Protein AF-A0A3M0ZFV7-F1 (afdb_monomer)

Secondary structure (DSSP, 8-state):
-TTTT-GGG--EEPTTSSEEEEETTTTEEEEEETTEEEEEETTEEEEEEEEEEE-TT----GGGGGG--SS-----SS---EEEETTEEEEE-SSEEEEEEEETTEEEEEEEE-S---SSPEEEEEEEEES-EEEEPTTSS-EEEE-TTS-EEEEE----EE-TT-PEEPEEEEE-SSEEEEEE--TTPPSPEEE--------EE-TT--TTS-TTSSEEEETTEEEEEETT--BTTBTT-BEEEEEE--TT---SEE-SEEE--TT--TT--BTSEEEEETTEEEEEETT--BTTBTT-BEEEEEEPPTT-S-EEE--SEEEE-TT--TT--EEEEEEEETTEEEEEETT--BTTBTT--EEEEEE--TT-S-EEEE-SEEE--TT--TT--TTSEEEEEE----------------PPPEEEEEE------S-----------------

Structure (mmCIF, N/CA/C/O backbone):
data_AF-A0A3M0ZFV7-F1
#
_entry.id   AF-A0A3M0ZFV7-F1
#
loop_
_atom_site.group_PDB
_atom_site.id
_atom_site.type_symbol
_atom_site.label_atom_id
_atom_site.label_alt_id
_atom_site.label_comp_id
_atom_site.label_asym_id
_atom_site.label_entity_id
_atom_site.label_seq_id
_atom_site.pdbx_PDB_ins_code
_atom_site.Cartn_x
_atom_site.Cartn_y
_atom_site.Cartn_z
_atom_site.occupancy
_atom_site.B_iso_or_equiv
_atom_site.auth_seq_id
_atom_site.auth_comp_id
_atom_site.auth_asym_id
_atom_site.auth_atom_id
_atom_site.pdbx_PDB_model_num
ATOM 1 N N . MET A 1 1 ? -18.783 4.461 3.722 1.00 58.78 1 MET A N 1
ATOM 2 C CA . MET A 1 1 ? -18.329 3.515 4.759 1.00 58.78 1 MET A CA 1
ATOM 3 C C . MET A 1 1 ? -17.897 2.232 4.078 1.00 58.78 1 MET A C 1
ATOM 5 O O . MET A 1 1 ? -18.671 1.664 3.307 1.00 58.78 1 MET A O 1
ATOM 9 N N . LEU A 1 2 ? -16.641 1.836 4.273 1.00 63.16 2 LEU A N 1
ATOM 10 C CA . LEU A 1 2 ? -16.089 0.596 3.724 1.00 63.16 2 LEU A CA 1
ATOM 11 C C . LEU A 1 2 ? -16.811 -0.611 4.337 1.00 63.16 2 LEU A C 1
ATOM 13 O O . LEU A 1 2 ? -17.056 -0.647 5.534 1.00 63.16 2 LEU A O 1
ATOM 17 N N . GLY A 1 3 ? -17.159 -1.606 3.522 1.00 70.06 3 GLY A N 1
ATOM 18 C CA . GLY A 1 3 ? -17.815 -2.829 4.002 1.00 70.06 3 GLY A CA 1
ATOM 19 C C . GLY A 1 3 ? -19.340 -2.759 4.160 1.00 70.06 3 GLY A C 1
ATOM 20 O O . GLY A 1 3 ? -19.951 -3.810 4.327 1.00 70.06 3 GLY A O 1
ATOM 21 N N . ARG A 1 4 ? -19.980 -1.586 4.010 1.00 82.50 4 ARG A N 1
ATOM 22 C CA . ARG A 1 4 ? -21.450 -1.432 4.124 1.00 82.50 4 ARG A CA 1
ATOM 23 C C . ARG A 1 4 ? -22.245 -2.367 3.207 1.00 82.50 4 ARG A C 1
ATOM 25 O O . ARG A 1 4 ? -23.304 -2.848 3.601 1.00 82.50 4 ARG A O 1
ATOM 32 N N . ASP A 1 5 ? -21.727 -2.657 2.017 1.00 85.62 5 ASP A N 1
ATOM 33 C CA . ASP A 1 5 ? -22.386 -3.523 1.026 1.00 85.62 5 ASP A CA 1
ATOM 34 C C . ASP A 1 5 ? -21.902 -4.983 1.070 1.00 85.62 5 ASP A C 1
ATOM 36 O O . ASP A 1 5 ? -22.412 -5.833 0.342 1.00 85.62 5 ASP A O 1
ATOM 40 N N . ALA A 1 6 ? -20.919 -5.296 1.916 1.00 85.44 6 ALA A N 1
ATOM 41 C CA . ALA A 1 6 ? -20.374 -6.638 2.052 1.00 85.44 6 ALA A CA 1
ATOM 42 C C . ALA A 1 6 ? -21.026 -7.352 3.243 1.00 85.44 6 ALA A C 1
ATOM 44 O O . ALA A 1 6 ? -20.733 -7.052 4.398 1.00 85.44 6 ALA A O 1
ATOM 45 N N . GLU A 1 7 ? -21.866 -8.350 2.955 1.00 91.12 7 GLU A N 1
ATOM 46 C CA . GLU A 1 7 ? -22.619 -9.122 3.964 1.00 91.12 7 GLU A CA 1
ATOM 47 C C . GLU A 1 7 ? -21.736 -9.743 5.061 1.00 91.12 7 GLU A C 1
ATOM 49 O O . GLU A 1 7 ? -22.197 -9.970 6.178 1.00 91.12 7 GLU A O 1
ATOM 54 N N . ALA A 1 8 ? -20.458 -9.999 4.762 1.00 89.44 8 ALA A N 1
ATOM 55 C CA . ALA A 1 8 ? -19.480 -10.510 5.721 1.00 89.44 8 ALA A CA 1
ATOM 56 C C . ALA A 1 8 ? -19.216 -9.558 6.903 1.00 89.44 8 ALA A C 1
ATOM 58 O O . ALA A 1 8 ? -18.757 -10.026 7.941 1.00 89.44 8 ALA A O 1
ATOM 59 N N . TYR A 1 9 ? -19.510 -8.261 6.756 1.00 92.62 9 TYR A N 1
ATOM 60 C CA . TYR A 1 9 ? -19.333 -7.248 7.802 1.00 92.62 9 TYR A CA 1
ATOM 61 C C . TYR A 1 9 ? -20.658 -6.740 8.381 1.00 92.62 9 TYR A C 1
ATOM 63 O O . TYR A 1 9 ? -20.653 -5.873 9.255 1.00 92.62 9 TYR A O 1
ATOM 71 N N . HIS A 1 10 ? -21.798 -7.267 7.924 1.00 96.00 10 HIS A N 1
ATOM 72 C CA . HIS A 1 10 ? -23.095 -6.882 8.472 1.00 96.00 10 HIS A CA 1
ATOM 73 C C . HIS A 1 10 ? -23.254 -7.366 9.911 1.00 96.00 10 HIS A C 1
ATOM 75 O O . HIS A 1 10 ? -22.904 -8.491 10.271 1.00 96.00 10 HIS A O 1
ATOM 81 N N . VAL A 1 11 ? -23.831 -6.486 10.713 1.00 95.81 11 VAL A N 1
ATOM 82 C CA . VAL A 1 11 ? -24.249 -6.710 12.082 1.00 95.81 11 VAL A CA 1
ATOM 83 C C . VAL A 1 11 ? -25.496 -7.596 12.080 1.00 95.81 11 VAL A C 1
ATOM 85 O O . VAL A 1 11 ? -26.395 -7.435 11.252 1.00 95.81 11 VAL A O 1
ATOM 88 N N . ARG A 1 12 ? -25.561 -8.545 13.011 1.00 95.69 12 ARG A N 1
ATOM 89 C CA . ARG A 1 12 ? -26.664 -9.506 13.147 1.00 95.69 12 ARG A CA 1
ATOM 90 C C . ARG A 1 12 ? -27.273 -9.417 14.537 1.00 95.69 12 ARG A C 1
ATOM 92 O O . ARG A 1 12 ? -26.574 -9.128 15.497 1.00 95.69 12 ARG A O 1
ATOM 99 N N . ALA A 1 13 ? -28.571 -9.673 14.656 1.00 95.38 13 ALA A N 1
ATOM 100 C CA . ALA A 1 13 ? -29.228 -9.735 15.958 1.00 95.38 13 ALA A CA 1
ATOM 101 C C . ALA A 1 13 ? -28.784 -10.984 16.741 1.00 95.38 13 ALA A C 1
ATOM 103 O O . ALA A 1 13 ? -28.660 -12.071 16.171 1.00 95.38 13 ALA A O 1
ATOM 104 N N . CYS A 1 14 ? -28.588 -10.834 18.050 1.00 89.12 14 CYS A N 1
ATOM 105 C CA . CYS A 1 14 ? -28.233 -11.932 18.950 1.00 89.12 14 CYS A CA 1
ATOM 106 C C . CYS A 1 14 ? -29.473 -12.596 19.561 1.00 89.12 14 CYS A C 1
ATOM 108 O O . CYS A 1 14 ? -30.448 -11.929 19.919 1.00 89.12 14 CYS A O 1
ATOM 110 N N . ALA A 1 15 ? -29.396 -13.908 19.804 1.00 77.88 15 ALA A N 1
ATOM 111 C CA . ALA A 1 15 ? -30.325 -14.567 20.718 1.00 77.88 15 ALA A CA 1
ATOM 112 C C . ALA A 1 15 ? -30.138 -13.975 22.131 1.00 77.88 15 ALA A C 1
ATOM 114 O O . ALA A 1 15 ? -29.021 -13.940 22.649 1.00 77.88 15 ALA A O 1
ATOM 115 N N . GLY A 1 16 ? -31.216 -13.463 22.734 1.00 76.69 16 GLY A N 1
ATOM 116 C CA . GLY A 1 16 ? -31.164 -12.755 24.023 1.00 76.69 16 GLY A CA 1
ATOM 117 C C . GLY A 1 16 ? -30.973 -11.234 23.927 1.00 76.69 16 GLY A C 1
ATOM 118 O O . GLY A 1 16 ? -30.640 -10.608 24.929 1.00 76.69 16 GLY A O 1
ATOM 119 N N . GLY A 1 17 ? -31.179 -10.640 22.746 1.00 87.19 17 GLY A N 1
ATOM 120 C CA . GLY A 1 17 ? -31.159 -9.188 22.539 1.00 87.19 17 GLY A CA 1
ATOM 121 C C . GLY A 1 17 ? -29.774 -8.635 22.201 1.00 87.19 17 GLY A C 1
ATOM 122 O O . GLY A 1 17 ? -28.755 -9.287 22.439 1.00 87.19 17 GLY A O 1
ATOM 123 N N . GLY A 1 18 ? -29.745 -7.428 21.635 1.00 94.06 18 GLY A N 1
ATOM 124 C CA . GLY A 1 18 ? -28.526 -6.789 21.141 1.00 94.06 18 GLY A CA 1
ATOM 125 C C . GLY A 1 18 ? -28.063 -7.318 19.783 1.00 94.06 18 GLY A C 1
ATOM 126 O O . GLY A 1 18 ? -28.809 -7.986 19.059 1.00 94.06 18 GLY A O 1
ATOM 127 N N . PHE A 1 19 ? -26.813 -7.015 19.449 1.00 97.62 19 PHE A N 1
ATOM 128 C CA . PHE A 1 19 ? -26.250 -7.258 18.127 1.00 97.62 19 PHE A CA 1
ATOM 129 C C . PHE A 1 19 ? -24.842 -7.850 18.185 1.00 97.62 19 PHE A C 1
ATOM 131 O O . PHE A 1 19 ? -24.140 -7.710 19.180 1.00 97.62 19 PHE A O 1
ATOM 138 N N . GLU A 1 20 ? -24.413 -8.490 17.106 1.00 96.81 20 GLU A N 1
ATOM 139 C CA . GLU A 1 20 ? -23.063 -9.009 16.923 1.00 96.81 20 GLU A CA 1
ATOM 140 C C . GLU A 1 20 ? -22.515 -8.592 15.560 1.00 96.81 20 GLU A C 1
ATOM 142 O O . GLU A 1 20 ? -23.183 -8.738 14.534 1.00 96.81 20 GLU A O 1
ATOM 147 N N . ALA A 1 21 ? -21.273 -8.118 15.547 1.00 95.69 21 ALA A N 1
ATOM 148 C CA . ALA A 1 21 ? -20.489 -7.906 14.343 1.00 95.69 21 ALA A CA 1
ATOM 149 C C . ALA A 1 21 ? -19.338 -8.914 14.307 1.00 95.69 21 ALA A C 1
ATOM 151 O O . ALA A 1 21 ? -18.499 -8.952 15.207 1.00 95.69 21 ALA A O 1
ATOM 152 N N . ASN A 1 22 ? -19.285 -9.722 13.251 1.00 94.50 22 ASN A N 1
ATOM 153 C CA . ASN A 1 22 ? -18.148 -10.595 12.980 1.00 94.50 22 ASN A CA 1
ATOM 154 C C . ASN A 1 22 ? -17.228 -9.912 11.966 1.00 94.50 22 ASN A C 1
ATOM 156 O O . ASN A 1 22 ? -17.693 -9.382 10.956 1.00 94.50 22 ASN A O 1
ATOM 160 N N . ASN A 1 23 ? -15.925 -9.934 12.222 1.00 89.38 23 ASN A N 1
ATOM 161 C CA . ASN A 1 23 ? -14.911 -9.402 11.327 1.00 89.38 23 ASN A CA 1
ATOM 162 C C . ASN A 1 23 ? -13.909 -10.508 10.955 1.00 89.38 23 ASN A C 1
ATOM 164 O O . ASN A 1 23 ? -12.897 -10.703 11.639 1.00 89.38 23 ASN A O 1
ATOM 168 N N . PRO A 1 24 ? -14.175 -11.257 9.870 1.00 81.62 24 PRO A N 1
ATOM 169 C CA . PRO A 1 24 ? -13.348 -12.400 9.495 1.00 81.62 24 PRO A CA 1
ATOM 170 C C . PRO A 1 24 ? -11.945 -11.989 9.036 1.00 81.62 24 PRO A C 1
ATOM 172 O O . PRO A 1 24 ? -11.004 -12.756 9.211 1.00 81.62 24 PRO A O 1
ATOM 175 N N . ALA A 1 25 ? -11.779 -10.777 8.492 1.00 73.88 25 ALA A N 1
ATOM 176 C CA . ALA A 1 25 ? -10.477 -10.283 8.042 1.00 73.88 25 ALA A CA 1
ATOM 177 C C . ALA A 1 25 ? -9.487 -10.093 9.202 1.00 73.88 25 ALA A C 1
ATOM 179 O O . ALA A 1 25 ? -8.279 -10.219 8.985 1.00 73.88 25 ALA A O 1
ATOM 180 N N . HIS A 1 26 ? -10.009 -9.844 10.408 1.00 77.81 26 HIS A N 1
ATOM 181 C CA . HIS A 1 26 ? -9.234 -9.539 11.615 1.00 77.81 26 HIS A CA 1
ATOM 182 C C . HIS A 1 26 ? -9.404 -10.567 12.734 1.00 77.81 26 HIS A C 1
ATOM 184 O O . HIS A 1 26 ? -8.856 -10.380 13.814 1.00 77.81 26 HIS A O 1
ATOM 190 N N . SER A 1 27 ? -10.145 -11.659 12.498 1.00 86.31 27 SER A N 1
ATOM 191 C CA . SER A 1 27 ? -10.505 -12.638 13.543 1.00 86.31 27 SER A CA 1
ATOM 192 C C . SER A 1 27 ? -11.060 -11.969 14.813 1.00 86.31 27 SER A C 1
ATOM 194 O O . SER A 1 27 ? -10.768 -12.388 15.935 1.00 86.31 27 SER A O 1
ATOM 196 N N . LEU A 1 28 ? -11.840 -10.905 14.611 1.00 90.31 28 LEU A N 1
ATOM 197 C CA . LEU A 1 28 ? -12.431 -10.067 15.648 1.00 90.31 28 LEU A CA 1
ATOM 198 C C . LEU A 1 28 ? -13.944 -10.279 15.653 1.00 90.31 28 LEU A C 1
ATOM 200 O O . LEU A 1 28 ? -14.576 -10.397 14.601 1.00 90.31 28 LEU A O 1
ATOM 204 N N . ARG A 1 29 ? -14.532 -10.295 16.843 1.00 95.12 29 ARG A N 1
ATOM 205 C CA . ARG A 1 29 ? -15.980 -10.347 17.040 1.00 95.12 29 ARG A CA 1
ATOM 206 C C . ARG A 1 29 ? -16.373 -9.315 18.083 1.00 95.12 29 ARG A C 1
ATOM 208 O O . ARG A 1 29 ? -15.700 -9.202 19.100 1.00 95.12 29 ARG A O 1
ATOM 215 N N . ALA A 1 30 ? -17.444 -8.576 17.836 1.00 96.06 30 ALA A N 1
ATOM 216 C CA . ALA A 1 30 ? -17.963 -7.561 18.743 1.00 96.06 30 ALA A CA 1
ATOM 217 C C . ALA A 1 30 ? -19.419 -7.863 19.076 1.00 96.06 30 ALA A C 1
ATOM 219 O O . ALA A 1 30 ? -20.208 -8.142 18.173 1.00 96.06 30 ALA A O 1
ATOM 220 N N . VAL A 1 31 ? -19.775 -7.807 20.354 1.00 97.06 31 VAL A N 1
ATOM 221 C CA . VAL A 1 31 ? -21.138 -8.025 20.842 1.00 97.06 31 VAL A CA 1
ATOM 222 C C . VAL A 1 31 ? 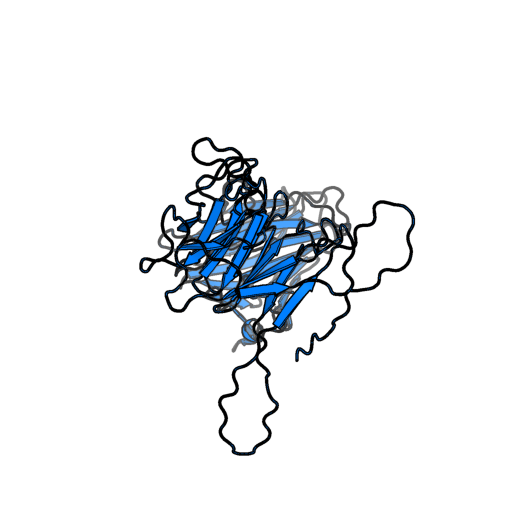-21.623 -6.752 21.521 1.00 97.06 31 VAL A C 1
ATOM 224 O O . VAL A 1 31 ? -21.010 -6.272 22.467 1.00 97.06 31 VAL A O 1
ATOM 227 N N . PHE A 1 32 ? -22.740 -6.219 21.041 1.00 96.94 32 PHE A N 1
ATOM 228 C CA . PHE A 1 32 ? -23.340 -4.958 21.459 1.00 96.94 32 PHE A CA 1
ATOM 229 C C . PHE A 1 32 ? -24.598 -5.229 22.281 1.00 96.94 32 PHE A C 1
ATOM 231 O O . PHE A 1 32 ? -25.522 -5.902 21.810 1.00 96.94 32 PHE A O 1
ATOM 238 N N . ARG A 1 33 ? -24.649 -4.715 23.510 1.00 94.88 33 ARG A N 1
ATOM 239 C CA . ARG A 1 33 ? -25.779 -4.864 24.440 1.00 94.88 33 ARG A CA 1
ATOM 240 C C . ARG A 1 33 ? -26.036 -3.544 25.158 1.00 94.88 33 ARG A C 1
ATOM 242 O O . ARG A 1 33 ? -25.209 -2.650 25.137 1.00 94.88 33 ARG A O 1
ATOM 249 N N . VAL A 1 34 ? -27.149 -3.458 25.885 1.00 90.56 34 VAL A N 1
ATOM 250 C CA . VAL A 1 34 ? -27.502 -2.284 26.712 1.00 90.56 34 VAL A CA 1
ATOM 251 C C . VAL A 1 34 ? -26.374 -1.867 27.677 1.00 90.56 34 VAL A C 1
ATOM 253 O O . VAL A 1 34 ? -26.217 -0.694 27.999 1.00 90.56 34 VAL A O 1
ATOM 256 N N . GLY A 1 35 ? -25.551 -2.824 28.119 1.00 86.00 35 GLY A N 1
ATOM 257 C CA . GLY A 1 35 ? -24.398 -2.587 28.990 1.00 86.00 35 GLY A CA 1
ATOM 258 C C . GLY A 1 35 ? -23.108 -2.130 28.297 1.00 86.00 35 GLY A C 1
ATOM 259 O O . GLY A 1 35 ? -22.115 -1.979 29.003 1.00 86.00 35 GLY A O 1
ATOM 260 N N . GLY A 1 36 ? -23.096 -1.933 26.974 1.00 92.12 36 GLY A N 1
ATOM 261 C CA . GLY A 1 36 ? -21.912 -1.561 26.192 1.00 92.12 36 GLY A CA 1
ATOM 262 C C . GLY A 1 36 ? -21.491 -2.623 25.169 1.00 92.12 36 GLY A C 1
ATOM 263 O O . GLY A 1 36 ? -22.273 -3.505 24.795 1.00 92.12 36 GLY A O 1
ATOM 264 N N . VAL A 1 37 ? -20.247 -2.527 24.700 1.00 95.19 37 VAL A N 1
ATOM 265 C CA . VAL A 1 37 ? -19.661 -3.449 23.717 1.00 95.19 37 VAL A CA 1
ATOM 266 C C . VAL A 1 37 ? -18.632 -4.371 24.364 1.00 95.19 37 VAL A C 1
ATOM 268 O O . VAL A 1 37 ? -17.801 -3.945 25.163 1.00 95.19 37 VAL A O 1
ATOM 271 N N . GLU A 1 38 ? -18.658 -5.642 23.980 1.00 96.06 38 GLU A N 1
ATOM 272 C CA . GLU A 1 38 ? -17.628 -6.622 24.312 1.00 96.06 38 GLU A CA 1
ATOM 273 C C . GLU A 1 38 ? -16.934 -7.095 23.031 1.00 96.06 38 GLU A C 1
ATOM 275 O O . GLU A 1 38 ? -17.574 -7.626 22.118 1.00 96.06 38 GLU A O 1
ATOM 280 N N . LEU A 1 39 ? -15.621 -6.883 22.954 1.00 95.00 39 LEU A N 1
ATOM 281 C CA . LEU A 1 39 ? -14.765 -7.325 21.859 1.00 95.00 39 LEU A CA 1
ATOM 282 C C . LEU A 1 39 ? -14.077 -8.637 22.221 1.00 95.00 39 LEU A C 1
ATOM 284 O O . LEU A 1 39 ? -13.590 -8.805 23.336 1.00 95.00 39 LEU A O 1
ATOM 288 N N . PHE A 1 40 ? -13.986 -9.534 21.246 1.00 94.50 40 PHE A N 1
ATOM 289 C CA . PHE A 1 40 ? -13.334 -10.833 21.344 1.00 94.50 40 PHE A CA 1
ATOM 290 C C . PHE A 1 40 ? -12.291 -10.951 20.238 1.00 94.50 40 PHE A C 1
ATOM 292 O O . PHE A 1 40 ? -12.633 -10.895 19.053 1.00 94.50 40 PHE A O 1
ATOM 299 N N . ALA A 1 41 ? -11.034 -11.163 20.615 1.00 90.56 41 ALA A N 1
ATOM 300 C CA . ALA A 1 41 ? -9.935 -11.351 19.675 1.00 90.56 41 ALA A CA 1
ATOM 301 C C . ALA A 1 41 ? -8.926 -12.345 20.251 1.00 90.56 41 ALA A C 1
ATOM 303 O O . ALA A 1 41 ? -8.516 -12.225 21.400 1.00 90.56 41 ALA A O 1
ATOM 304 N N . ARG A 1 42 ? -8.538 -13.353 19.458 1.00 87.38 42 ARG A N 1
ATOM 305 C CA . ARG A 1 42 ? -7.567 -14.398 19.854 1.00 87.38 42 ARG A CA 1
ATOM 306 C C . ARG A 1 42 ? -7.867 -15.084 21.205 1.00 87.38 42 ARG A C 1
ATOM 308 O O . ARG A 1 42 ? -6.953 -15.488 21.909 1.00 87.38 42 ARG A O 1
ATOM 315 N N . GLY A 1 43 ? -9.146 -15.237 21.555 1.00 88.50 43 GLY A N 1
ATOM 316 C CA . GLY A 1 43 ? -9.578 -15.849 22.821 1.00 88.50 43 GLY A CA 1
ATOM 317 C C . GLY A 1 43 ? -9.556 -14.913 24.035 1.00 88.50 43 GLY A C 1
ATOM 318 O O . GLY A 1 43 ? -9.955 -15.332 25.116 1.00 88.50 43 GLY A O 1
ATOM 319 N N . GLU A 1 44 ? -9.150 -13.658 23.851 1.00 94.44 44 GLU A N 1
ATOM 320 C CA . GLU A 1 44 ? -9.135 -12.613 24.873 1.00 94.44 44 GLU A CA 1
ATOM 321 C C . GLU A 1 44 ? -10.337 -11.669 24.700 1.00 94.44 44 GLU A C 1
ATOM 323 O O . GLU A 1 44 ? -10.918 -11.578 23.609 1.00 94.44 44 GLU A O 1
ATOM 328 N N . THR A 1 45 ? -10.711 -10.958 25.769 1.00 96.25 45 THR A N 1
ATOM 329 C CA . THR A 1 45 ? -11.863 -10.047 25.787 1.00 96.25 45 THR A CA 1
ATOM 330 C C . THR A 1 45 ? -11.503 -8.629 26.208 1.00 96.25 45 THR A C 1
ATOM 332 O O . THR A 1 45 ? -10.641 -8.414 27.062 1.00 96.25 45 THR A O 1
ATOM 335 N N . TRP A 1 46 ? -12.212 -7.653 25.641 1.00 94.69 46 TRP A N 1
ATOM 336 C CA . TRP A 1 46 ? -12.206 -6.266 26.102 1.00 94.69 46 TRP A CA 1
ATOM 337 C C . TRP A 1 46 ? -13.630 -5.725 26.146 1.00 94.69 46 TRP A C 1
ATOM 339 O O . TRP A 1 46 ? -14.344 -5.746 25.147 1.00 94.69 46 TRP A O 1
ATOM 349 N N . LEU A 1 47 ? -14.046 -5.264 27.318 1.00 94.75 47 LEU A N 1
ATOM 350 C CA . LEU A 1 47 ? -15.352 -4.666 27.554 1.00 94.75 47 LEU A CA 1
ATOM 351 C C . LEU A 1 47 ? -15.196 -3.149 27.596 1.00 94.75 47 LEU A C 1
ATOM 353 O O . LEU A 1 47 ? -14.321 -2.654 28.306 1.00 94.75 47 LEU A O 1
ATOM 357 N N . LEU A 1 48 ? -16.082 -2.438 26.906 1.00 92.75 48 LEU A N 1
ATOM 358 C CA . LEU A 1 48 ? -16.234 -0.991 26.988 1.00 92.75 48 LEU A CA 1
ATOM 359 C C . LEU A 1 48 ? -17.684 -0.635 27.297 1.00 92.75 48 LEU A C 1
ATOM 361 O O . LEU A 1 48 ? -18.613 -1.124 26.649 1.00 92.75 48 LEU A O 1
ATOM 365 N N . ARG A 1 49 ? -17.870 0.259 28.263 1.00 92.50 49 ARG A N 1
ATOM 366 C CA . ARG A 1 49 ? -19.178 0.784 28.645 1.00 92.50 49 ARG A CA 1
ATOM 367 C C . ARG A 1 49 ? -19.128 2.296 28.766 1.00 92.50 49 ARG A C 1
ATOM 369 O O . ARG A 1 49 ? -18.297 2.829 29.495 1.00 92.50 49 ARG A O 1
ATOM 376 N N . TRP A 1 50 ? -20.068 2.974 28.117 1.00 89.81 50 TRP A N 1
ATOM 377 C CA . TRP A 1 50 ? -20.274 4.403 28.309 1.00 89.81 50 TRP A CA 1
ATOM 378 C C . TRP A 1 50 ? -20.595 4.732 29.772 1.00 89.81 50 TRP A C 1
ATOM 380 O O . TRP A 1 50 ? -21.536 4.182 30.353 1.00 89.81 50 TRP A O 1
ATOM 390 N N . VAL A 1 51 ? -19.812 5.640 30.359 1.00 86.56 51 VAL A N 1
ATOM 391 C CA . VAL A 1 51 ? -20.050 6.177 31.708 1.00 86.56 51 VAL A CA 1
ATOM 392 C C . VAL A 1 51 ? -20.678 7.560 31.617 1.00 86.56 51 VAL A C 1
ATOM 394 O O . VAL A 1 51 ? -21.633 7.854 32.336 1.00 86.56 51 VAL A O 1
ATOM 397 N N . GLY A 1 52 ? -20.161 8.413 30.733 1.00 81.56 52 GLY A N 1
ATOM 398 C CA . GLY A 1 52 ? -20.651 9.776 30.587 1.00 81.56 52 GLY A CA 1
ATOM 399 C C . GLY A 1 52 ? -19.645 10.716 29.939 1.00 81.56 52 GLY A C 1
ATOM 400 O O . GLY A 1 52 ? -18.537 10.338 29.569 1.00 81.56 52 GLY A O 1
ATOM 401 N N . GLN A 1 53 ? -20.051 11.980 29.858 1.00 71.62 53 GLN A N 1
ATOM 402 C CA . GLN A 1 53 ? -19.183 13.103 29.527 1.00 71.62 53 GLN A CA 1
ATOM 403 C C . GLN A 1 53 ? -18.961 13.952 30.788 1.00 71.62 53 GLN A C 1
ATOM 405 O O . GLN A 1 53 ? -19.923 14.271 31.490 1.00 71.62 53 GLN A O 1
ATOM 410 N N . ALA A 1 54 ? -17.709 14.285 31.111 1.00 60.31 54 ALA A N 1
ATOM 411 C CA . ALA A 1 54 ? -17.344 14.996 32.345 1.00 60.31 54 ALA A CA 1
ATOM 412 C C . ALA A 1 54 ? -16.471 16.233 32.075 1.00 60.31 54 ALA A C 1
ATOM 414 O O . ALA A 1 54 ? -15.843 16.351 31.029 1.00 60.31 54 ALA A O 1
ATOM 415 N N . SER A 1 55 ? -16.405 17.147 33.048 1.00 47.06 55 SER A N 1
ATOM 416 C CA . SER A 1 55 ? -15.492 18.297 33.052 1.00 47.06 55 SER A CA 1
ATOM 417 C C . SER A 1 55 ? -14.208 17.984 33.827 1.00 47.06 55 SER A C 1
ATOM 419 O O . SER A 1 55 ? -14.262 17.327 34.875 1.00 47.06 55 SER A O 1
ATOM 421 N N . ALA A 1 56 ? -13.060 18.504 33.381 1.00 41.69 56 ALA A N 1
ATOM 422 C CA . ALA A 1 56 ? -11.827 18.484 34.169 1.00 41.69 56 ALA A CA 1
ATOM 423 C C . ALA A 1 56 ? -12.087 19.100 35.564 1.00 41.69 56 ALA A C 1
ATOM 425 O O . ALA A 1 56 ? -12.594 20.209 35.685 1.00 41.69 56 ALA A O 1
ATOM 426 N N . GLY A 1 57 ? -11.831 18.343 36.637 1.00 41.25 57 GLY A N 1
ATOM 427 C CA . GLY A 1 57 ? -12.020 18.799 38.026 1.00 41.25 57 GLY A CA 1
ATOM 428 C C . GLY A 1 57 ? -13.199 18.186 38.794 1.00 41.25 57 GLY A C 1
ATOM 429 O O . GLY A 1 57 ? -13.176 18.199 40.026 1.00 41.25 57 GLY A O 1
ATOM 430 N N . ARG A 1 58 ? -14.167 17.535 38.132 1.00 40.56 58 ARG A N 1
ATOM 431 C CA . ARG A 1 58 ? -15.055 16.566 38.805 1.00 40.56 58 ARG A CA 1
ATOM 432 C C . ARG A 1 58 ? -14.442 15.177 38.666 1.00 40.56 58 ARG A C 1
ATOM 434 O O . ARG A 1 58 ? -14.816 14.410 37.789 1.00 40.56 58 ARG A O 1
ATOM 441 N N . ARG A 1 59 ? -13.530 14.808 39.576 1.00 39.00 59 ARG A N 1
ATOM 442 C CA . ARG A 1 59 ? -13.437 13.380 39.918 1.00 39.00 59 ARG A CA 1
ATOM 443 C C . ARG A 1 59 ? -14.832 12.985 40.382 1.00 39.00 59 ARG A C 1
ATOM 445 O O . ARG A 1 59 ? -15.354 13.620 41.299 1.00 39.00 59 ARG A O 1
ATOM 452 N N . SER A 1 60 ? -15.423 11.968 39.772 1.00 39.81 60 SER A N 1
ATOM 453 C CA . SER A 1 60 ? -16.484 11.212 40.423 1.00 39.81 60 SER A CA 1
ATOM 454 C C . SER A 1 60 ? -15.959 10.833 41.812 1.00 39.81 60 SER A C 1
ATOM 456 O O . SER A 1 60 ? -15.004 10.071 41.967 1.00 39.81 60 SER A O 1
ATOM 458 N N . THR A 1 61 ? -16.466 11.499 42.849 1.00 31.86 61 THR A N 1
ATOM 459 C CA . THR A 1 61 ? -16.069 11.198 44.219 1.00 31.86 61 THR A CA 1
ATOM 460 C C . THR A 1 61 ? -16.538 9.777 44.550 1.00 31.86 61 THR A C 1
ATOM 462 O O . THR A 1 61 ? -17.553 9.320 44.014 1.00 31.86 61 THR A O 1
ATOM 465 N N . PRO A 1 62 ? -15.859 9.060 45.463 1.00 35.81 62 PRO A N 1
ATOM 466 C CA . PRO A 1 62 ? -16.251 7.709 45.884 1.00 35.81 62 PRO A CA 1
ATOM 467 C C . PRO A 1 62 ? -17.673 7.588 46.474 1.00 35.81 62 PRO A C 1
ATOM 469 O O . PRO A 1 62 ? -18.099 6.491 46.827 1.00 35.81 62 PRO A O 1
ATOM 472 N N . GLU A 1 63 ? -18.435 8.680 46.597 1.00 31.84 63 GLU A N 1
ATOM 473 C CA . GLU A 1 63 ? -19.801 8.674 47.127 1.00 31.84 63 GLU A CA 1
ATOM 474 C C . GLU A 1 63 ? -20.830 8.001 46.212 1.00 31.84 63 GLU A C 1
ATOM 476 O O . GLU A 1 63 ? -21.822 7.482 46.725 1.00 31.84 63 GLU A O 1
ATOM 481 N N . ILE A 1 64 ? -20.579 7.888 44.901 1.00 38.84 64 ILE A N 1
ATOM 482 C CA . ILE A 1 64 ? -21.455 7.095 44.017 1.00 38.84 64 ILE A CA 1
ATOM 483 C C . ILE A 1 64 ? -21.260 5.581 44.255 1.00 38.84 64 ILE A C 1
ATOM 485 O O . ILE A 1 64 ? -22.190 4.802 44.066 1.00 38.84 64 ILE A O 1
ATOM 489 N N . GLN A 1 65 ? -20.111 5.143 44.791 1.00 38.31 65 GLN A N 1
ATOM 490 C CA . GLN A 1 65 ? -19.867 3.723 45.094 1.00 38.31 65 GLN A CA 1
ATOM 491 C C . GLN A 1 65 ? -20.457 3.254 46.437 1.00 38.31 65 GLN A C 1
ATOM 493 O O . GLN A 1 65 ? -20.581 2.050 46.655 1.00 38.31 65 GLN A O 1
ATOM 498 N N . ARG A 1 66 ? -20.861 4.160 47.344 1.00 31.53 66 ARG A N 1
ATOM 499 C CA . ARG A 1 66 ? -21.277 3.790 48.717 1.00 31.53 66 ARG A CA 1
ATOM 500 C C . ARG A 1 66 ? -22.785 3.629 48.942 1.00 31.53 66 ARG A C 1
ATOM 502 O O . ARG A 1 66 ? -23.184 3.312 50.060 1.00 31.53 66 ARG A O 1
ATOM 509 N N . LYS A 1 67 ? -23.619 3.808 47.910 1.00 30.06 67 LYS A N 1
ATOM 510 C CA . LYS A 1 67 ? -25.067 3.509 47.960 1.00 30.06 67 LYS A CA 1
ATOM 511 C C . LYS A 1 67 ? -25.463 2.177 47.311 1.00 30.06 67 LYS A C 1
ATOM 513 O O . LYS A 1 67 ? -26.638 1.839 47.326 1.00 30.06 67 LYS A O 1
ATOM 518 N N . ALA A 1 68 ? -24.506 1.380 46.834 1.00 33.12 68 ALA A N 1
ATOM 519 C CA . ALA A 1 68 ? -24.739 -0.007 46.423 1.00 33.12 68 ALA A CA 1
ATOM 520 C C . ALA A 1 68 ? -24.676 -0.959 47.636 1.00 33.12 68 ALA A C 1
ATOM 522 O O . ALA A 1 68 ? -23.896 -1.908 47.678 1.00 33.12 68 ALA A O 1
ATOM 523 N N . GLY A 1 69 ? -25.470 -0.664 48.666 1.00 28.34 69 GLY A N 1
ATOM 524 C CA . GLY A 1 69 ? -25.794 -1.618 49.719 1.00 28.34 69 GLY A CA 1
ATOM 525 C C . GLY A 1 69 ? -27.070 -2.343 49.318 1.00 28.34 69 GLY A C 1
ATOM 526 O O . GLY A 1 69 ? -28.090 -1.689 49.175 1.00 28.34 69 GLY A O 1
ATOM 527 N N . ALA A 1 70 ? -26.955 -3.655 49.096 1.00 35.47 70 ALA A N 1
ATOM 528 C CA . ALA A 1 70 ? -28.007 -4.665 48.960 1.00 35.47 70 ALA A CA 1
ATOM 529 C C . ALA A 1 70 ? -29.423 -4.187 48.551 1.00 35.47 70 ALA A C 1
ATOM 531 O O . ALA A 1 70 ? -30.149 -3.597 49.345 1.00 35.47 70 ALA A O 1
ATOM 532 N N . ALA A 1 71 ? -29.837 -4.645 47.363 1.00 34.22 71 ALA A N 1
ATOM 533 C CA . ALA A 1 71 ? -31.149 -4.514 46.717 1.00 34.22 71 ALA A CA 1
ATOM 534 C C . ALA A 1 71 ? -31.338 -3.265 45.832 1.00 34.22 71 ALA A C 1
ATOM 536 O O . ALA A 1 71 ? -31.088 -2.141 46.243 1.00 34.22 71 ALA A O 1
ATOM 537 N N . SER A 1 72 ? -31.842 -3.510 44.612 1.00 31.28 72 SER A N 1
ATOM 538 C CA . SER A 1 72 ? -32.186 -2.549 43.545 1.00 31.28 72 SER A CA 1
ATOM 539 C C . SER A 1 72 ? -31.051 -2.113 42.596 1.00 31.28 72 SER A C 1
ATOM 541 O O . SER A 1 72 ? -30.648 -0.953 42.562 1.00 31.28 72 SER A O 1
ATOM 543 N N . LEU A 1 73 ? -30.598 -3.031 41.730 1.00 32.66 73 LEU A N 1
ATOM 544 C CA . LEU A 1 73 ? -29.906 -2.702 40.472 1.00 32.66 73 LEU A CA 1
ATOM 545 C C . LEU A 1 73 ? -30.940 -2.315 39.399 1.00 32.66 73 LEU A C 1
ATOM 547 O O . LEU A 1 73 ? -31.269 -3.120 38.535 1.00 32.66 73 LEU A O 1
ATOM 551 N N . ALA A 1 74 ? -31.494 -1.109 39.497 1.00 29.84 74 ALA A N 1
ATOM 552 C CA . ALA A 1 74 ? -32.309 -0.489 38.449 1.00 29.84 74 ALA A CA 1
ATOM 553 C C . ALA A 1 74 ? -32.421 1.024 38.702 1.00 29.84 74 ALA A C 1
ATOM 555 O O . ALA A 1 74 ? -33.465 1.537 39.089 1.00 29.84 74 ALA A O 1
ATOM 556 N N . SER A 1 75 ? -31.322 1.752 38.516 1.00 31.17 75 SER A N 1
ATOM 557 C CA . SER A 1 75 ? -31.398 3.167 38.136 1.00 31.17 75 SER A CA 1
ATOM 558 C C . SER A 1 75 ? -30.169 3.493 37.292 1.00 31.17 75 SER A C 1
ATOM 560 O O . SER A 1 75 ? -29.107 3.860 37.795 1.00 31.17 75 SER A O 1
ATOM 562 N N . GLU A 1 76 ? -30.324 3.219 36.002 1.00 44.84 76 GLU A N 1
ATOM 563 C CA . GLU A 1 76 ? -29.372 3.429 34.923 1.00 44.84 76 GLU A CA 1
ATOM 564 C C . GLU A 1 76 ? -29.205 4.926 34.641 1.00 44.84 76 GLU A C 1
ATOM 566 O O . GLU A 1 76 ? -30.153 5.616 34.286 1.00 44.84 76 GLU A O 1
ATOM 571 N N . SER A 1 77 ? -27.981 5.425 34.766 1.00 44.94 77 SER A N 1
ATOM 572 C CA . SER A 1 77 ? -27.557 6.706 34.203 1.00 44.94 77 SER A CA 1
ATOM 573 C C . SER A 1 77 ? -26.448 6.379 33.207 1.00 44.94 77 SER A C 1
ATOM 575 O O . SER A 1 77 ? -25.286 6.333 33.596 1.00 44.94 77 SER A O 1
ATOM 577 N N . GLY A 1 78 ? -26.811 6.033 31.966 1.00 53.69 78 GLY A N 1
ATOM 578 C CA . GLY A 1 78 ? -25.849 5.790 30.876 1.00 53.69 78 GLY A CA 1
ATOM 579 C C . GLY A 1 78 ? -26.143 4.601 29.954 1.00 53.69 78 GLY A C 1
ATOM 580 O O . GLY A 1 78 ? -25.506 4.493 28.911 1.00 53.69 78 GLY A O 1
ATOM 581 N N . ALA A 1 79 ? -27.096 3.726 30.290 1.00 67.00 79 ALA A N 1
ATOM 582 C CA . ALA A 1 79 ? -27.443 2.587 29.441 1.00 67.00 79 ALA A CA 1
ATOM 583 C C . ALA A 1 79 ? -28.294 3.050 28.244 1.00 67.00 79 ALA A C 1
ATOM 585 O O . ALA A 1 79 ? -29.308 3.720 28.426 1.00 67.00 79 ALA A O 1
ATOM 586 N N . ALA A 1 80 ? -27.865 2.723 27.027 1.00 85.25 80 ALA A N 1
ATOM 587 C CA . ALA A 1 80 ? -28.606 2.991 25.800 1.00 85.25 80 ALA A CA 1
ATOM 588 C C . ALA A 1 80 ? -28.802 1.672 25.050 1.00 85.25 80 ALA A C 1
ATOM 590 O O . ALA A 1 80 ? -27.907 0.825 25.028 1.00 85.25 80 ALA A O 1
ATOM 591 N N . GLU A 1 81 ? -29.970 1.476 24.440 1.00 92.00 81 GLU A N 1
ATOM 592 C CA . GLU A 1 81 ? -30.156 0.328 23.558 1.00 92.00 81 GLU A CA 1
ATOM 593 C C . GLU A 1 81 ? -29.314 0.516 22.289 1.00 92.00 81 GLU A C 1
ATOM 595 O O . GLU A 1 81 ? -29.363 1.594 21.686 1.00 92.00 81 GLU A O 1
ATOM 600 N N . PRO A 1 82 ? -28.544 -0.502 21.863 1.00 96.06 82 PRO A N 1
ATOM 601 C CA . PRO A 1 82 ? -27.844 -0.430 20.594 1.00 96.06 82 PRO A CA 1
ATOM 602 C C . PRO A 1 82 ? -28.860 -0.415 19.448 1.00 96.06 82 PRO A C 1
ATOM 604 O O . PRO A 1 82 ? -29.863 -1.127 19.487 1.00 96.06 82 PRO A O 1
ATOM 607 N N . ILE A 1 83 ? -28.577 0.350 18.400 1.00 96.06 83 ILE A N 1
ATOM 608 C CA . ILE A 1 83 ? -29.368 0.399 17.166 1.00 96.06 83 ILE A CA 1
ATOM 609 C C . ILE A 1 83 ? -28.438 0.028 16.019 1.00 96.06 83 ILE A C 1
ATOM 611 O O . ILE A 1 83 ? -27.416 0.680 15.836 1.00 96.06 83 ILE A O 1
ATOM 615 N N . ALA A 1 84 ? -28.773 -1.001 15.241 1.00 95.69 84 ALA A N 1
ATOM 616 C CA . ALA A 1 84 ? -27.929 -1.451 14.139 1.00 95.69 84 ALA A CA 1
ATOM 617 C C . ALA A 1 84 ? -28.566 -1.212 12.767 1.00 95.69 84 ALA A C 1
ATOM 619 O O . ALA A 1 84 ? -29.742 -1.507 12.550 1.00 95.69 84 ALA A O 1
ATOM 620 N N . GLU A 1 85 ? -27.754 -0.763 11.811 1.00 94.62 85 GLU A N 1
ATOM 621 C CA . GLU A 1 85 ? -28.095 -0.729 10.391 1.00 94.62 85 GLU A CA 1
ATOM 622 C C . GLU A 1 85 ? -26.900 -1.228 9.569 1.00 94.62 85 GLU A C 1
ATOM 624 O O . GLU A 1 85 ? -25.824 -0.628 9.574 1.00 94.62 85 GLU A O 1
ATOM 629 N N . ARG A 1 86 ? -27.097 -2.312 8.807 1.00 94.06 86 ARG A N 1
ATOM 630 C CA . ARG A 1 86 ? -26.052 -2.946 7.983 1.00 94.06 86 ARG A CA 1
ATOM 631 C C . ARG A 1 86 ? -24.804 -3.259 8.808 1.00 94.06 86 ARG A C 1
ATOM 633 O O . ARG A 1 86 ? -24.841 -4.186 9.598 1.00 94.06 86 ARG A O 1
ATOM 640 N N . ASN A 1 87 ? -23.705 -2.538 8.608 1.00 94.75 87 ASN A N 1
ATOM 641 C CA . ASN A 1 87 ? -22.425 -2.757 9.273 1.00 94.75 87 ASN A CA 1
ATOM 642 C C . ASN A 1 87 ? -22.178 -1.807 10.463 1.00 94.75 87 ASN A C 1
ATOM 644 O O . ASN A 1 87 ? -21.090 -1.842 11.033 1.00 94.75 87 ASN A O 1
ATOM 648 N N . ARG A 1 88 ? -23.153 -0.959 10.818 1.00 95.19 88 ARG A N 1
ATOM 649 C CA . ARG A 1 88 ? -23.026 0.076 11.850 1.00 95.19 88 ARG A CA 1
ATOM 650 C C . ARG A 1 88 ? -23.915 -0.219 13.055 1.00 95.19 88 ARG A C 1
ATOM 652 O O . ARG A 1 88 ? -25.041 -0.687 12.878 1.00 95.19 88 ARG A O 1
ATOM 659 N N . VAL A 1 89 ? -23.420 0.088 14.252 1.00 96.81 89 VAL A N 1
ATOM 660 C CA . VAL A 1 89 ? -24.169 0.076 15.520 1.00 96.81 89 VAL A CA 1
ATOM 661 C C . VAL A 1 89 ? -24.027 1.430 16.203 1.00 96.81 89 VAL A C 1
ATOM 663 O O . VAL A 1 89 ? -22.933 1.974 16.241 1.00 96.81 89 VAL A O 1
ATOM 666 N N . GLU A 1 90 ? -25.107 1.970 16.757 1.00 96.50 90 GLU A N 1
ATOM 667 C CA . GLU A 1 90 ? -25.116 3.233 17.499 1.00 96.50 90 GLU A CA 1
ATOM 668 C C . GLU A 1 90 ? -25.696 3.057 18.901 1.00 96.50 90 GLU A C 1
ATOM 670 O O . GLU A 1 90 ? -26.701 2.368 19.078 1.00 96.50 90 GLU A O 1
ATOM 675 N N . TYR A 1 91 ? -25.114 3.761 19.866 1.00 95.06 91 TYR A N 1
ATOM 676 C CA . TYR A 1 91 ? -25.690 4.056 21.169 1.00 95.06 91 TYR A CA 1
ATOM 677 C C . TYR A 1 91 ? -25.982 5.555 21.246 1.00 95.06 91 TYR A C 1
ATOM 679 O O . TYR A 1 91 ? -25.104 6.399 21.055 1.00 95.06 91 TYR A O 1
ATOM 687 N N . ARG A 1 92 ? -27.243 5.907 21.509 1.00 93.94 92 ARG A N 1
ATOM 688 C CA . ARG A 1 92 ? -27.681 7.305 21.622 1.00 93.94 92 ARG A CA 1
ATOM 689 C C . ARG A 1 92 ? -27.810 7.678 23.090 1.00 93.94 92 ARG A C 1
ATOM 691 O O . ARG A 1 92 ? -28.790 7.319 23.738 1.00 93.94 92 ARG A O 1
ATOM 698 N N . HIS A 1 93 ? -26.819 8.399 23.594 1.00 89.00 93 HIS A N 1
ATOM 699 C CA . HIS A 1 93 ? -26.810 8.976 24.932 1.00 89.00 93 HIS A CA 1
ATOM 700 C C . HIS A 1 93 ? -27.286 10.436 24.891 1.00 89.00 93 HIS A C 1
ATOM 702 O O . HIS A 1 93 ? -27.479 11.028 23.825 1.00 89.00 93 HIS A O 1
ATOM 708 N N . GLU A 1 94 ? -27.474 11.050 26.059 1.00 84.62 94 GLU A N 1
ATOM 709 C CA . GLU A 1 94 ? -27.817 12.469 26.144 1.00 84.62 94 GLU A CA 1
ATOM 710 C C . GLU A 1 94 ? -26.670 13.337 25.594 1.00 84.62 94 GLU A C 1
ATOM 712 O O . GLU A 1 94 ? -25.592 13.420 26.178 1.00 84.62 94 GLU A O 1
ATOM 717 N N . GLY A 1 95 ? -26.896 13.963 24.435 1.00 86.75 95 GLY A N 1
ATOM 718 C CA . GLY A 1 95 ? -25.933 14.857 23.781 1.00 86.75 95 GLY A CA 1
ATOM 719 C C . GLY A 1 95 ? -24.766 14.168 23.061 1.00 86.75 95 GLY A C 1
ATOM 720 O O . GLY A 1 95 ? -24.017 14.857 22.371 1.00 86.75 95 GLY A O 1
ATOM 721 N N . VAL A 1 96 ? -24.631 12.840 23.158 1.00 92.69 96 VAL A N 1
ATOM 722 C CA . VAL A 1 96 ? -23.545 12.060 22.541 1.00 92.69 96 VAL A CA 1
ATOM 723 C C . VAL A 1 96 ? -24.117 10.848 21.813 1.00 92.69 96 VAL A C 1
ATOM 725 O O . VAL A 1 96 ? -24.859 10.059 22.391 1.00 92.69 96 VAL A O 1
ATOM 728 N N . THR A 1 97 ? -23.750 10.672 20.547 1.00 94.38 97 THR A N 1
ATOM 729 C CA . THR A 1 97 ? -23.938 9.400 19.836 1.00 94.38 97 THR A CA 1
ATOM 730 C C . THR A 1 97 ? -22.605 8.678 19.780 1.00 94.38 97 THR A C 1
ATOM 732 O O . THR A 1 97 ? -21.694 9.147 19.104 1.00 94.38 97 THR A O 1
ATOM 735 N N . GLU A 1 98 ? -22.491 7.558 20.484 1.00 94.75 98 GLU A N 1
ATOM 736 C CA . GLU A 1 98 ? -21.398 6.606 20.299 1.00 94.75 98 GLU A CA 1
ATOM 737 C C . GLU A 1 98 ? -21.774 5.681 19.137 1.00 94.75 98 GLU A C 1
ATOM 739 O O . GLU A 1 98 ? -22.904 5.200 19.054 1.00 94.75 98 GLU A O 1
ATOM 744 N N . TRP A 1 99 ? -20.859 5.446 18.208 1.00 93.81 99 TRP A N 1
ATOM 745 C CA . TRP A 1 99 ? -21.112 4.609 17.044 1.00 93.81 99 TRP A CA 1
ATOM 746 C C . TRP A 1 99 ? -19.932 3.688 16.760 1.00 93.81 99 TRP A C 1
ATOM 748 O O . TRP A 1 99 ? -18.791 3.973 17.107 1.00 93.81 99 TRP A O 1
ATOM 758 N N . TYR A 1 100 ? -20.237 2.562 16.129 1.00 93.75 100 TYR A N 1
ATOM 759 C CA . TYR A 1 100 ? -19.290 1.529 15.756 1.00 93.75 100 TYR A CA 1
ATOM 760 C C . TYR A 1 100 ? -19.526 1.109 14.314 1.00 93.75 100 TYR A C 1
ATOM 762 O O . TYR A 1 100 ? -20.672 0.864 13.932 1.00 93.75 100 TYR A O 1
ATOM 770 N N . GLU A 1 101 ? -18.462 0.953 13.533 1.00 92.06 101 GLU A N 1
ATOM 771 C CA . GLU A 1 101 ? -18.549 0.511 12.140 1.00 92.06 101 GLU A CA 1
ATOM 772 C C . GLU A 1 101 ? -17.643 -0.679 11.868 1.00 92.06 101 GLU A C 1
ATOM 774 O O . GLU A 1 101 ? -16.422 -0.617 11.984 1.00 92.06 101 GLU A O 1
ATOM 779 N N . ASN A 1 102 ? -18.252 -1.794 11.475 1.00 92.38 102 ASN A N 1
ATOM 780 C CA . ASN A 1 102 ? -17.525 -2.993 11.101 1.00 92.38 102 ASN A CA 1
ATOM 781 C C . ASN A 1 102 ? -17.183 -2.957 9.608 1.00 92.38 102 ASN A C 1
ATOM 783 O O . ASN A 1 102 ? -18.054 -2.758 8.758 1.00 92.38 102 ASN A O 1
ATOM 787 N N . GLY A 1 103 ? -15.924 -3.193 9.261 1.00 87.56 103 GLY A N 1
ATOM 788 C CA . GLY A 1 103 ? -15.484 -3.159 7.873 1.00 87.56 103 GLY A CA 1
ATOM 789 C C . GLY A 1 103 ? -14.216 -3.969 7.618 1.00 87.56 103 GLY A C 1
ATOM 790 O O . GLY A 1 103 ? -13.623 -4.543 8.533 1.00 87.56 103 GLY A O 1
ATOM 791 N N . PRO A 1 104 ? -13.745 -4.014 6.362 1.00 76.75 104 PRO A N 1
ATOM 792 C CA . PRO A 1 104 ? -12.534 -4.748 5.998 1.00 76.75 104 PRO A CA 1
ATOM 793 C C . PRO A 1 104 ? -11.267 -4.242 6.693 1.00 76.75 104 PRO A C 1
ATOM 795 O O . PRO A 1 104 ? -10.274 -4.963 6.717 1.00 76.75 104 PRO A O 1
ATOM 798 N N . LEU A 1 105 ? -11.296 -3.041 7.276 1.00 73.88 105 LEU A N 1
ATOM 799 C CA . LEU A 1 105 ? -10.177 -2.451 8.010 1.00 73.88 105 LEU A CA 1
ATOM 800 C C . LEU A 1 105 ? -10.247 -2.661 9.531 1.00 73.88 105 LEU A C 1
ATOM 802 O O . LEU A 1 105 ? -9.308 -2.292 10.219 1.00 73.88 105 LEU A O 1
ATOM 806 N N . GLY A 1 106 ? -11.310 -3.278 10.052 1.00 83.06 106 GLY A N 1
ATOM 807 C CA . GLY A 1 106 ? -11.478 -3.506 11.487 1.00 83.06 106 GLY A CA 1
ATOM 808 C C . GLY A 1 106 ? -12.858 -3.093 11.981 1.00 83.06 106 GLY A C 1
ATOM 809 O O . GLY A 1 106 ? -13.814 -3.032 11.205 1.00 83.06 106 GLY A O 1
ATOM 810 N N . LEU A 1 107 ? -12.944 -2.846 13.285 1.00 88.00 107 LEU A N 1
ATOM 811 C CA . LEU A 1 107 ? -14.088 -2.209 13.921 1.00 88.00 107 LEU A CA 1
ATOM 812 C C . LEU A 1 107 ? -13.674 -0.793 14.318 1.00 88.00 107 LEU A C 1
ATOM 814 O O . LEU A 1 107 ? -12.812 -0.626 15.174 1.00 88.00 107 LEU A O 1
ATOM 818 N N . GLU A 1 108 ? -14.277 0.200 13.689 1.00 86.94 108 GLU A N 1
ATOM 819 C CA . GLU A 1 108 ? -14.119 1.604 14.053 1.00 86.94 108 GLU A CA 1
ATOM 820 C C . GLU A 1 108 ? -15.057 1.932 15.217 1.00 86.94 108 GLU A C 1
ATOM 822 O O . GLU A 1 108 ? -16.172 1.408 15.270 1.00 86.94 108 GLU A O 1
ATOM 827 N N . GLN A 1 109 ? -14.602 2.767 16.149 1.00 90.31 109 GLN A N 1
ATOM 828 C CA . GLN A 1 109 ? -15.409 3.337 17.227 1.00 90.31 109 GLN A CA 1
ATOM 829 C C . GLN A 1 109 ? -15.333 4.850 17.076 1.00 90.31 109 GLN A C 1
ATOM 831 O O . GLN A 1 109 ? -14.243 5.376 16.899 1.00 90.31 109 GLN A O 1
ATOM 836 N N . GLY A 1 110 ? -16.445 5.556 17.223 1.00 91.38 110 GLY A N 1
ATOM 837 C CA . GLY A 1 110 ? -16.436 7.009 17.220 1.00 91.38 110 GLY A CA 1
ATOM 838 C C . GLY A 1 110 ? -17.568 7.615 18.028 1.00 91.38 110 GLY A C 1
ATOM 839 O O . GLY A 1 110 ? -18.468 6.932 18.518 1.00 91.38 110 GLY A O 1
ATOM 840 N N . PHE A 1 111 ? -17.494 8.931 18.189 1.00 94.00 111 PHE A N 1
ATOM 841 C CA . PHE A 1 111 ? -18.438 9.719 18.966 1.00 94.00 111 PHE A CA 1
ATOM 842 C C . PHE A 1 111 ? -18.830 10.970 18.194 1.00 94.00 111 PHE A C 1
ATOM 844 O O . PHE A 1 111 ? -17.984 11.661 17.633 1.00 94.00 111 PHE A O 1
ATOM 851 N N . THR A 1 112 ? -20.112 11.307 18.216 1.00 94.56 112 THR A N 1
ATOM 852 C CA . THR A 1 112 ? -20.621 12.602 17.762 1.00 94.56 112 THR A CA 1
ATOM 853 C C . THR A 1 112 ? -21.243 13.311 18.953 1.00 94.56 112 THR A C 1
ATOM 855 O O . THR A 1 112 ? -22.283 12.886 19.462 1.00 94.56 112 THR A O 1
ATOM 858 N N . VAL A 1 113 ? -20.604 14.387 19.404 1.00 94.50 113 VAL A N 1
ATOM 859 C CA . VAL A 1 113 ? -21.080 15.236 20.497 1.00 94.50 113 VAL A CA 1
ATOM 860 C C . VAL A 1 113 ? -21.842 16.401 19.886 1.00 94.50 113 VAL A C 1
ATOM 862 O O . VAL A 1 113 ? -21.299 17.152 19.077 1.00 94.50 113 VAL A O 1
ATOM 865 N N . LYS A 1 114 ? -23.124 16.522 20.225 1.00 93.12 114 LYS A N 1
ATOM 866 C CA . LYS A 1 114 ? -24.054 17.435 19.549 1.00 93.12 114 LYS A CA 1
ATOM 867 C C . LYS A 1 114 ? -23.821 18.894 19.926 1.00 93.12 114 LYS A C 1
ATOM 869 O O . LYS A 1 114 ? -23.947 19.763 19.073 1.00 93.12 114 LYS A O 1
ATOM 874 N N . GLU A 1 115 ? -23.526 19.150 21.195 1.00 91.12 115 GLU A N 1
ATOM 875 C CA . GLU A 1 115 ? -23.394 20.483 21.786 1.00 91.12 115 GLU A CA 1
ATOM 876 C C . GLU A 1 115 ? -22.321 20.448 22.878 1.00 91.12 115 GLU A C 1
ATOM 878 O O . GLU A 1 115 ? -22.081 19.400 23.481 1.00 91.12 115 GLU A O 1
ATOM 883 N N . ARG A 1 116 ? -21.686 21.595 23.144 1.00 89.81 116 ARG A N 1
ATOM 884 C CA . ARG A 1 116 ? -20.630 21.692 24.152 1.00 89.81 116 ARG A CA 1
ATOM 885 C C . ARG A 1 116 ? -21.183 21.393 25.548 1.00 89.81 116 ARG A C 1
ATOM 887 O O . ARG A 1 116 ? -22.048 22.140 26.006 1.00 89.81 116 ARG A O 1
ATOM 894 N N . PRO A 1 117 ? -20.677 20.372 26.264 1.00 82.56 117 PRO A N 1
ATOM 895 C CA . PRO A 1 117 ? -21.266 19.990 27.543 1.00 82.56 117 PRO A CA 1
ATOM 896 C C . PRO A 1 117 ? -20.914 20.973 28.661 1.00 82.56 117 PRO A C 1
ATOM 898 O O . PRO A 1 117 ? -21.741 21.239 29.532 1.00 82.56 117 PRO A O 1
ATOM 901 N N . THR A 1 118 ? -19.689 21.517 28.666 1.00 80.75 118 THR A N 1
ATOM 902 C CA . THR A 1 118 ? -19.208 22.414 29.730 1.00 80.75 118 THR A CA 1
ATOM 903 C C . THR A 1 118 ? -18.221 23.471 29.215 1.00 80.75 118 THR A C 1
ATOM 905 O O . THR A 1 118 ? -17.902 23.533 28.030 1.00 80.75 118 THR A O 1
ATOM 908 N N . ARG A 1 119 ? -17.732 24.346 30.106 1.00 78.50 119 ARG A N 1
ATOM 909 C CA . ARG A 1 119 ? -16.650 25.295 29.784 1.00 78.50 119 ARG A CA 1
ATOM 910 C C . ARG A 1 119 ? -15.253 24.665 29.822 1.00 78.50 119 ARG A C 1
ATOM 912 O O . ARG A 1 119 ? -14.351 25.214 29.201 1.00 78.50 119 ARG A O 1
ATOM 919 N N . GLU A 1 120 ? -15.101 23.528 30.492 1.00 82.69 120 GLU A N 1
ATOM 920 C CA . GLU A 1 120 ? -13.862 22.744 30.527 1.00 82.69 120 GLU A CA 1
ATOM 921 C C . GLU A 1 120 ? -13.688 21.925 29.236 1.00 82.69 120 GLU A C 1
ATOM 923 O O . GLU A 1 120 ? -14.682 21.733 28.525 1.00 82.69 120 GLU A O 1
ATOM 928 N N . PRO A 1 121 ? -12.473 21.411 28.953 1.00 86.94 121 PRO A N 1
ATOM 929 C CA . PRO A 1 121 ? -12.243 20.498 27.836 1.00 86.94 121 PRO A CA 1
ATOM 930 C C . PRO A 1 121 ? -13.206 19.306 27.850 1.00 86.94 121 PRO A C 1
ATOM 932 O O . PRO A 1 121 ? -13.512 18.747 28.912 1.00 86.94 121 PRO A O 1
ATOM 935 N N . LEU A 1 122 ? -13.666 18.910 26.665 1.00 92.31 122 LEU A N 1
ATOM 936 C CA . LEU A 1 122 ? -14.534 17.753 26.462 1.00 92.31 122 LEU A CA 1
ATOM 937 C C . LEU A 1 122 ? -13.827 16.459 26.904 1.00 92.31 122 LEU A C 1
ATOM 939 O O . LEU A 1 122 ? -12.777 16.107 26.369 1.00 92.31 122 LEU A O 1
ATOM 943 N N . ARG A 1 123 ? -14.425 15.713 27.843 1.00 92.31 123 ARG A N 1
ATOM 944 C CA . ARG A 1 123 ? -13.947 14.384 28.268 1.00 92.31 123 ARG A CA 1
ATOM 945 C C . ARG A 1 123 ? -15.035 13.339 28.059 1.00 92.31 123 ARG A C 1
ATOM 947 O O . ARG A 1 123 ? -16.117 13.470 28.630 1.00 92.31 123 ARG A O 1
ATOM 954 N N . LEU A 1 124 ? -14.732 12.308 27.276 1.00 91.88 124 LEU A N 1
ATOM 955 C CA . LEU A 1 124 ? -15.579 11.136 27.042 1.00 91.88 124 LEU A CA 1
ATOM 956 C C . LEU A 1 124 ? -15.059 9.983 27.905 1.00 91.88 124 LEU A C 1
ATOM 958 O O . LEU A 1 124 ? -13.913 9.565 27.732 1.00 91.88 124 LEU A O 1
ATOM 962 N N . GLU A 1 125 ? -15.865 9.496 28.848 1.00 92.25 125 GLU A N 1
ATOM 963 C CA . GLU A 1 125 ? -15.449 8.486 29.824 1.00 92.25 125 GLU A CA 1
ATOM 964 C C . GLU A 1 125 ? -16.074 7.119 29.529 1.00 92.25 125 GLU A C 1
ATOM 966 O O . GLU A 1 125 ? -17.299 6.959 29.471 1.00 92.25 125 GLU A O 1
ATOM 971 N N . LEU A 1 126 ? -15.207 6.116 29.403 1.00 91.38 126 LEU A N 1
ATOM 972 C CA . LEU A 1 126 ? -15.563 4.720 29.200 1.00 91.38 126 LEU A CA 1
ATOM 973 C C . LEU A 1 126 ? -15.052 3.891 30.380 1.00 91.38 126 LEU A C 1
ATOM 975 O O . LEU A 1 126 ? -13.873 3.955 30.740 1.00 91.38 126 LEU A O 1
ATOM 979 N N . GLU A 1 127 ? -15.923 3.083 30.972 1.00 93.25 127 GLU A N 1
ATOM 980 C CA . GLU A 1 127 ? -15.511 2.002 31.859 1.00 93.25 127 GLU A CA 1
ATOM 981 C C . GLU A 1 127 ? -14.989 0.851 31.002 1.00 93.25 127 GLU A C 1
ATOM 983 O O . GLU A 1 127 ? -15.589 0.499 29.985 1.00 93.25 127 GLU A O 1
ATOM 988 N N . GLN A 1 128 ? -13.863 0.277 31.414 1.00 92.25 128 GLN A N 1
ATOM 989 C CA . GLN A 1 128 ? -13.183 -0.777 30.678 1.00 92.25 128 GLN A CA 1
ATOM 990 C C . GLN A 1 128 ? -12.879 -1.997 31.554 1.00 92.25 128 GLN A C 1
ATOM 992 O O . GLN A 1 128 ? -12.611 -1.873 32.754 1.00 92.25 128 GLN A O 1
ATOM 997 N N . GLY A 1 129 ? -12.925 -3.181 30.943 1.00 92.62 129 GLY A N 1
ATOM 998 C CA . GLY A 1 129 ? -12.676 -4.465 31.601 1.00 92.62 129 GLY A CA 1
ATOM 999 C C . GLY A 1 129 ? -12.374 -5.587 30.607 1.00 92.62 129 GLY A C 1
ATOM 1000 O O . GLY A 1 129 ? -12.124 -5.333 29.433 1.00 92.62 129 GLY A O 1
ATOM 1001 N N . GLY A 1 130 ? -12.416 -6.835 31.070 1.00 92.94 130 GLY A N 1
ATOM 1002 C CA . GLY A 1 130 ? -12.041 -8.010 30.275 1.00 9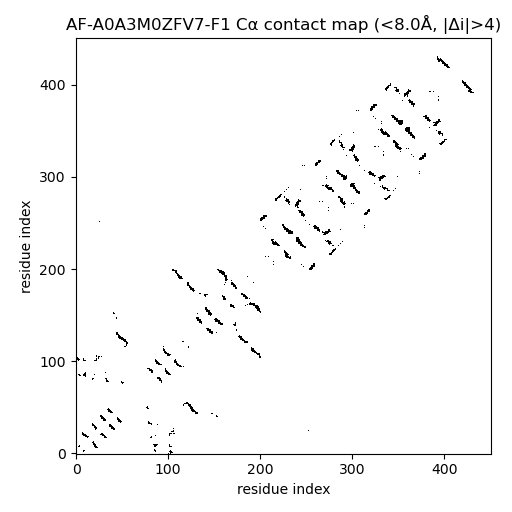2.94 130 GLY A CA 1
ATOM 1003 C C . GLY A 1 130 ? -10.650 -8.536 30.625 1.00 92.94 130 GLY A C 1
ATOM 1004 O O . GLY A 1 130 ? -10.108 -8.223 31.688 1.00 92.94 130 GLY A O 1
ATOM 1005 N N . THR A 1 131 ? -10.102 -9.386 29.762 1.00 95.12 131 THR A N 1
ATOM 1006 C CA . THR A 1 131 ? -8.789 -10.018 29.964 1.00 95.12 131 THR A CA 1
ATOM 1007 C C . THR A 1 131 ? -7.644 -9.251 29.302 1.00 95.12 131 THR A C 1
ATOM 1009 O O . THR A 1 131 ? -6.504 -9.342 29.767 1.00 95.12 131 THR A O 1
ATOM 1012 N N . LEU A 1 132 ? -7.939 -8.462 28.263 1.00 93.62 132 LEU A N 1
ATOM 1013 C CA . LEU A 1 132 ? -6.957 -7.619 27.589 1.00 93.62 132 LEU A CA 1
ATOM 1014 C C . LEU A 1 132 ? -6.467 -6.493 28.504 1.00 93.62 132 LEU A C 1
ATOM 1016 O O . LEU A 1 132 ? -7.240 -5.848 29.214 1.00 93.62 132 LEU A O 1
ATOM 1020 N N . ARG A 1 133 ? -5.157 -6.244 28.468 1.00 93.56 133 ARG A N 1
ATOM 1021 C CA . ARG A 1 133 ? -4.494 -5.205 29.260 1.00 93.56 133 ARG A CA 1
ATOM 1022 C C . ARG A 1 133 ? -4.172 -4.005 28.372 1.00 93.56 133 ARG A C 1
ATOM 1024 O O . ARG A 1 133 ? -3.288 -4.126 27.526 1.00 93.56 133 ARG A O 1
ATOM 1031 N N . PRO A 1 134 ? -4.854 -2.863 28.536 1.00 92.69 134 PRO A N 1
ATOM 1032 C CA . PRO A 1 134 ? -4.527 -1.671 27.771 1.00 92.69 134 PRO A CA 1
ATOM 1033 C C . PRO A 1 134 ? -3.252 -0.995 28.265 1.00 92.69 134 PRO A C 1
ATOM 1035 O O . PRO A 1 134 ? -3.015 -0.876 29.469 1.00 92.69 134 PRO A O 1
ATOM 1038 N N . GLU A 1 135 ? -2.501 -0.463 27.314 1.00 92.62 135 GLU A N 1
ATOM 1039 C CA . GLU A 1 135 ? -1.361 0.414 27.519 1.00 92.62 135 GLU A CA 1
ATOM 1040 C C . GLU A 1 135 ? -1.450 1.581 26.530 1.00 92.62 135 GLU A C 1
ATOM 1042 O O . GLU A 1 135 ? -1.733 1.391 25.349 1.00 92.62 135 GLU A O 1
ATOM 1047 N N . ILE A 1 136 ? -1.231 2.808 27.009 1.00 88.25 136 ILE A N 1
ATOM 1048 C CA . ILE A 1 136 ? -1.146 3.977 26.129 1.00 88.25 136 ILE A CA 1
ATOM 1049 C C . ILE A 1 136 ? 0.278 4.064 25.577 1.00 88.25 136 ILE A C 1
ATOM 1051 O O . ILE A 1 136 ? 1.232 4.208 26.346 1.00 88.25 136 ILE A O 1
ATOM 1055 N N . ALA A 1 137 ? 0.421 4.040 24.251 1.00 81.69 137 ALA A N 1
ATOM 1056 C CA . ALA A 1 137 ? 1.717 4.191 23.603 1.00 81.69 137 ALA A CA 1
ATOM 1057 C C . ALA A 1 137 ? 2.304 5.600 23.819 1.00 81.69 137 ALA A C 1
ATOM 1059 O O . ALA A 1 137 ? 1.604 6.577 24.127 1.00 81.69 137 ALA A O 1
ATOM 1060 N N . LYS A 1 138 ? 3.621 5.736 23.620 1.00 74.75 138 LYS A N 1
ATOM 1061 C CA . LYS A 1 138 ? 4.318 7.028 23.734 1.00 74.75 138 LYS A CA 1
ATOM 1062 C C . LYS A 1 138 ? 3.661 8.069 22.819 1.00 74.75 138 LYS A C 1
ATOM 1064 O O . LYS A 1 138 ? 3.650 7.914 21.605 1.00 74.75 138 LYS A O 1
ATOM 1069 N N . GLY A 1 139 ? 3.152 9.152 23.408 1.00 72.06 139 GLY A N 1
ATOM 1070 C CA . GLY A 1 139 ? 2.470 10.233 22.684 1.00 72.06 139 GLY A CA 1
ATOM 1071 C C . GLY A 1 139 ? 0.970 10.349 22.962 1.00 72.06 139 GLY A C 1
ATOM 1072 O O . GLY A 1 139 ? 0.367 11.334 22.542 1.00 72.06 139 GLY A O 1
ATOM 1073 N N . GLY A 1 140 ? 0.371 9.409 23.704 1.00 79.38 140 GLY A N 1
ATOM 1074 C CA . GLY A 1 140 ? -0.962 9.605 24.287 1.00 79.38 140 GLY A CA 1
ATOM 1075 C C . GLY A 1 140 ? -2.132 9.523 23.307 1.00 79.38 140 GLY A C 1
ATOM 1076 O O . GLY A 1 140 ? -3.200 10.039 23.613 1.00 79.38 140 GLY A O 1
ATOM 1077 N N . ARG A 1 141 ? -1.946 8.943 22.117 1.00 77.62 141 ARG A N 1
ATOM 1078 C CA . ARG A 1 141 ? -2.965 8.902 21.042 1.00 77.62 141 ARG A CA 1
ATOM 1079 C C . ARG A 1 141 ? -3.284 7.499 20.536 1.00 77.62 141 ARG A C 1
ATOM 1081 O O . ARG A 1 141 ? -4.020 7.346 19.567 1.00 77.62 141 ARG A O 1
ATOM 1088 N N . GLU A 1 142 ? -2.697 6.499 21.169 1.00 82.69 142 GLU A N 1
ATOM 1089 C CA . GLU A 1 142 ? -2.770 5.109 20.759 1.00 82.69 142 GLU A CA 1
ATOM 1090 C C . GLU A 1 142 ? -2.858 4.243 22.011 1.00 82.69 142 GLU A C 1
ATOM 1092 O O . GLU A 1 142 ? -2.155 4.485 22.996 1.00 82.69 142 GLU A O 1
ATOM 1097 N N . LEU A 1 143 ? -3.760 3.272 21.965 1.00 87.06 143 LEU A N 1
ATOM 1098 C CA . LEU A 1 143 ? -4.053 2.301 23.001 1.00 87.06 143 LEU A CA 1
ATOM 1099 C C . LEU A 1 143 ? -3.762 0.911 22.439 1.00 87.06 143 LEU A C 1
ATOM 1101 O O . LEU A 1 143 ? -4.493 0.408 21.583 1.00 87.06 143 LEU A O 1
ATOM 1105 N N . VAL A 1 144 ? -2.706 0.286 22.940 1.00 89.31 144 VAL A N 1
ATOM 1106 C CA . VAL A 1 144 ? -2.348 -1.093 22.615 1.00 89.31 144 VAL A CA 1
ATOM 1107 C C . VAL A 1 144 ? -2.990 -2.005 23.655 1.00 89.31 144 VAL A C 1
ATOM 1109 O O . VAL A 1 144 ? -2.836 -1.797 24.857 1.00 89.31 144 VAL A O 1
ATOM 1112 N N . LEU A 1 145 ? -3.731 -3.014 23.212 1.00 89.81 145 LEU A N 1
ATOM 1113 C CA . LEU A 1 145 ? -4.365 -4.006 24.077 1.00 89.81 145 LEU A CA 1
ATOM 1114 C C . LEU A 1 145 ? -3.560 -5.300 24.023 1.00 89.81 145 LEU A C 1
ATOM 1116 O O . LEU A 1 145 ? -3.537 -5.988 22.999 1.00 89.81 145 LEU A O 1
ATOM 1120 N N . HIS A 1 146 ? -2.907 -5.626 25.133 1.00 91.69 146 HIS A N 1
ATOM 1121 C CA . HIS A 1 146 ? -2.047 -6.793 25.266 1.00 91.69 146 HIS A CA 1
ATOM 1122 C C . HIS A 1 146 ? -2.816 -8.008 25.784 1.00 91.69 146 HIS A C 1
ATOM 1124 O O . HIS A 1 146 ? -3.643 -7.897 26.695 1.00 91.69 146 HIS A O 1
ATOM 1130 N N . GLY A 1 147 ? -2.499 -9.173 25.225 1.00 91.31 147 GLY A N 1
ATOM 1131 C CA . GLY A 1 147 ? -2.967 -10.468 25.699 1.00 91.31 147 GLY A CA 1
ATOM 1132 C C . GLY A 1 147 ? -2.381 -10.840 27.059 1.00 91.31 147 GLY A C 1
ATOM 1133 O O . GLY A 1 147 ? -1.500 -10.169 27.612 1.00 91.31 147 GLY A O 1
ATOM 1134 N N . SER A 1 148 ? -2.861 -11.950 27.612 1.00 90.88 148 SER A N 1
ATOM 1135 C CA . SER A 1 148 ? -2.332 -12.514 28.857 1.00 90.88 148 SER A CA 1
ATOM 1136 C C . SER A 1 148 ? -0.841 -12.878 28.770 1.00 90.88 148 SER A C 1
ATOM 1138 O O . SER A 1 148 ? -0.144 -12.771 29.783 1.00 90.88 148 SER A O 1
ATOM 1140 N N . ASP A 1 149 ? -0.360 -13.209 27.569 1.00 88.69 149 ASP A N 1
ATOM 1141 C CA . ASP A 1 149 ? 1.031 -13.499 27.198 1.00 88.69 149 ASP A CA 1
ATOM 1142 C C . ASP A 1 149 ? 1.906 -12.248 26.962 1.00 88.69 149 ASP A C 1
ATOM 1144 O O . ASP A 1 149 ? 3.116 -12.367 26.771 1.00 88.69 149 ASP A O 1
ATOM 1148 N N . GLY A 1 150 ? 1.314 -11.050 26.997 1.00 87.94 150 GLY A N 1
ATOM 1149 C CA . GLY A 1 150 ? 1.987 -9.775 26.744 1.00 87.94 150 GLY A CA 1
ATOM 1150 C C . GLY A 1 150 ? 2.074 -9.372 25.267 1.00 87.94 150 GLY A C 1
ATOM 1151 O O . GLY A 1 150 ? 2.526 -8.261 24.978 1.00 87.94 150 GLY A O 1
ATOM 1152 N N . ALA A 1 151 ? 1.622 -10.206 24.327 1.00 83.44 151 ALA A N 1
ATOM 1153 C CA . ALA A 1 151 ? 1.622 -9.860 22.909 1.00 83.44 151 ALA A CA 1
ATOM 1154 C C . ALA A 1 151 ? 0.527 -8.821 22.591 1.00 83.44 151 ALA A C 1
ATOM 1156 O O . ALA A 1 151 ? -0.560 -8.889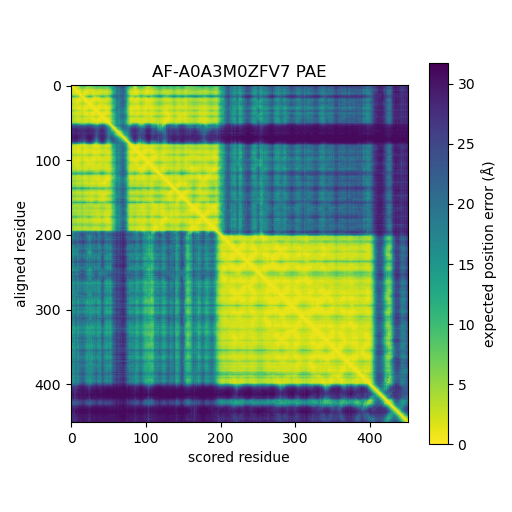 23.167 1.00 83.44 151 ALA A O 1
ATOM 1157 N N . PRO A 1 152 ? 0.757 -7.874 21.663 1.00 85.25 152 PRO A N 1
ATOM 1158 C CA . PRO A 1 152 ? -0.299 -6.979 21.198 1.00 85.25 152 PRO A CA 1
ATOM 1159 C C . PRO A 1 152 ? -1.384 -7.771 20.444 1.00 85.25 152 PRO A C 1
ATOM 1161 O O . PRO A 1 152 ? -1.090 -8.584 19.556 1.00 85.25 152 PRO A O 1
ATOM 1164 N N . VAL A 1 153 ? -2.648 -7.541 20.812 1.00 85.94 153 VAL A N 1
ATOM 1165 C CA . VAL A 1 153 ? -3.828 -8.227 20.253 1.00 85.94 153 VAL A CA 1
ATOM 1166 C C . VAL A 1 153 ? -4.720 -7.266 19.478 1.00 85.94 153 VAL A C 1
ATOM 1168 O O . VAL A 1 153 ? -5.112 -7.587 18.358 1.00 85.94 153 VAL A O 1
ATOM 1171 N N . LEU A 1 154 ? -5.036 -6.104 20.055 1.00 85.00 154 LEU A N 1
ATOM 1172 C CA . LEU A 1 154 ? -5.833 -5.059 19.411 1.00 85.00 154 LEU A CA 1
ATOM 1173 C C . LEU A 1 154 ? -5.124 -3.714 19.532 1.00 85.00 154 LEU A C 1
ATOM 1175 O O . LEU A 1 154 ? -4.409 -3.461 20.501 1.00 85.00 154 LEU A O 1
ATOM 1179 N N . LEU A 1 155 ? -5.359 -2.855 18.549 1.00 81.50 155 LEU A N 1
ATOM 1180 C CA . LEU A 1 155 ? -4.831 -1.505 18.512 1.00 81.50 155 LEU A CA 1
ATOM 1181 C C . LEU A 1 155 ? -5.987 -0.530 18.322 1.00 81.50 155 LEU A C 1
ATOM 1183 O O . LEU A 1 155 ? -6.751 -0.672 17.376 1.00 81.50 155 LEU A O 1
ATOM 1187 N N . ASN A 1 156 ? -6.139 0.438 19.219 1.00 79.81 156 ASN A N 1
ATOM 1188 C CA . ASN A 1 156 ? -7.029 1.576 19.019 1.00 79.81 156 ASN A CA 1
ATOM 1189 C C . ASN A 1 156 ? -6.150 2.817 18.863 1.00 79.81 156 ASN A C 1
ATOM 1191 O O . ASN A 1 156 ? -5.431 3.206 19.778 1.00 79.81 156 ASN A O 1
ATOM 1195 N N . SER A 1 157 ? -6.135 3.384 17.666 1.00 72.06 157 SER A N 1
ATOM 1196 C CA . SER A 1 157 ? -5.182 4.414 17.261 1.00 72.06 157 SER A CA 1
ATOM 1197 C C . SER A 1 157 ? -5.912 5.542 16.544 1.00 72.06 157 SER A C 1
ATOM 1199 O O . SER A 1 157 ? -7.130 5.654 16.631 1.00 72.06 157 SER A O 1
ATOM 1201 N N . GLY A 1 158 ? -5.175 6.386 15.818 1.00 69.44 158 GLY A N 1
ATOM 1202 C CA . GLY A 1 158 ? -5.798 7.314 14.879 1.00 69.44 158 GLY A CA 1
ATOM 1203 C C . GLY A 1 158 ? -6.749 8.303 15.545 1.00 69.44 158 GLY A C 1
ATOM 1204 O O . GLY A 1 158 ? -7.634 8.803 14.868 1.00 69.44 158 GLY A O 1
ATOM 1205 N N . LEU A 1 159 ? -6.578 8.580 16.845 1.00 83.06 159 LEU A N 1
ATOM 1206 C CA . LEU A 1 159 ? -7.417 9.517 17.582 1.00 83.06 159 LEU A CA 1
ATOM 1207 C C . LEU A 1 159 ? -7.355 10.900 16.926 1.00 83.06 159 LEU A C 1
ATOM 1209 O O . LEU A 1 159 ? -6.353 11.624 17.027 1.00 83.06 159 LEU A O 1
ATOM 1213 N N . VAL A 1 160 ? -8.447 11.269 16.262 1.00 83.62 160 VAL A N 1
ATOM 1214 C CA . VAL A 1 160 ? -8.656 12.596 15.695 1.00 83.62 160 VAL A CA 1
ATOM 1215 C C . VAL A 1 160 ? -10.015 13.112 16.145 1.00 83.62 160 VAL A C 1
ATOM 1217 O O . VAL A 1 160 ? -10.990 12.372 16.199 1.00 83.62 160 VAL A O 1
ATOM 1220 N N . ALA A 1 161 ? -10.069 14.396 16.480 1.00 90.25 161 ALA A N 1
ATOM 1221 C CA . ALA A 1 161 ? -11.308 15.105 16.729 1.00 90.25 161 ALA A CA 1
ATOM 1222 C C . ALA A 1 161 ? -11.441 16.263 15.733 1.00 90.25 161 ALA A C 1
ATOM 1224 O O . ALA A 1 161 ? -10.447 16.923 15.413 1.00 90.25 161 ALA A O 1
ATOM 1225 N N . TRP A 1 162 ? -12.657 16.493 15.253 1.00 89.88 162 TRP A N 1
ATOM 1226 C CA . TRP A 1 162 ? -13.011 17.548 14.307 1.00 89.88 162 TRP A CA 1
ATOM 1227 C C . TRP A 1 162 ? -14.209 18.327 14.829 1.00 89.88 162 TRP A C 1
ATOM 1229 O O . TRP A 1 162 ? -15.133 17.733 15.385 1.00 89.88 162 TRP A O 1
ATOM 1239 N N . ASP A 1 163 ? -14.207 19.636 14.624 1.00 94.75 163 ASP A N 1
ATOM 1240 C CA . ASP A 1 163 ? -15.398 20.462 14.811 1.00 94.75 163 ASP A CA 1
ATOM 1241 C C . ASP A 1 163 ? -16.249 20.522 13.522 1.00 94.75 163 ASP A C 1
ATOM 1243 O O . ASP A 1 163 ? -15.864 19.990 12.475 1.00 94.75 163 ASP A O 1
ATOM 1247 N N . ALA A 1 164 ? -17.415 21.162 13.583 1.00 93.50 164 ALA A N 1
ATOM 1248 C CA . ALA A 1 164 ? -18.382 21.244 12.488 1.00 93.50 164 ALA A CA 1
ATOM 1249 C C . ALA A 1 164 ? -17.859 21.972 11.240 1.00 93.50 164 ALA A C 1
ATOM 1251 O O . ALA A 1 164 ? -18.400 21.782 10.149 1.00 93.50 164 ALA A O 1
ATOM 1252 N N . THR A 1 165 ? -16.801 22.776 11.379 1.00 92.88 165 THR A N 1
ATOM 1253 C CA . THR A 1 165 ? -16.141 23.458 10.255 1.00 92.88 165 THR A CA 1
ATOM 1254 C C . THR A 1 165 ? -15.096 22.579 9.566 1.00 92.88 165 THR A C 1
ATOM 1256 O O . THR A 1 165 ? -14.582 22.941 8.507 1.00 92.88 165 THR A O 1
ATOM 1259 N N . GLY A 1 166 ? -14.771 21.422 10.154 1.00 84.19 166 GLY A N 1
ATOM 1260 C CA . GLY A 1 166 ? -13.665 20.569 9.730 1.00 84.19 166 GLY A CA 1
ATOM 1261 C C . GLY A 1 166 ? -12.313 20.995 10.308 1.00 84.19 166 GLY A C 1
ATOM 1262 O O . GLY A 1 166 ? -11.274 20.560 9.808 1.00 84.19 166 GLY A O 1
ATOM 1263 N N . ARG A 1 167 ? -12.280 21.829 11.358 1.00 90.19 167 ARG A N 1
ATOM 1264 C CA . ARG A 1 167 ? -11.036 22.155 12.071 1.00 90.19 167 ARG A CA 1
ATOM 1265 C C . ARG A 1 167 ? -10.661 21.003 12.997 1.00 90.19 167 ARG A C 1
ATOM 1267 O O . ARG A 1 167 ? -11.484 20.498 13.757 1.00 90.19 167 ARG A O 1
ATOM 1274 N N . ARG A 1 168 ? -9.392 20.593 12.941 1.00 87.31 168 ARG A N 1
ATOM 1275 C CA . ARG A 1 168 ? -8.852 19.535 13.801 1.00 87.31 168 ARG A CA 1
ATOM 1276 C C . ARG A 1 168 ? -8.653 20.047 15.226 1.00 87.31 168 ARG A C 1
ATOM 1278 O O . ARG A 1 168 ? -8.000 21.070 15.422 1.00 87.31 168 ARG A O 1
ATOM 1285 N N . LEU A 1 169 ? -9.125 19.281 16.200 1.00 92.00 169 LEU A N 1
ATOM 1286 C CA . LEU A 1 169 ? -8.991 19.559 17.626 1.00 92.00 169 LEU A CA 1
ATOM 1287 C C . LEU A 1 169 ? -7.897 18.669 18.248 1.00 92.00 169 LEU A C 1
ATOM 1289 O O . LEU A 1 169 ? -7.804 17.480 17.910 1.00 92.00 169 LEU A O 1
ATOM 1293 N N . PRO A 1 170 ? -7.034 19.202 19.134 1.00 92.19 170 PRO A N 1
ATOM 1294 C CA . PRO A 1 170 ? -6.104 18.384 19.901 1.00 92.19 170 PRO A CA 1
ATOM 1295 C C . PRO A 1 170 ? -6.856 17.374 20.771 1.00 92.19 170 PRO A C 1
ATOM 1297 O O . PRO A 1 170 ? -7.774 17.733 21.498 1.00 92.19 170 PRO A O 1
ATOM 1300 N N . ALA A 1 171 ? -6.442 16.110 20.721 1.00 91.00 171 ALA A N 1
ATOM 1301 C CA . ALA A 1 171 ? -7.029 15.046 21.525 1.00 91.00 171 ALA A CA 1
ATOM 1302 C C . ALA A 1 171 ? -5.951 14.113 22.092 1.00 91.00 171 ALA A C 1
ATOM 1304 O O . ALA A 1 171 ? -4.878 13.943 21.486 1.00 91.00 171 ALA A O 1
ATOM 1305 N N . ARG A 1 172 ? -6.242 13.524 23.255 1.00 91.31 172 ARG A N 1
ATOM 1306 C CA . ARG A 1 172 ? -5.390 12.550 23.951 1.00 91.31 172 ARG A CA 1
ATOM 1307 C C . ARG A 1 172 ? -6.213 11.521 24.726 1.00 91.31 172 ARG A C 1
ATOM 1309 O O . ARG A 1 172 ? -7.353 11.774 25.103 1.00 91.31 172 ARG A O 1
ATOM 1316 N N . LEU A 1 173 ? -5.594 10.378 24.986 1.00 90.88 173 LEU A N 1
ATOM 1317 C CA . LEU A 1 173 ? -6.111 9.322 25.842 1.00 90.88 173 LEU A CA 1
ATOM 1318 C C . LEU A 1 173 ? -5.546 9.466 27.256 1.00 90.88 173 LEU A C 1
ATOM 1320 O O . LEU A 1 173 ? -4.356 9.734 27.438 1.00 90.88 173 LEU A O 1
ATOM 1324 N N . GLU A 1 174 ? -6.385 9.210 28.253 1.00 92.31 174 GLU A N 1
ATOM 1325 C CA . GLU A 1 174 ? -5.970 8.974 29.634 1.00 92.31 174 GLU A CA 1
ATOM 1326 C C . GLU A 1 174 ? -6.464 7.594 30.070 1.00 92.31 174 GLU A C 1
ATOM 1328 O O . GLU A 1 174 ? -7.611 7.220 29.823 1.00 92.31 174 GLU A O 1
ATOM 1333 N N . LEU A 1 175 ? -5.598 6.824 30.729 1.00 90.94 175 LEU A N 1
ATOM 1334 C CA . LEU A 1 175 ? -5.906 5.457 31.131 1.00 90.94 175 LEU A CA 1
ATOM 1335 C C . 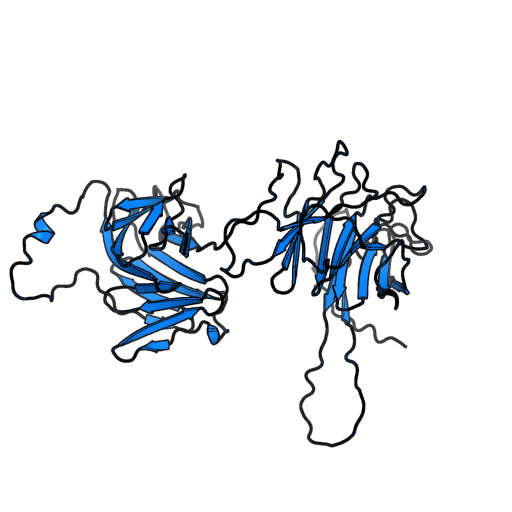LEU A 1 175 ? -5.703 5.265 32.629 1.00 90.94 175 LEU A C 1
ATOM 1337 O O . LEU A 1 175 ? -4.665 5.604 33.198 1.00 90.94 175 LEU A O 1
ATOM 1341 N N . SER A 1 176 ? -6.690 4.634 33.254 1.00 87.50 176 SER A N 1
ATOM 1342 C CA . SER A 1 176 ? -6.588 4.027 34.577 1.00 87.50 176 SER A CA 1
ATOM 1343 C C . SER A 1 176 ? -6.986 2.549 34.506 1.00 87.50 176 SER A C 1
ATOM 1345 O O . SER A 1 176 ? -7.451 2.061 33.476 1.00 87.50 176 SER A O 1
ATOM 1347 N N . LYS A 1 177 ? -6.870 1.823 35.627 1.00 79.56 177 LYS A N 1
ATOM 1348 C CA . LYS A 1 177 ? -7.228 0.393 35.692 1.00 79.56 177 LYS A CA 1
ATOM 1349 C C . LYS A 1 177 ? -8.662 0.074 35.248 1.00 79.56 177 LYS A C 1
ATOM 1351 O O . LYS A 1 177 ? -8.909 -1.063 34.879 1.00 79.56 177 LYS A O 1
ATOM 1356 N N . ARG A 1 178 ? -9.598 1.024 35.357 1.00 86.75 178 ARG A N 1
ATOM 1357 C CA . ARG A 1 178 ? -11.026 0.813 35.051 1.00 86.75 178 ARG A CA 1
ATOM 1358 C C . ARG A 1 178 ? -11.623 1.834 34.098 1.00 86.75 178 ARG A C 1
ATOM 1360 O O . ARG A 1 178 ? -12.742 1.634 33.655 1.00 86.75 178 ARG A O 1
ATOM 1367 N N . THR A 1 179 ? -10.914 2.914 33.795 1.00 90.88 179 THR A N 1
ATOM 1368 C CA . THR A 1 179 ? -11.474 4.016 33.012 1.00 90.88 179 THR A CA 1
ATOM 1369 C C . THR A 1 179 ? -10.516 4.393 31.903 1.00 90.88 179 THR A C 1
ATOM 1371 O O . THR A 1 179 ? -9.339 4.649 32.176 1.00 90.88 179 THR A O 1
ATOM 1374 N N . LEU A 1 180 ? -11.041 4.426 30.684 1.00 92.00 180 LEU A N 1
ATOM 1375 C CA . LEU A 1 180 ? -10.436 5.044 29.516 1.00 92.00 180 LEU A CA 1
ATOM 1376 C C . LEU A 1 180 ? -11.138 6.386 29.299 1.00 92.00 180 LEU A C 1
ATOM 1378 O O . LEU A 1 180 ? -12.366 6.443 29.260 1.00 92.00 180 LEU A O 1
ATOM 1382 N N . VAL A 1 181 ? -10.365 7.457 29.181 1.00 92.31 181 VAL A N 1
ATOM 1383 C CA . VAL A 1 181 ? -10.888 8.793 28.898 1.00 92.31 181 VAL A CA 1
ATOM 1384 C C . VAL A 1 181 ? -10.309 9.286 27.588 1.00 92.31 181 VAL A C 1
ATOM 1386 O O . VAL A 1 181 ? -9.098 9.213 27.380 1.00 92.31 181 VAL A O 1
ATOM 1389 N N . ILE A 1 182 ? -11.173 9.822 26.732 1.00 92.31 182 ILE A N 1
ATOM 1390 C CA . ILE A 1 182 ? -10.765 10.614 25.576 1.00 92.31 182 ILE A CA 1
ATOM 1391 C C . ILE A 1 182 ? -10.972 12.079 25.939 1.00 92.31 182 ILE A C 1
ATOM 1393 O O . ILE A 1 182 ? -12.106 12.514 26.136 1.00 92.31 182 ILE A O 1
ATOM 1397 N N . GLU A 1 183 ? -9.882 12.829 26.055 1.00 93.00 183 GLU A N 1
ATOM 1398 C CA . GLU A 1 183 ? -9.921 14.271 26.279 1.00 93.00 183 GLU A CA 1
ATOM 1399 C C . GLU A 1 183 ? -9.673 15.002 24.960 1.00 93.00 183 GLU A C 1
ATOM 1401 O O . GLU A 1 183 ? -8.708 14.705 24.249 1.00 93.00 183 GLU A O 1
ATOM 1406 N N . VAL A 1 184 ? -10.543 15.958 24.649 1.00 92.88 184 VAL A N 1
ATOM 1407 C CA . VAL A 1 184 ? -10.482 16.810 23.463 1.00 92.88 184 VAL A CA 1
ATOM 1408 C C . VAL A 1 184 ? -10.434 18.262 23.920 1.00 92.88 184 VAL A C 1
ATOM 1410 O O . VAL A 1 184 ? -11.312 18.723 24.648 1.00 92.88 184 VAL A O 1
ATOM 1413 N N . ASP A 1 185 ? -9.416 18.991 23.468 1.00 93.06 185 ASP A N 1
ATOM 1414 C CA . ASP A 1 185 ? -9.386 20.446 23.578 1.00 93.06 185 ASP A CA 1
ATOM 1415 C C . ASP A 1 185 ? -10.321 21.030 22.516 1.00 93.06 185 ASP A C 1
ATOM 1417 O O . ASP A 1 185 ? -9.958 21.235 21.357 1.00 93.06 185 ASP A O 1
ATOM 1421 N N . ASP A 1 186 ? -11.568 21.235 22.921 1.00 93.44 186 ASP A N 1
ATOM 1422 C CA . ASP A 1 186 ? -12.644 21.769 22.099 1.00 93.44 186 ASP A CA 1
ATOM 1423 C C . ASP A 1 186 ? -12.815 23.284 22.304 1.00 93.44 186 ASP A C 1
ATOM 1425 O O . ASP A 1 186 ? -13.923 23.819 22.192 1.00 93.44 186 ASP A O 1
ATOM 1429 N N . THR A 1 187 ? -11.740 23.989 22.675 1.00 92.56 187 THR A N 1
ATOM 1430 C CA . THR A 1 187 ? -11.750 25.450 22.814 1.00 92.56 187 THR A CA 1
ATOM 1431 C C . THR A 1 187 ? -12.145 26.099 21.484 1.00 92.56 187 THR A C 1
ATOM 1433 O O . THR A 1 187 ? -11.590 25.805 20.419 1.00 92.56 187 THR A O 1
ATOM 1436 N N . ASP A 1 188 ? -13.167 26.953 21.541 1.00 92.12 188 ASP A N 1
ATOM 1437 C CA . ASP A 1 188 ? -13.766 27.634 20.387 1.00 92.12 188 ASP A CA 1
ATOM 1438 C C . ASP A 1 188 ? -14.277 26.693 19.276 1.00 92.12 188 ASP A C 1
ATOM 1440 O O . ASP A 1 188 ? -14.395 27.102 18.124 1.00 92.12 188 ASP A O 1
ATOM 1444 N N . ALA A 1 189 ? -14.537 25.415 19.582 1.00 94.88 189 ALA A N 1
ATOM 1445 C CA . ALA A 1 189 ? -15.053 24.461 18.603 1.00 94.88 189 ALA A CA 1
ATOM 1446 C C . ALA A 1 189 ? -16.506 24.764 18.223 1.00 94.88 189 ALA A C 1
ATOM 1448 O O . ALA A 1 189 ? -17.363 24.960 19.089 1.00 94.88 189 ALA A O 1
ATOM 1449 N N . GLU A 1 190 ? -16.797 24.728 16.923 1.00 96.81 190 GLU A N 1
ATOM 1450 C CA . GLU A 1 190 ? -18.174 24.707 16.435 1.00 96.81 190 GLU A CA 1
ATOM 1451 C C . GLU A 1 190 ? -18.730 23.285 16.513 1.00 96.81 190 GLU A C 1
ATOM 1453 O O . GLU A 1 190 ? -18.158 22.339 15.983 1.00 96.81 190 GLU A O 1
ATOM 1458 N N . TYR A 1 191 ? -19.859 23.108 17.184 1.00 94.62 191 TYR A N 1
ATOM 1459 C CA . TYR A 1 191 ? -20.468 21.792 17.341 1.00 94.62 191 TYR A CA 1
ATOM 1460 C C . TYR A 1 191 ? -21.397 21.450 16.158 1.00 94.62 191 TYR A C 1
ATOM 1462 O O . TYR A 1 191 ? -22.008 22.357 15.587 1.00 94.62 191 TYR A O 1
ATOM 1470 N N . PRO A 1 192 ? -21.543 20.162 15.779 1.00 95.19 192 PRO A N 1
ATOM 1471 C CA . PRO A 1 192 ? -21.091 18.977 16.508 1.00 95.19 192 PRO A CA 1
ATOM 1472 C C . PRO A 1 192 ? -19.585 18.706 16.410 1.00 95.19 192 PRO A C 1
ATOM 1474 O O . PRO A 1 192 ? -18.982 18.848 15.348 1.00 95.19 192 PRO A O 1
ATOM 1477 N N . VAL A 1 193 ? -19.006 18.238 17.516 1.00 94.12 193 VAL A N 1
ATOM 1478 C CA . VAL A 1 193 ? -17.647 17.685 17.536 1.00 94.12 193 VAL A CA 1
ATOM 1479 C C . VAL A 1 193 ? -17.728 16.192 17.252 1.00 94.12 193 VAL A C 1
ATOM 1481 O O . VAL A 1 193 ? -18.462 15.462 17.921 1.00 94.12 193 VAL A O 1
ATOM 1484 N N . THR A 1 194 ? -16.964 15.728 16.267 1.00 92.38 194 THR A N 1
ATOM 1485 C CA . THR A 1 194 ? -16.816 14.301 15.964 1.00 92.38 194 THR A CA 1
ATOM 1486 C C . THR A 1 194 ? -15.448 13.831 16.430 1.00 92.38 194 THR A C 1
ATOM 1488 O O . THR A 1 194 ? -14.432 14.396 16.034 1.00 92.38 194 THR A O 1
ATOM 1491 N N . VAL A 1 195 ? -15.428 12.807 17.277 1.00 89.75 195 VAL A N 1
ATOM 1492 C CA . VAL A 1 195 ? -14.219 12.121 17.731 1.00 89.75 195 VAL A CA 1
ATOM 1493 C C . VAL A 1 195 ? -14.182 10.780 17.025 1.00 89.75 195 VAL A C 1
ATOM 1495 O O . VAL A 1 195 ? -15.043 9.936 17.253 1.00 89.75 195 VAL A O 1
ATOM 1498 N N . ASP A 1 196 ? -13.209 10.619 16.145 1.00 75.56 196 ASP A N 1
ATOM 1499 C CA . ASP A 1 196 ? -13.126 9.517 15.197 1.00 75.56 196 ASP A CA 1
ATOM 1500 C C . ASP A 1 196 ? -11.759 8.826 15.331 1.00 75.56 196 ASP A C 1
ATOM 1502 O O . ASP A 1 196 ? -10.823 9.130 14.583 1.00 75.56 196 ASP A O 1
ATOM 1506 N N . PRO A 1 197 ? -11.549 8.007 16.381 1.00 65.94 197 PRO A N 1
ATOM 1507 C CA . PRO A 1 197 ? -10.361 7.183 16.483 1.00 65.94 197 PRO A CA 1
ATOM 1508 C C . PRO A 1 197 ? -10.426 6.029 15.476 1.00 65.94 197 PRO A C 1
ATOM 1510 O O . PRO A 1 197 ? -11.181 5.071 15.634 1.00 65.94 197 PRO A O 1
ATOM 1513 N N . PHE A 1 198 ? -9.574 6.084 14.452 1.00 58.69 198 PHE A N 1
ATOM 1514 C CA . PHE A 1 198 ? -9.417 4.968 13.525 1.00 58.69 198 PHE A CA 1
ATOM 1515 C C . PHE A 1 198 ? -8.543 3.857 14.127 1.00 58.69 198 PHE A C 1
ATOM 1517 O O . PHE A 1 198 ? -7.361 4.058 14.430 1.00 58.69 198 PHE A O 1
ATOM 1524 N N . VAL A 1 199 ? -9.074 2.635 14.201 1.00 53.94 199 VAL A N 1
ATOM 1525 C CA . VAL A 1 199 ? -8.276 1.419 14.436 1.00 53.94 199 VAL A CA 1
ATOM 1526 C C . VAL A 1 199 ? -7.356 1.180 13.226 1.00 53.94 199 VAL A C 1
ATOM 1528 O O . VAL A 1 199 ? -7.709 0.502 12.264 1.00 53.94 199 VAL A O 1
ATOM 1531 N N . GLN A 1 200 ? -6.157 1.767 13.256 1.00 50.72 200 GLN A N 1
ATOM 1532 C CA . GLN A 1 200 ? -5.063 1.475 12.338 1.00 50.72 200 GLN A CA 1
ATOM 1533 C C . GLN A 1 200 ? -4.431 0.171 12.801 1.00 50.72 200 GLN A C 1
ATOM 1535 O O . GLN A 1 200 ? -3.985 0.059 13.933 1.00 50.72 200 GLN A O 1
ATOM 1540 N N . LEU A 1 201 ? -4.396 -0.828 11.925 1.00 53.72 201 LEU A N 1
ATOM 1541 C CA . LEU A 1 201 ? -3.864 -2.1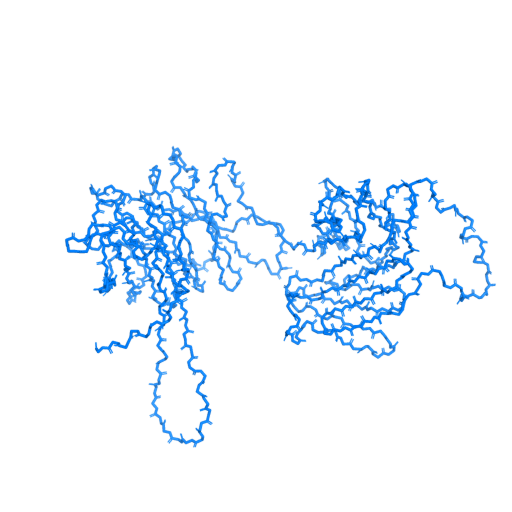47 12.275 1.00 53.72 201 LEU A CA 1
ATOM 1542 C C . LEU A 1 201 ? -2.335 -2.189 12.252 1.00 53.72 201 LEU A C 1
ATOM 1544 O O . LEU A 1 201 ? -1.731 -2.957 12.991 1.00 53.72 201 LEU A O 1
ATOM 1548 N N . ALA A 1 202 ? -1.718 -1.410 11.358 1.00 64.19 202 ALA A N 1
ATOM 1549 C CA . ALA A 1 202 ? -0.280 -1.424 11.138 1.00 64.19 202 ALA A CA 1
ATOM 1550 C C . ALA A 1 202 ? 0.222 -0.152 10.456 1.00 64.19 202 ALA A C 1
ATOM 1552 O O . ALA A 1 202 ? -0.449 0.443 9.600 1.00 64.19 202 ALA A O 1
ATOM 1553 N N . LYS A 1 203 ? 1.461 0.201 10.766 1.00 80.06 203 LYS A N 1
ATOM 1554 C CA . LYS A 1 203 ? 2.314 1.097 10.002 1.00 80.06 203 LYS A CA 1
ATOM 1555 C C . LYS A 1 203 ? 3.463 0.290 9.401 1.00 80.06 203 LYS A C 1
ATOM 1557 O O . LYS A 1 203 ? 4.277 -0.291 10.114 1.00 80.06 203 LYS A O 1
ATOM 1562 N N . LEU A 1 204 ? 3.525 0.270 8.073 1.00 90.75 204 LEU A N 1
ATOM 1563 C CA . LEU A 1 204 ? 4.618 -0.354 7.331 1.00 90.75 204 LEU A CA 1
ATOM 1564 C C . LEU A 1 204 ? 5.728 0.680 7.137 1.00 90.75 204 LEU A C 1
ATOM 1566 O O . LEU A 1 204 ? 5.492 1.746 6.565 1.00 90.75 204 LEU A O 1
ATOM 1570 N N . LEU A 1 205 ? 6.920 0.384 7.648 1.00 90.06 205 LEU A N 1
ATOM 1571 C CA . LEU A 1 205 ? 8.075 1.281 7.603 1.00 90.06 205 LEU A CA 1
ATOM 1572 C C . LEU A 1 205 ? 9.250 0.594 6.912 1.00 90.06 205 LEU A C 1
ATOM 1574 O O . LEU A 1 205 ? 9.449 -0.599 7.086 1.00 90.06 205 LEU A O 1
ATOM 1578 N N . ALA A 1 206 ? 10.069 1.343 6.180 1.00 92.69 206 ALA A N 1
ATOM 1579 C CA . ALA A 1 206 ? 11.393 0.851 5.813 1.00 92.69 206 ALA A CA 1
ATOM 1580 C C . ALA A 1 206 ? 12.300 0.847 7.055 1.00 92.69 206 ALA A C 1
ATOM 1582 O O . ALA A 1 206 ? 12.437 1.884 7.713 1.00 92.69 206 ALA A O 1
ATOM 1583 N N . SER A 1 207 ? 12.953 -0.278 7.352 1.00 93.81 207 SER A N 1
ATOM 1584 C CA . SER A 1 207 ? 13.891 -0.424 8.477 1.00 93.81 207 SER A CA 1
ATOM 1585 C C . SER A 1 207 ? 15.062 0.560 8.399 1.00 93.81 207 SER A C 1
ATOM 1587 O O . SER A 1 207 ? 15.580 1.013 9.419 1.00 93.81 207 SER A O 1
ATOM 1589 N N . ASP A 1 208 ? 15.443 0.932 7.177 1.00 91.50 208 ASP A N 1
ATOM 1590 C CA . ASP A 1 208 ? 16.527 1.856 6.869 1.00 91.50 208 ASP A CA 1
ATOM 1591 C C . ASP A 1 208 ? 16.034 3.239 6.406 1.00 91.50 208 ASP A C 1
ATOM 1593 O O . ASP A 1 208 ? 16.838 4.022 5.889 1.00 91.50 208 ASP A O 1
ATOM 1597 N N . GLY A 1 209 ? 14.734 3.533 6.540 1.00 87.50 209 GLY A N 1
ATOM 1598 C CA . GLY A 1 209 ? 14.092 4.735 6.006 1.00 87.50 209 GLY A CA 1
ATOM 1599 C C . GLY A 1 209 ? 14.672 6.040 6.560 1.00 87.50 209 GLY A C 1
ATOM 1600 O O . GLY A 1 209 ? 14.864 6.197 7.768 1.00 87.50 209 GLY A O 1
ATOM 1601 N N . ARG A 1 210 ? 14.941 6.999 5.671 1.00 88.56 210 ARG A N 1
ATOM 1602 C CA . ARG A 1 210 ? 15.458 8.337 5.994 1.00 88.56 210 ARG A CA 1
ATOM 1603 C C . ARG A 1 210 ? 14.582 9.426 5.381 1.00 88.56 210 ARG A C 1
ATOM 1605 O O . ARG A 1 210 ? 13.846 9.205 4.421 1.00 88.56 210 ARG A O 1
ATOM 1612 N N . GLY A 1 211 ? 14.668 10.631 5.945 1.00 84.88 211 GLY A N 1
ATOM 1613 C CA . GLY A 1 211 ? 14.036 11.809 5.354 1.00 84.88 211 GLY A CA 1
ATOM 1614 C C . GLY A 1 211 ? 14.552 12.033 3.932 1.00 84.88 211 GLY A C 1
ATOM 1615 O O . GLY A 1 211 ? 15.756 11.977 3.704 1.00 84.88 211 GLY A O 1
ATOM 1616 N N . GLY A 1 212 ? 13.642 12.269 2.989 1.00 85.88 212 GLY A N 1
ATOM 1617 C CA . GLY A 1 212 ? 13.978 12.458 1.576 1.00 85.88 212 GLY A CA 1
ATOM 1618 C C . GLY A 1 212 ? 13.954 11.188 0.724 1.00 85.88 212 GLY A C 1
ATOM 1619 O O . GLY A 1 212 ? 13.886 11.325 -0.486 1.00 85.88 212 GLY A O 1
ATOM 1620 N N . ASP A 1 213 ? 13.886 9.982 1.306 1.00 92.69 213 ASP A N 1
ATOM 1621 C CA . ASP A 1 213 ? 13.840 8.725 0.529 1.00 92.69 213 ASP A CA 1
ATOM 1622 C C . ASP A 1 213 ? 12.548 8.571 -0.299 1.00 92.69 213 ASP A C 1
ATOM 1624 O O . ASP A 1 213 ? 12.471 7.725 -1.188 1.00 92.69 213 ASP A O 1
ATOM 1628 N N . THR A 1 214 ? 11.509 9.372 -0.018 1.00 95.12 214 THR A N 1
ATOM 1629 C CA . THR A 1 214 ? 10.178 9.316 -0.665 1.00 95.12 214 THR A CA 1
ATOM 1630 C C . THR A 1 214 ? 9.514 7.936 -0.602 1.00 95.12 214 THR A C 1
ATOM 1632 O O . THR A 1 214 ? 8.778 7.542 -1.500 1.00 95.12 214 THR A O 1
ATOM 1635 N N . PHE A 1 215 ? 9.754 7.189 0.478 1.00 96.25 215 PHE A N 1
ATOM 1636 C CA . PHE A 1 215 ? 9.052 5.933 0.737 1.00 96.25 215 PHE A CA 1
ATOM 1637 C C . PHE A 1 215 ? 7.533 6.143 0.702 1.00 96.25 215 PHE A C 1
ATOM 1639 O O . PHE A 1 215 ? 7.011 7.020 1.394 1.00 96.25 215 PHE A O 1
ATOM 1646 N N . GLY A 1 216 ? 6.833 5.331 -0.089 1.00 96.44 216 GLY A N 1
ATOM 1647 C CA . GLY A 1 216 ? 5.397 5.495 -0.325 1.00 96.44 216 GLY A CA 1
ATOM 1648 C C . GLY A 1 216 ? 5.062 6.249 -1.609 1.00 96.44 216 GLY A C 1
ATOM 1649 O O . GLY A 1 216 ? 3.881 6.466 -1.862 1.00 96.44 216 GLY A O 1
ATOM 1650 N N . TRP A 1 217 ? 6.060 6.628 -2.419 1.00 98.19 217 TRP A N 1
ATOM 1651 C CA . TRP A 1 217 ? 5.841 7.282 -3.715 1.00 98.19 217 TRP A CA 1
ATOM 1652 C C . TRP A 1 217 ? 4.945 6.449 -4.636 1.00 98.19 217 TRP A C 1
ATOM 1654 O O . TRP A 1 217 ? 4.022 6.962 -5.263 1.00 98.19 217 TRP A O 1
ATOM 1664 N N . SER A 1 218 ? 5.197 5.143 -4.681 1.00 98.56 218 SER A N 1
ATOM 1665 C CA . SER A 1 218 ? 4.396 4.176 -5.422 1.00 98.56 218 SER A CA 1
ATOM 1666 C C . SER A 1 218 ? 4.071 2.985 -4.521 1.00 98.56 218 SER A C 1
ATOM 1668 O O . SER A 1 218 ? 4.877 2.590 -3.676 1.00 98.56 218 SER A O 1
ATOM 1670 N N . VAL A 1 219 ? 2.864 2.431 -4.654 1.00 98.38 219 VAL A N 1
ATOM 1671 C CA . VAL A 1 219 ? 2.395 1.300 -3.842 1.00 98.38 219 VAL A CA 1
ATOM 1672 C C . VAL A 1 219 ? 1.601 0.339 -4.717 1.00 98.38 219 VAL A C 1
ATOM 1674 O O . VAL A 1 219 ? 0.705 0.762 -5.447 1.00 98.38 219 VAL A O 1
ATOM 1677 N N . ALA A 1 220 ? 1.887 -0.957 -4.603 1.00 98.06 220 ALA A N 1
ATOM 1678 C CA . ALA A 1 220 ? 1.109 -2.013 -5.241 1.00 98.06 220 ALA A CA 1
ATOM 1679 C C . ALA A 1 220 ? 0.851 -3.173 -4.272 1.00 98.06 220 ALA A C 1
ATOM 1681 O O . ALA A 1 220 ? 1.664 -3.464 -3.394 1.00 98.06 220 ALA A O 1
ATOM 1682 N N . VAL A 1 221 ? -0.300 -3.833 -4.423 1.00 97.00 221 VAL A N 1
ATOM 1683 C CA . VAL A 1 221 ? -0.758 -4.899 -3.521 1.00 97.00 221 VAL A CA 1
ATOM 1684 C C . VAL A 1 221 ? -1.291 -6.074 -4.331 1.00 97.00 221 VAL A C 1
ATOM 1686 O O . VAL A 1 221 ? -2.102 -5.885 -5.237 1.00 97.00 221 VAL A O 1
ATOM 1689 N N . SER A 1 222 ? -0.878 -7.287 -3.967 1.00 95.06 222 SER A N 1
ATOM 1690 C CA . SER A 1 222 ? -1.428 -8.537 -4.495 1.00 95.06 222 SER A CA 1
ATOM 1691 C C . SER A 1 222 ? -1.491 -9.577 -3.382 1.00 95.06 222 SER A C 1
ATOM 1693 O O . SER A 1 222 ? -0.474 -9.926 -2.778 1.00 95.06 222 SER A O 1
ATOM 1695 N N . GLY A 1 223 ? -2.700 -10.063 -3.092 1.00 91.12 223 GLY A N 1
ATOM 1696 C CA . GLY A 1 223 ? -2.944 -10.975 -1.975 1.00 91.12 223 GLY A CA 1
ATOM 1697 C C . GLY A 1 223 ? -2.419 -10.401 -0.656 1.00 91.12 223 GLY A C 1
ATOM 1698 O O . GLY A 1 223 ? -2.817 -9.315 -0.244 1.00 91.12 223 GLY A O 1
ATOM 1699 N N . ASP A 1 224 ? -1.502 -11.132 -0.026 1.00 92.56 224 ASP A N 1
ATOM 1700 C CA . ASP A 1 224 ? -0.871 -10.779 1.250 1.00 92.56 224 ASP A CA 1
ATOM 1701 C C . ASP A 1 224 ? 0.456 -10.010 1.096 1.00 92.56 224 ASP A C 1
ATOM 1703 O O . ASP A 1 224 ? 1.188 -9.848 2.070 1.00 92.56 224 ASP A O 1
ATOM 1707 N N . THR A 1 225 ? 0.802 -9.562 -0.115 1.00 97.06 225 THR A N 1
ATOM 1708 C CA . THR A 1 225 ? 2.068 -8.864 -0.389 1.00 97.06 225 THR A CA 1
ATOM 1709 C C . THR A 1 225 ? 1.821 -7.409 -0.774 1.00 97.06 225 THR A C 1
ATOM 1711 O O . THR A 1 225 ? 1.032 -7.122 -1.676 1.00 97.06 225 THR A O 1
ATOM 1714 N N . VAL A 1 226 ? 2.530 -6.496 -0.109 1.00 98.25 226 VAL A N 1
ATOM 1715 C CA . VAL A 1 226 ? 2.560 -5.058 -0.402 1.00 98.25 226 VAL A CA 1
ATOM 1716 C C . VAL A 1 226 ? 3.966 -4.688 -0.865 1.00 98.25 226 VAL A C 1
ATOM 1718 O O . VAL A 1 226 ? 4.943 -5.063 -0.220 1.00 98.25 226 VAL A O 1
ATOM 1721 N N . VAL A 1 227 ? 4.073 -3.945 -1.964 1.00 98.81 227 VAL A N 1
ATOM 1722 C CA . VAL A 1 227 ? 5.335 -3.402 -2.481 1.00 98.81 227 VAL A CA 1
ATOM 1723 C C . VAL A 1 227 ? 5.259 -1.885 -2.458 1.00 98.81 227 VAL A C 1
ATOM 1725 O O . VAL A 1 227 ? 4.283 -1.314 -2.943 1.00 98.81 227 VAL A O 1
ATOM 1728 N N . ILE A 1 228 ? 6.279 -1.241 -1.896 1.00 98.81 228 ILE A N 1
ATOM 1729 C CA . ILE A 1 228 ? 6.337 0.210 -1.713 1.00 98.81 228 ILE A CA 1
ATOM 1730 C C . ILE A 1 228 ? 7.630 0.752 -2.321 1.00 98.81 228 ILE A C 1
ATOM 1732 O O . ILE A 1 228 ? 8.718 0.350 -1.912 1.00 98.81 228 ILE A O 1
ATOM 1736 N N . GLY A 1 229 ? 7.519 1.667 -3.279 1.00 98.75 229 GLY A N 1
ATOM 1737 C CA . GLY A 1 229 ? 8.652 2.347 -3.899 1.00 98.75 229 GLY A CA 1
ATOM 1738 C C . GLY A 1 229 ? 9.190 3.515 -3.068 1.00 98.75 229 GLY A C 1
ATOM 1739 O O . GLY A 1 229 ? 8.449 4.194 -2.349 1.00 98.75 229 GLY A O 1
ATOM 1740 N N . ALA A 1 230 ? 10.495 3.740 -3.189 1.00 98.69 230 ALA A N 1
ATOM 1741 C CA . ALA A 1 230 ? 11.253 4.838 -2.600 1.00 98.69 230 ALA A CA 1
ATOM 1742 C C . ALA A 1 230 ? 12.312 5.316 -3.621 1.00 98.69 230 ALA A C 1
ATOM 1744 O O . ALA A 1 230 ? 13.495 4.988 -3.477 1.00 98.69 230 ALA A O 1
ATOM 1745 N N . PRO A 1 231 ? 11.905 6.039 -4.681 1.00 98.50 231 PRO A N 1
ATOM 1746 C CA . PRO A 1 231 ? 12.774 6.375 -5.814 1.00 98.50 231 PRO A CA 1
ATOM 1747 C C . PRO A 1 231 ? 13.985 7.229 -5.435 1.00 98.50 231 PRO A C 1
ATOM 1749 O O . PRO A 1 231 ? 15.026 7.135 -6.070 1.00 98.50 231 PRO A O 1
ATOM 1752 N N . LEU A 1 232 ? 13.895 8.020 -4.364 1.00 97.94 232 LEU A N 1
ATOM 1753 C CA . LEU A 1 232 ? 14.999 8.869 -3.908 1.00 97.94 232 LEU A CA 1
ATOM 1754 C C . LEU A 1 232 ? 15.898 8.199 -2.857 1.00 97.94 232 LEU A C 1
ATOM 1756 O O . LEU A 1 232 ? 16.721 8.864 -2.227 1.00 97.94 232 LEU A O 1
ATOM 1760 N N . LYS A 1 233 ? 15.770 6.880 -2.656 1.00 98.00 233 LYS A N 1
ATOM 1761 C CA . LYS A 1 233 ? 16.612 6.140 -1.713 1.00 98.00 233 LYS A CA 1
ATOM 1762 C C . LYS A 1 233 ? 18.082 6.185 -2.129 1.00 98.00 233 LYS A C 1
ATOM 1764 O O . LYS A 1 233 ? 18.444 5.779 -3.232 1.00 98.00 233 LYS A O 1
ATOM 1769 N N . ASN A 1 234 ? 18.944 6.571 -1.190 1.00 96.75 234 ASN A N 1
ATOM 1770 C CA . ASN A 1 234 ? 20.392 6.456 -1.358 1.00 96.75 234 ASN A CA 1
ATOM 1771 C C . ASN A 1 234 ? 20.862 5.030 -1.033 1.00 96.75 234 ASN A C 1
ATOM 1773 O O . ASN A 1 234 ? 20.541 4.497 0.037 1.00 96.75 234 ASN A O 1
ATOM 1777 N N . ILE A 1 235 ? 21.662 4.426 -1.915 1.00 95.56 235 ILE A N 1
ATOM 1778 C CA . ILE A 1 235 ? 22.187 3.061 -1.753 1.00 95.56 235 ILE A CA 1
ATOM 1779 C C . ILE A 1 235 ? 23.688 3.064 -2.017 1.00 95.56 235 ILE A C 1
ATOM 1781 O O . ILE A 1 235 ? 24.132 3.527 -3.053 1.00 95.56 235 ILE A O 1
ATOM 1785 N N . ALA A 1 236 ? 24.478 2.561 -1.063 1.00 91.12 236 ALA A N 1
ATOM 1786 C CA . ALA A 1 236 ? 25.929 2.376 -1.206 1.00 91.12 236 ALA A CA 1
ATOM 1787 C C . ALA A 1 236 ? 26.717 3.601 -1.743 1.00 91.12 236 ALA A C 1
ATOM 1789 O O . ALA A 1 236 ? 27.777 3.440 -2.333 1.00 91.12 236 ALA A O 1
ATOM 1790 N N . GLY A 1 237 ? 26.226 4.825 -1.508 1.00 89.38 237 GLY A N 1
ATOM 1791 C CA . GLY A 1 237 ? 26.840 6.070 -1.990 1.00 89.38 237 GLY A CA 1
ATOM 1792 C C . GLY A 1 237 ? 26.199 6.658 -3.251 1.00 89.38 237 GLY A C 1
ATOM 1793 O O . GLY A 1 237 ? 26.393 7.843 -3.511 1.00 89.38 237 GLY A O 1
ATOM 1794 N N . ASN A 1 238 ? 25.370 5.898 -3.968 1.00 94.56 238 ASN A N 1
ATOM 1795 C CA . ASN A 1 238 ? 24.593 6.399 -5.096 1.00 94.56 238 ASN A CA 1
ATOM 1796 C C . ASN A 1 238 ? 23.375 7.172 -4.587 1.00 94.56 238 ASN A C 1
ATOM 1798 O O . ASN A 1 238 ? 22.497 6.618 -3.912 1.00 94.56 238 ASN A O 1
ATOM 1802 N N . SER A 1 239 ? 23.339 8.470 -4.881 1.00 96.62 239 SER A N 1
ATOM 1803 C CA . SER A 1 239 ? 22.220 9.336 -4.519 1.00 96.62 239 SER A CA 1
ATOM 1804 C C . SER A 1 239 ? 21.008 9.050 -5.395 1.00 96.62 239 SER A C 1
ATOM 1806 O O . SER A 1 239 ? 21.164 9.003 -6.611 1.00 96.62 239 SER A O 1
ATOM 1808 N N . ALA A 1 240 ? 19.817 8.917 -4.806 1.00 96.62 240 ALA A N 1
ATOM 1809 C CA . ALA A 1 240 ? 18.569 8.692 -5.543 1.00 96.62 240 ALA A CA 1
ATOM 1810 C C . ALA A 1 240 ? 18.624 7.525 -6.556 1.00 96.62 240 ALA A C 1
ATOM 1812 O O . ALA A 1 240 ? 17.963 7.564 -7.589 1.00 96.62 240 ALA A O 1
ATOM 1813 N N . GLN A 1 241 ? 19.415 6.486 -6.259 1.00 98.00 241 GLN A N 1
ATOM 1814 C CA . GLN A 1 241 ? 19.386 5.233 -7.023 1.00 98.00 241 GLN A CA 1
ATOM 1815 C C . GLN A 1 241 ? 18.002 4.583 -6.931 1.00 98.00 241 GLN A C 1
ATOM 1817 O O . GLN A 1 241 ? 17.498 4.039 -7.908 1.00 98.00 241 GLN A O 1
ATOM 1822 N N . GLY A 1 242 ? 17.385 4.671 -5.751 1.00 98.44 242 GLY A N 1
ATOM 1823 C CA . GLY A 1 242 ? 16.042 4.179 -5.503 1.00 98.44 242 GLY A CA 1
ATOM 1824 C C . GLY A 1 242 ? 15.985 2.731 -5.011 1.00 98.44 242 GLY A C 1
ATOM 1825 O O . GLY A 1 242 ? 16.906 1.936 -5.192 1.00 98.44 242 GLY A O 1
ATOM 1826 N N . ALA A 1 243 ? 14.897 2.398 -4.316 1.00 98.75 243 ALA A N 1
ATOM 1827 C CA . ALA A 1 243 ? 14.599 1.060 -3.808 1.00 98.75 243 ALA A CA 1
ATOM 1828 C C . ALA A 1 243 ? 13.093 0.775 -3.871 1.00 98.75 243 ALA A C 1
ATOM 1830 O O . ALA A 1 243 ? 12.272 1.693 -3.897 1.00 98.75 243 ALA A O 1
ATOM 1831 N N . ALA A 1 244 ? 12.725 -0.503 -3.786 1.00 98.81 244 ALA A N 1
ATOM 1832 C CA . ALA A 1 244 ? 11.369 -0.915 -3.436 1.00 98.81 244 ALA A CA 1
ATOM 1833 C C . ALA A 1 244 ? 11.399 -1.872 -2.239 1.00 98.81 244 ALA A C 1
ATOM 1835 O O . ALA A 1 244 ? 12.333 -2.646 -2.065 1.00 98.81 244 ALA A O 1
ATOM 1836 N N . TYR A 1 245 ? 10.378 -1.820 -1.396 1.00 98.88 245 TYR A N 1
ATOM 1837 C CA . TYR A 1 245 ? 10.301 -2.558 -0.141 1.00 98.88 245 TYR A CA 1
ATOM 1838 C C . TYR A 1 245 ? 9.089 -3.480 -0.170 1.00 98.88 245 TYR A C 1
ATOM 1840 O O . TYR A 1 245 ? 7.987 -3.040 -0.496 1.00 98.88 245 TYR A O 1
ATOM 1848 N N . VAL A 1 246 ? 9.291 -4.752 0.164 1.00 98.75 246 VAL A N 1
ATOM 1849 C CA . VAL A 1 246 ? 8.257 -5.789 0.130 1.00 98.75 246 VAL A CA 1
ATOM 1850 C C . VAL A 1 246 ? 7.863 -6.165 1.547 1.00 98.75 246 VAL A C 1
ATOM 1852 O O . VAL A 1 246 ? 8.709 -6.544 2.355 1.00 98.75 246 VAL A O 1
ATOM 1855 N N . PHE A 1 247 ? 6.568 -6.128 1.825 1.00 98.19 247 PHE A N 1
ATOM 1856 C CA . PHE A 1 247 ? 5.969 -6.547 3.083 1.00 98.19 247 PHE A CA 1
ATOM 1857 C C . PHE A 1 247 ? 5.049 -7.728 2.814 1.00 98.19 247 PHE A C 1
ATOM 1859 O O . PHE A 1 247 ? 4.187 -7.660 1.936 1.00 98.19 247 PHE A O 1
ATOM 1866 N N . VAL A 1 248 ? 5.219 -8.801 3.579 1.00 95.88 248 VAL A N 1
ATOM 1867 C CA . VAL A 1 248 ? 4.337 -9.968 3.536 1.00 95.88 248 VAL A CA 1
ATOM 1868 C C . VAL A 1 248 ? 3.530 -10.016 4.823 1.00 95.88 248 VAL A C 1
ATOM 1870 O O . VAL A 1 248 ? 4.105 -9.935 5.910 1.00 95.88 248 VAL A O 1
ATOM 1873 N N . ARG A 1 249 ? 2.207 -10.162 4.705 1.00 88.50 249 ARG A N 1
ATOM 1874 C CA . ARG A 1 249 ? 1.296 -10.222 5.849 1.00 88.50 249 ARG A CA 1
ATOM 1875 C C . ARG A 1 249 ? 1.719 -11.348 6.801 1.00 88.50 249 ARG A C 1
ATOM 1877 O O . ARG A 1 249 ? 1.732 -12.510 6.384 1.00 88.50 249 ARG A O 1
ATOM 1884 N N . PRO A 1 250 ? 2.020 -11.050 8.077 1.00 80.12 250 PRO A N 1
ATOM 1885 C CA . PRO A 1 250 ? 2.292 -12.089 9.060 1.00 80.12 250 PRO A CA 1
ATOM 1886 C C . PRO A 1 250 ? 1.067 -12.998 9.270 1.00 80.12 250 PRO A C 1
ATOM 1888 O O . PRO A 1 250 ? -0.068 -12.525 9.155 1.00 80.12 250 PRO A O 1
ATOM 1891 N N . PRO A 1 251 ? 1.244 -14.277 9.661 1.00 73.31 251 PRO A N 1
ATOM 1892 C CA . PRO A 1 251 ? 0.126 -15.183 9.960 1.00 73.31 251 PRO A CA 1
ATOM 1893 C C . PRO A 1 251 ? -0.823 -14.657 11.045 1.00 73.31 251 PRO A C 1
ATOM 1895 O O . PRO A 1 251 ? -2.004 -14.990 11.074 1.00 73.31 251 PRO A O 1
ATOM 1898 N N . THR A 1 252 ? -0.302 -13.821 11.942 1.00 68.69 252 THR A N 1
ATOM 1899 C CA . THR A 1 252 ? -1.039 -13.161 13.023 1.00 68.69 252 THR A CA 1
ATOM 1900 C C . THR A 1 252 ? -1.840 -11.939 12.556 1.00 68.69 252 THR A C 1
ATOM 1902 O O . THR A 1 252 ? -2.582 -11.365 13.353 1.00 68.69 252 THR A O 1
ATOM 1905 N N . GLY A 1 253 ? -1.742 -11.559 11.280 1.00 66.69 253 GLY A N 1
ATOM 1906 C CA . GLY A 1 253 ? -2.308 -10.332 10.725 1.00 66.69 253 GLY A CA 1
ATOM 1907 C C . GLY A 1 253 ? -1.275 -9.211 10.617 1.00 66.69 253 GLY A C 1
ATOM 1908 O O . GLY A 1 253 ? -0.121 -9.366 11.007 1.00 66.69 253 GLY A O 1
ATOM 1909 N N . TRP A 1 254 ? -1.695 -8.079 10.052 1.00 77.25 254 TRP A N 1
ATOM 1910 C CA . TRP A 1 254 ? -0.846 -6.893 9.983 1.00 77.25 254 TRP A CA 1
ATOM 1911 C C . TRP A 1 254 ? -0.649 -6.302 11.382 1.00 77.25 254 TRP A C 1
ATOM 1913 O O . TRP A 1 254 ? -1.604 -6.195 12.145 1.00 77.25 254 TRP A O 1
AT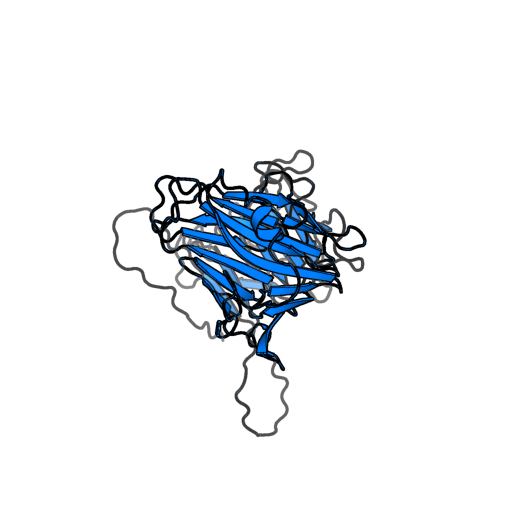OM 1923 N N . ALA A 1 255 ? 0.590 -5.924 11.675 1.00 70.94 255 ALA A N 1
ATOM 1924 C CA . ALA A 1 255 ? 1.008 -5.116 12.814 1.00 70.94 255 ALA A CA 1
ATOM 1925 C C . ALA A 1 255 ? 2.137 -4.194 12.335 1.00 70.94 255 ALA A C 1
ATOM 1927 O O . ALA A 1 255 ? 2.674 -4.408 11.242 1.00 70.94 255 ALA A O 1
ATOM 1928 N N . ASP A 1 256 ? 2.499 -3.189 13.129 1.00 78.00 256 ASP A N 1
ATOM 1929 C CA . ASP A 1 256 ? 3.683 -2.371 12.865 1.00 78.00 256 ASP A CA 1
ATOM 1930 C C . ASP A 1 256 ? 4.891 -3.262 12.579 1.00 78.00 256 ASP A C 1
ATOM 1932 O O . ASP A 1 256 ? 5.265 -4.124 13.379 1.00 78.00 256 ASP A O 1
ATOM 1936 N N . MET A 1 257 ? 5.472 -3.085 11.397 1.00 86.50 257 MET A N 1
ATOM 1937 C CA . MET A 1 257 ? 6.559 -3.931 10.936 1.00 86.50 257 MET A CA 1
ATOM 1938 C C . MET A 1 257 ? 7.436 -3.210 9.928 1.00 86.50 257 MET A C 1
ATOM 1940 O O . MET A 1 257 ? 7.035 -2.236 9.281 1.00 86.50 257 MET A O 1
ATOM 1944 N N . THR A 1 258 ? 8.639 -3.746 9.781 1.00 92.50 258 THR A N 1
ATOM 1945 C CA . THR A 1 258 ? 9.533 -3.409 8.685 1.00 92.50 258 THR A CA 1
ATOM 1946 C C . THR A 1 258 ? 9.374 -4.379 7.524 1.00 92.50 258 THR A C 1
ATOM 1948 O O . THR A 1 258 ? 8.712 -5.413 7.642 1.00 92.50 258 THR A O 1
ATOM 1951 N N . GLU A 1 259 ? 9.964 -4.032 6.388 1.00 97.75 259 GLU A N 1
ATOM 1952 C CA . GLU A 1 259 ? 9.961 -4.853 5.187 1.00 97.75 259 GLU A CA 1
ATOM 1953 C C . GLU A 1 259 ? 10.469 -6.271 5.467 1.00 97.75 259 GLU A C 1
ATOM 1955 O O . GLU A 1 259 ? 11.357 -6.500 6.290 1.00 97.75 259 GLU A O 1
ATOM 1960 N N . THR A 1 260 ? 9.914 -7.237 4.743 1.00 97.38 260 THR A N 1
ATOM 1961 C CA . THR A 1 260 ? 10.438 -8.605 4.682 1.00 97.38 260 THR A CA 1
ATOM 1962 C C . THR A 1 260 ? 11.604 -8.687 3.693 1.00 97.38 260 THR A C 1
ATOM 1964 O O . THR A 1 260 ? 12.557 -9.433 3.918 1.00 97.38 260 THR A O 1
ATOM 1967 N N . ALA A 1 261 ? 11.559 -7.896 2.616 1.00 98.62 261 ALA A N 1
ATOM 1968 C CA . ALA A 1 261 ? 12.647 -7.786 1.649 1.00 98.62 261 ALA A CA 1
ATOM 1969 C C . ALA A 1 261 ? 12.802 -6.365 1.102 1.00 98.62 261 ALA A C 1
ATOM 1971 O O . ALA A 1 261 ? 11.840 -5.598 1.032 1.00 98.62 261 ALA A O 1
ATOM 1972 N N . LYS A 1 262 ? 14.011 -6.058 0.637 1.00 98.75 262 LYS A N 1
ATOM 1973 C CA . LYS A 1 262 ? 14.352 -4.846 -0.106 1.00 98.75 262 LYS A CA 1
ATOM 1974 C C . LYS A 1 262 ? 14.776 -5.235 -1.519 1.00 98.75 262 LYS A C 1
ATOM 1976 O O . LYS A 1 262 ? 15.656 -6.070 -1.693 1.00 98.75 262 LYS A O 1
ATOM 1981 N N . LEU A 1 263 ? 14.156 -4.635 -2.520 1.00 98.88 263 LEU A N 1
ATOM 1982 C CA . LEU A 1 263 ? 14.465 -4.819 -3.931 1.00 98.88 263 LEU A CA 1
ATOM 1983 C C . LEU A 1 263 ? 15.321 -3.649 -4.410 1.00 98.88 263 LEU A C 1
ATOM 1985 O O . LEU A 1 263 ? 14.999 -2.488 -4.133 1.00 98.88 263 LEU A O 1
ATOM 1989 N N . VAL A 1 264 ? 16.397 -3.966 -5.121 1.00 98.62 264 VAL A N 1
ATOM 1990 C CA . VAL A 1 264 ? 17.320 -2.998 -5.723 1.00 98.62 264 VAL A CA 1
ATOM 1991 C C . VAL A 1 264 ? 17.690 -3.472 -7.126 1.00 98.62 264 VAL A C 1
ATOM 1993 O O . VAL A 1 264 ? 17.745 -4.677 -7.362 1.00 98.62 264 VAL A O 1
ATOM 1996 N N . ALA A 1 265 ? 17.950 -2.550 -8.049 1.00 98.38 265 ALA A N 1
ATOM 1997 C CA . ALA A 1 265 ? 18.536 -2.899 -9.342 1.00 98.38 265 ALA A CA 1
ATOM 1998 C C . ALA A 1 265 ? 20.002 -3.323 -9.162 1.00 98.38 265 ALA A C 1
ATOM 2000 O O . ALA A 1 265 ? 20.759 -2.638 -8.462 1.00 98.38 265 ALA A O 1
ATOM 2001 N N . SER A 1 266 ? 20.409 -4.435 -9.784 1.00 97.81 266 SER A N 1
ATOM 2002 C CA . SER A 1 266 ? 21.796 -4.924 -9.728 1.00 97.81 266 SER A CA 1
ATOM 2003 C C . SER A 1 266 ? 22.802 -3.959 -10.367 1.00 97.81 266 SER A C 1
ATOM 2005 O O . SER A 1 266 ? 23.960 -3.913 -9.954 1.00 97.81 266 SER A O 1
ATOM 2007 N N . ASP A 1 267 ? 22.340 -3.166 -11.331 1.00 97.12 267 ASP A N 1
ATOM 2008 C CA . ASP A 1 267 ? 23.091 -2.156 -12.072 1.00 97.12 267 ASP A CA 1
ATOM 2009 C C . ASP A 1 267 ? 22.731 -0.720 -11.668 1.00 97.12 267 ASP A C 1
ATOM 2011 O O . ASP A 1 267 ? 23.106 0.215 -12.367 1.00 97.12 267 ASP A O 1
ATOM 2015 N N . GLY A 1 268 ? 22.019 -0.534 -10.551 1.00 96.81 268 GLY A N 1
ATOM 2016 C CA . GLY A 1 268 ? 21.506 0.782 -10.189 1.00 96.81 268 GLY A CA 1
ATOM 2017 C C . GLY A 1 268 ? 22.611 1.820 -9.954 1.00 96.81 268 GLY A C 1
ATOM 2018 O O . GLY A 1 268 ? 23.569 1.587 -9.206 1.00 96.81 268 GLY A O 1
ATOM 2019 N N . ALA A 1 269 ? 22.426 2.986 -10.557 1.00 97.94 269 ALA A N 1
ATOM 2020 C CA . ALA A 1 269 ? 23.328 4.126 -10.553 1.00 97.94 269 ALA A CA 1
ATOM 2021 C C . ALA A 1 269 ? 22.671 5.361 -9.893 1.00 97.94 269 ALA A C 1
ATOM 2023 O O . ALA A 1 269 ? 21.499 5.323 -9.500 1.00 97.94 269 ALA A O 1
ATOM 2024 N N . PRO A 1 270 ? 23.425 6.451 -9.652 1.00 98.00 270 PRO A N 1
ATOM 2025 C CA . PRO A 1 270 ? 22.851 7.678 -9.115 1.00 98.00 270 PRO A CA 1
ATOM 2026 C C . PRO A 1 270 ? 21.738 8.228 -10.011 1.00 98.00 270 PRO A C 1
ATOM 2028 O O . PRO A 1 270 ? 21.915 8.333 -11.214 1.00 98.00 270 PRO A O 1
ATOM 2031 N N . ALA A 1 271 ? 20.647 8.670 -9.387 1.00 97.25 271 ALA A N 1
ATOM 2032 C CA . ALA A 1 271 ? 19.480 9.278 -10.021 1.00 97.25 271 ALA A CA 1
ATOM 2033 C C . ALA A 1 271 ? 18.613 8.368 -10.912 1.00 97.25 271 ALA A C 1
ATOM 2035 O O . ALA A 1 271 ? 17.636 8.878 -11.447 1.00 97.25 271 ALA A O 1
ATOM 2036 N N . ASP A 1 272 ? 18.850 7.052 -10.975 1.00 98.19 272 ASP A N 1
ATOM 2037 C CA . ASP A 1 272 ? 18.019 6.095 -11.739 1.00 98.19 272 ASP A CA 1
ATOM 2038 C C . ASP A 1 272 ? 16.540 6.043 -11.309 1.00 98.19 272 ASP A C 1
ATOM 2040 O O . ASP A 1 272 ? 15.672 5.572 -12.054 1.00 98.19 272 ASP A O 1
ATOM 2044 N N . GLY A 1 273 ? 16.232 6.486 -10.083 1.00 97.56 273 GLY A N 1
ATOM 2045 C CA . GLY A 1 273 ? 14.855 6.600 -9.607 1.00 97.56 273 GLY A CA 1
ATOM 2046 C C . GLY A 1 273 ? 14.127 5.258 -9.475 1.00 97.56 273 GLY A C 1
ATOM 2047 O O . GLY A 1 273 ? 12.901 5.207 -9.604 1.00 97.56 273 GLY A O 1
ATOM 2048 N N . PHE A 1 274 ? 14.843 4.158 -9.221 1.00 98.81 274 PHE A N 1
ATOM 2049 C CA . PHE A 1 274 ? 14.246 2.832 -9.065 1.00 98.81 274 PHE A CA 1
ATOM 2050 C C . PHE A 1 274 ? 13.166 2.830 -7.969 1.00 98.81 274 PHE A C 1
ATOM 2052 O O . PHE A 1 274 ? 13.413 3.186 -6.817 1.00 98.81 274 PHE A O 1
ATOM 2059 N N . GLY A 1 275 ? 11.949 2.401 -8.304 1.00 98.62 275 GLY A N 1
ATOM 2060 C CA . GLY A 1 275 ? 10.798 2.491 -7.395 1.00 98.62 275 GLY A CA 1
ATOM 2061 C C . GLY A 1 275 ? 9.866 3.661 -7.699 1.00 98.62 275 GLY A C 1
ATOM 2062 O O . GLY A 1 275 ? 8.880 3.848 -6.982 1.00 98.62 275 GLY A O 1
ATOM 2063 N N . MET A 1 276 ? 10.121 4.423 -8.768 1.00 98.75 276 MET A N 1
ATOM 2064 C CA . MET A 1 276 ? 9.212 5.471 -9.247 1.00 98.75 276 MET A CA 1
ATOM 2065 C C . MET A 1 276 ? 7.822 4.910 -9.565 1.00 98.75 276 MET A C 1
ATOM 2067 O O . MET A 1 276 ? 6.804 5.528 -9.258 1.00 98.75 276 MET A O 1
ATOM 2071 N N . SER A 1 277 ? 7.772 3.698 -10.115 1.00 98.88 277 SER A N 1
ATOM 2072 C CA . SER A 1 277 ? 6.542 2.945 -10.336 1.00 98.88 277 SER A CA 1
ATOM 2073 C C . SER A 1 277 ? 6.725 1.498 -9.876 1.00 98.88 277 SER A C 1
ATOM 2075 O O . SER A 1 277 ? 7.807 0.924 -10.005 1.00 98.88 277 SER A O 1
ATOM 2077 N N . VAL A 1 278 ? 5.678 0.904 -9.298 1.00 98.88 278 VAL A N 1
ATOM 2078 C CA . VAL A 1 278 ? 5.675 -0.500 -8.868 1.00 98.88 278 VAL A CA 1
ATOM 2079 C C . VAL A 1 278 ? 4.362 -1.165 -9.258 1.00 98.88 278 VAL A C 1
ATOM 2081 O O . VAL A 1 278 ? 3.297 -0.554 -9.176 1.00 98.88 278 VAL A O 1
ATOM 2084 N N . ALA A 1 279 ? 4.429 -2.434 -9.647 1.00 98.75 279 ALA A N 1
ATOM 2085 C CA . ALA A 1 279 ? 3.265 -3.284 -9.857 1.00 98.75 279 ALA A CA 1
ATOM 2086 C C . ALA A 1 279 ? 3.557 -4.704 -9.361 1.00 98.75 279 ALA A C 1
ATOM 2088 O O . ALA A 1 279 ? 4.696 -5.162 -9.398 1.00 98.75 279 ALA A O 1
ATOM 2089 N N . ILE A 1 280 ? 2.530 -5.410 -8.894 1.00 98.56 280 ILE A N 1
ATOM 2090 C CA . ILE A 1 280 ? 2.649 -6.798 -8.444 1.00 98.56 280 ILE A CA 1
ATOM 2091 C C . ILE A 1 280 ? 1.437 -7.599 -8.912 1.00 98.56 280 ILE A C 1
ATOM 2093 O O . ILE A 1 280 ? 0.303 -7.135 -8.799 1.00 98.56 280 ILE A O 1
ATOM 2097 N N . ASP A 1 281 ? 1.684 -8.809 -9.407 1.00 97.38 281 ASP A N 1
ATOM 2098 C CA . ASP A 1 281 ? 0.658 -9.832 -9.601 1.00 97.38 281 ASP A CA 1
ATOM 2099 C C . ASP A 1 281 ? 1.186 -11.180 -9.110 1.00 97.38 281 ASP A C 1
ATOM 2101 O O . ASP A 1 281 ? 2.265 -11.630 -9.506 1.00 97.38 281 ASP A O 1
ATOM 2105 N N . ALA A 1 282 ? 0.427 -11.799 -8.204 1.00 95.00 282 ALA A N 1
ATOM 2106 C CA . ALA A 1 282 ? 0.845 -12.970 -7.437 1.00 95.00 282 ALA A CA 1
ATOM 2107 C C . ALA A 1 282 ? 2.301 -12.854 -6.923 1.00 95.00 282 ALA A C 1
ATOM 2109 O O . ALA A 1 282 ? 2.585 -12.035 -6.051 1.00 95.00 282 ALA A O 1
ATOM 2110 N N . ASP A 1 283 ? 3.208 -13.659 -7.478 1.00 96.62 283 ASP A N 1
ATOM 2111 C CA . ASP A 1 283 ? 4.611 -13.781 -7.072 1.00 96.62 283 ASP A CA 1
ATOM 2112 C C . ASP A 1 283 ? 5.584 -12.955 -7.938 1.00 96.62 283 ASP A C 1
ATOM 2114 O O . ASP A 1 283 ? 6.799 -13.108 -7.805 1.00 96.62 283 ASP A O 1
ATOM 2118 N N . THR A 1 284 ? 5.087 -12.109 -8.846 1.00 98.50 284 THR A N 1
ATOM 2119 C CA . THR A 1 284 ? 5.927 -11.293 -9.738 1.00 98.50 284 THR A CA 1
ATOM 2120 C C . THR A 1 284 ? 5.754 -9.809 -9.438 1.00 98.50 284 THR A C 1
ATOM 2122 O O . THR A 1 284 ? 4.643 -9.282 -9.509 1.00 98.50 284 THR A O 1
ATOM 2125 N N . VAL A 1 285 ? 6.862 -9.137 -9.132 1.00 98.88 285 VAL A N 1
ATOM 2126 C CA . VAL A 1 285 ? 6.941 -7.689 -8.901 1.00 98.88 285 VAL A CA 1
ATOM 2127 C C . VAL A 1 285 ? 7.661 -7.039 -10.075 1.00 98.88 285 VAL A C 1
ATOM 2129 O O . VAL A 1 285 ? 8.677 -7.552 -10.536 1.00 98.88 285 VAL A O 1
ATOM 2132 N N . VAL A 1 286 ? 7.154 -5.903 -10.541 1.00 98.94 286 VAL A N 1
ATOM 2133 C CA . VAL A 1 286 ? 7.795 -5.053 -11.546 1.00 98.94 286 VAL A CA 1
ATOM 2134 C C . VAL A 1 286 ? 8.065 -3.694 -10.924 1.00 98.94 286 VAL A C 1
ATOM 2136 O O . VAL A 1 286 ? 7.170 -3.119 -10.303 1.00 98.94 286 VAL A O 1
ATOM 2139 N N . VAL A 1 287 ? 9.280 -3.184 -11.097 1.00 98.94 287 VAL A N 1
ATOM 2140 C CA . VAL A 1 287 ? 9.704 -1.882 -10.580 1.00 98.94 287 VAL A CA 1
ATOM 2141 C C . VAL A 1 287 ? 10.297 -1.048 -11.709 1.00 98.94 287 VAL A C 1
ATOM 2143 O O . VAL A 1 287 ? 11.207 -1.506 -12.393 1.00 98.94 287 VAL A O 1
ATOM 2146 N N . GLY A 1 288 ? 9.779 0.157 -11.924 1.00 98.88 288 GLY A N 1
ATOM 2147 C CA . GLY A 1 288 ? 10.299 1.093 -12.918 1.00 98.88 288 GLY A CA 1
ATOM 2148 C C . GLY A 1 288 ? 11.451 1.948 -12.390 1.00 98.88 288 GLY A C 1
ATOM 2149 O O . GLY A 1 288 ? 11.453 2.336 -11.217 1.00 98.88 288 GLY A O 1
ATOM 2150 N N . ALA A 1 289 ? 12.394 2.253 -13.281 1.00 98.81 289 ALA A N 1
ATOM 2151 C CA . ALA A 1 289 ? 13.509 3.181 -13.101 1.00 98.81 289 ALA A CA 1
ATOM 2152 C C . ALA A 1 289 ? 13.624 4.044 -14.377 1.00 98.81 289 ALA A C 1
ATOM 2154 O O . ALA A 1 289 ? 14.427 3.740 -15.262 1.00 98.81 289 ALA A O 1
ATOM 2155 N N . PRO A 1 290 ? 12.751 5.055 -14.548 1.00 98.69 290 PRO A N 1
ATOM 2156 C CA . PRO A 1 290 ? 12.655 5.819 -15.793 1.00 98.69 290 PRO A CA 1
ATOM 2157 C C . PRO A 1 290 ? 13.919 6.600 -16.148 1.00 98.69 290 PRO A C 1
ATOM 2159 O O . PRO A 1 290 ? 14.111 6.926 -17.306 1.00 98.69 290 PRO A O 1
ATOM 2162 N N . THR A 1 291 ? 14.785 6.886 -15.186 1.00 98.50 291 THR A N 1
ATOM 2163 C CA . THR A 1 291 ? 16.027 7.638 -15.400 1.00 98.50 291 THR A CA 1
ATOM 2164 C C . THR A 1 291 ? 17.255 6.730 -15.383 1.00 98.50 291 THR A C 1
ATOM 2166 O O . THR A 1 291 ? 18.374 7.195 -15.241 1.00 98.50 291 THR A O 1
ATOM 2169 N N . SER A 1 292 ? 17.069 5.409 -15.512 1.00 98.38 292 SER A N 1
ATOM 2170 C CA . SER A 1 292 ? 18.204 4.500 -15.670 1.00 98.38 292 SER A CA 1
ATOM 2171 C C . SER A 1 292 ? 18.829 4.663 -17.053 1.00 98.38 292 SER A C 1
ATOM 2173 O O . SER A 1 292 ? 18.120 4.569 -18.065 1.00 98.38 292 SER A O 1
ATOM 2175 N N . ASP A 1 293 ? 20.149 4.751 -17.100 1.00 98.25 293 ASP A N 1
ATOM 2176 C CA . ASP A 1 293 ? 20.891 4.709 -18.354 1.00 98.25 293 ASP A CA 1
ATOM 2177 C C . ASP A 1 293 ? 20.926 3.281 -18.920 1.00 98.25 293 ASP A C 1
ATOM 2179 O O . ASP A 1 293 ? 21.097 2.283 -18.204 1.00 98.25 293 ASP A O 1
ATOM 2183 N N . VAL A 1 294 ? 20.778 3.159 -20.239 1.00 97.31 294 VAL A N 1
ATOM 2184 C CA . VAL A 1 294 ? 20.864 1.872 -20.938 1.00 97.31 294 VAL A CA 1
ATOM 2185 C C . VAL A 1 294 ? 21.888 1.990 -22.059 1.00 97.31 294 VAL A C 1
ATOM 2187 O O . VAL A 1 294 ? 21.696 2.669 -23.065 1.00 97.31 294 VAL A O 1
ATOM 2190 N N . GLY A 1 295 ? 23.027 1.321 -21.876 1.00 92.25 295 GLY A N 1
ATOM 2191 C CA . GLY A 1 295 ? 24.152 1.455 -22.796 1.00 92.25 295 GLY A CA 1
ATOM 2192 C C . GLY A 1 295 ? 24.705 2.882 -22.784 1.00 92.25 295 GLY A C 1
ATOM 2193 O O . GLY A 1 295 ? 25.259 3.309 -21.779 1.00 92.25 295 GLY A O 1
ATOM 2194 N N . GLY A 1 296 ? 24.603 3.587 -23.914 1.00 93.00 296 GLY A N 1
ATOM 2195 C CA . GLY A 1 296 ? 25.033 4.986 -24.053 1.00 93.00 296 GLY A CA 1
ATOM 2196 C C . GLY A 1 296 ? 23.892 6.008 -24.026 1.00 93.00 296 GLY A C 1
ATOM 2197 O O . GLY A 1 296 ? 24.160 7.194 -24.209 1.00 93.00 296 GLY A O 1
ATOM 2198 N N . ASN A 1 297 ? 22.648 5.561 -23.842 1.00 97.31 297 ASN A N 1
ATOM 2199 C CA . ASN A 1 297 ? 21.474 6.424 -23.839 1.00 97.31 297 ASN A CA 1
ATOM 2200 C C . ASN A 1 297 ? 21.150 6.844 -22.405 1.00 97.31 297 ASN A C 1
ATOM 2202 O O . ASN A 1 297 ? 20.849 5.995 -21.559 1.00 97.31 297 ASN A O 1
ATOM 2206 N N . ILE A 1 298 ? 21.221 8.151 -22.162 1.00 98.06 298 ILE A N 1
ATOM 2207 C CA . ILE A 1 298 ? 20.911 8.750 -20.863 1.00 98.06 298 ILE A CA 1
ATOM 2208 C C . ILE A 1 298 ? 19.402 8.748 -20.633 1.00 98.06 298 ILE A C 1
ATOM 2210 O O . ILE A 1 298 ? 18.658 9.087 -21.551 1.00 98.06 298 ILE A O 1
ATOM 2214 N N . ASP A 1 299 ? 18.940 8.378 -19.441 1.00 98.12 299 ASP A N 1
ATOM 2215 C CA . ASP A 1 299 ? 17.512 8.389 -19.083 1.00 98.12 299 ASP A CA 1
ATOM 2216 C C . ASP A 1 299 ? 16.605 7.623 -20.080 1.00 98.12 299 ASP A C 1
ATOM 2218 O O . ASP A 1 299 ? 15.423 7.940 -20.244 1.00 98.12 299 ASP A O 1
ATOM 2222 N N . GLN A 1 300 ? 17.139 6.610 -20.777 1.00 98.50 300 GLN A N 1
ATOM 2223 C CA . GLN A 1 300 ? 16.322 5.736 -21.636 1.00 98.50 300 GLN A CA 1
ATOM 2224 C C . GLN A 1 300 ? 15.255 5.012 -20.806 1.00 98.50 300 GLN A C 1
ATOM 2226 O O . GLN A 1 300 ? 14.140 4.758 -21.269 1.00 98.50 300 GLN A O 1
ATOM 2231 N N . GLY A 1 301 ? 15.598 4.702 -19.557 1.00 98.62 301 GLY A N 1
ATOM 2232 C CA . GLY A 1 301 ? 14.722 4.059 -18.600 1.00 98.62 301 GLY A CA 1
ATOM 2233 C C . GLY A 1 301 ? 14.655 2.544 -18.765 1.00 98.62 301 GLY A C 1
ATOM 2234 O O . GLY A 1 301 ? 14.905 1.970 -19.828 1.00 98.62 301 GLY A O 1
ATOM 2235 N N . SER A 1 302 ? 14.323 1.880 -17.664 1.00 98.81 302 SER A N 1
ATOM 2236 C CA . SER A 1 302 ? 14.170 0.430 -17.585 1.00 98.81 302 SER A CA 1
ATOM 2237 C C . SER A 1 302 ? 13.036 0.049 -16.638 1.00 98.81 302 SER A C 1
ATOM 2239 O O . SER A 1 302 ? 12.649 0.801 -15.739 1.00 98.81 302 SER A O 1
ATOM 2241 N N . ALA A 1 303 ? 12.541 -1.179 -16.781 1.00 98.88 303 ALA A N 1
ATOM 2242 C CA . ALA A 1 303 ? 11.728 -1.829 -15.758 1.00 98.88 303 ALA A CA 1
ATOM 2243 C C . ALA A 1 303 ? 12.370 -3.149 -15.321 1.00 98.88 303 ALA A C 1
ATOM 2245 O O . ALA A 1 303 ? 12.913 -3.892 -16.128 1.00 98.88 303 ALA A O 1
ATOM 2246 N N . TYR A 1 304 ? 12.291 -3.467 -14.038 1.00 98.94 304 TYR A N 1
ATOM 2247 C CA . TYR A 1 304 ? 12.972 -4.600 -13.425 1.00 98.94 304 TYR A CA 1
ATOM 2248 C C . TYR A 1 304 ? 11.948 -5.583 -12.874 1.00 98.94 304 TYR A C 1
ATOM 2250 O O . TYR A 1 304 ? 11.043 -5.193 -12.134 1.00 98.94 304 TYR A O 1
ATOM 2258 N N . VAL A 1 305 ? 12.082 -6.859 -13.227 1.00 98.88 305 VAL A N 1
ATOM 2259 C CA . VAL A 1 305 ? 11.156 -7.924 -12.831 1.00 98.88 305 VAL A CA 1
ATOM 2260 C C . VAL A 1 305 ? 11.794 -8.793 -11.763 1.00 98.88 305 VAL A C 1
ATOM 2262 O O . VAL A 1 305 ? 12.850 -9.382 -11.979 1.00 98.88 305 VAL A O 1
ATOM 2265 N N . PHE A 1 306 ? 11.110 -8.939 -10.636 1.00 98.88 306 PHE A N 1
ATOM 2266 C CA . PHE A 1 306 ? 11.489 -9.808 -9.532 1.00 98.88 306 PHE A CA 1
ATOM 2267 C C . PHE A 1 306 ? 10.473 -10.934 -9.419 1.00 98.88 306 PHE A C 1
ATOM 2269 O O . PHE A 1 306 ? 9.271 -10.690 -9.288 1.00 98.88 306 PHE A O 1
ATOM 2276 N N . VAL A 1 307 ? 10.956 -12.171 -9.433 1.00 98.38 307 VAL A N 1
ATOM 2277 C CA . VAL A 1 307 ? 10.143 -13.347 -9.121 1.00 98.38 307 VAL A CA 1
ATOM 2278 C C . VAL A 1 307 ? 10.421 -13.754 -7.681 1.00 98.38 307 VAL A C 1
ATOM 2280 O O . VAL A 1 307 ? 11.581 -13.863 -7.280 1.00 98.38 307 VAL A O 1
ATOM 2283 N N . LYS A 1 308 ? 9.362 -13.985 -6.902 1.00 98.00 308 LYS A N 1
ATOM 2284 C CA . LYS A 1 308 ? 9.469 -14.408 -5.505 1.00 98.00 308 LYS A CA 1
ATOM 2285 C C . LYS A 1 308 ? 10.384 -15.636 -5.382 1.00 98.00 308 LYS A C 1
ATOM 2287 O O . LYS A 1 308 ? 10.089 -16.669 -5.992 1.00 98.00 308 LYS A O 1
ATOM 2292 N N . PRO A 1 309 ? 11.461 -15.564 -4.579 1.00 96.94 309 PRO A N 1
ATOM 2293 C CA . PRO A 1 309 ? 12.320 -16.716 -4.335 1.00 96.94 309 PRO A CA 1
ATOM 2294 C C . PRO A 1 309 ? 11.548 -17.870 -3.682 1.00 96.94 309 PRO A C 1
ATOM 2296 O O . PRO A 1 309 ? 10.560 -17.654 -2.979 1.00 96.94 309 PRO A O 1
ATOM 2299 N N . SER A 1 310 ? 12.028 -19.106 -3.840 1.00 94.94 310 SER A N 1
ATOM 2300 C CA . SER A 1 310 ? 11.400 -20.293 -3.231 1.00 94.94 310 SER A CA 1
ATOM 2301 C C . SER A 1 310 ? 11.334 -20.227 -1.699 1.00 94.94 310 SER A C 1
ATOM 2303 O O . SER A 1 310 ? 10.388 -20.738 -1.106 1.00 94.94 310 SER A O 1
ATOM 2305 N N . GLY A 1 311 ? 12.304 -19.560 -1.062 1.00 94.00 311 GLY A N 1
ATOM 2306 C CA . GLY A 1 311 ? 12.314 -19.268 0.377 1.00 94.00 311 GLY A CA 1
ATOM 2307 C C . GLY A 1 311 ? 11.413 -18.100 0.801 1.00 94.00 311 GLY A C 1
ATOM 2308 O O . GLY A 1 311 ? 11.379 -17.760 1.979 1.00 94.00 311 GLY A O 1
ATOM 2309 N N . GLY A 1 312 ? 10.688 -17.486 -0.137 1.00 96.38 312 GLY A N 1
ATOM 2310 C CA . GLY A 1 312 ? 9.926 -16.263 0.075 1.00 96.38 312 GLY A CA 1
ATOM 2311 C C . GLY A 1 312 ? 10.760 -14.993 -0.098 1.00 96.38 312 GLY A C 1
ATOM 2312 O O . GLY A 1 312 ? 11.949 -15.026 -0.411 1.00 96.38 312 GLY A O 1
ATOM 2313 N N . TRP A 1 313 ? 10.102 -13.850 0.085 1.00 98.06 313 TRP A N 1
ATOM 2314 C CA . TRP A 1 313 ? 10.755 -12.545 0.097 1.00 98.06 313 TRP A CA 1
ATOM 2315 C C . TRP A 1 313 ? 11.599 -12.421 1.367 1.00 98.06 313 TRP A C 1
ATOM 2317 O O . TRP A 1 313 ? 11.034 -12.441 2.454 1.00 98.06 313 TRP A O 1
ATOM 2327 N N . ALA A 1 314 ? 12.923 -12.313 1.241 1.00 97.56 314 ALA A N 1
ATOM 2328 C CA . ALA A 1 314 ? 13.819 -12.108 2.375 1.00 97.56 314 ALA A CA 1
ATOM 2329 C C . ALA A 1 314 ? 15.104 -11.371 1.965 1.00 97.56 314 ALA A C 1
ATOM 2331 O O . ALA A 1 314 ? 15.715 -11.707 0.951 1.00 97.56 314 ALA A O 1
ATOM 2332 N N . GLY A 1 315 ? 15.540 -10.417 2.793 1.00 96.88 315 GLY A N 1
ATOM 2333 C CA . GLY A 1 315 ? 16.813 -9.706 2.620 1.00 96.88 315 GLY A CA 1
ATOM 2334 C C . GLY A 1 315 ? 16.822 -8.717 1.450 1.00 96.88 315 GLY A C 1
ATOM 2335 O O . GLY A 1 315 ? 15.771 -8.276 0.988 1.00 96.88 315 GLY A O 1
ATOM 2336 N N . THR A 1 316 ? 18.018 -8.345 0.989 1.00 98.00 316 THR A N 1
ATOM 2337 C CA . THR A 1 316 ? 18.194 -7.496 -0.199 1.00 98.00 316 THR A CA 1
ATOM 2338 C C . THR A 1 316 ? 18.302 -8.371 -1.442 1.00 98.00 316 THR A C 1
ATOM 2340 O O . THR A 1 316 ? 19.174 -9.237 -1.505 1.00 98.00 316 THR A O 1
ATOM 2343 N N . LEU A 1 317 ? 17.435 -8.139 -2.424 1.00 98.56 317 LEU A N 1
ATOM 2344 C CA . LEU A 1 317 ? 17.330 -8.922 -3.652 1.00 98.56 317 LEU A CA 1
ATOM 2345 C C . LEU A 1 317 ? 17.554 -8.039 -4.880 1.00 98.56 317 LEU A C 1
ATOM 2347 O O . LEU A 1 317 ? 17.146 -6.876 -4.893 1.00 98.56 317 LEU A O 1
ATOM 2351 N N . THR A 1 318 ? 18.142 -8.632 -5.915 1.00 98.31 318 THR A N 1
ATOM 2352 C CA . THR A 1 318 ? 18.237 -8.068 -7.266 1.00 98.31 318 THR A CA 1
ATOM 2353 C C . THR A 1 318 ? 17.245 -8.743 -8.208 1.00 98.31 318 THR A C 1
ATOM 2355 O O . THR A 1 318 ? 16.679 -9.796 -7.895 1.00 98.31 318 THR A O 1
ATOM 2358 N N . GLU A 1 319 ? 16.995 -8.106 -9.344 1.00 98.69 319 GLU A N 1
ATOM 2359 C CA . GLU A 1 319 ? 16.017 -8.529 -10.337 1.00 98.69 319 GLU A CA 1
ATOM 2360 C C . GLU A 1 319 ? 16.307 -9.923 -10.908 1.00 98.69 319 GLU A C 1
ATOM 2362 O O . GLU A 1 319 ? 17.446 -10.386 -10.980 1.00 98.69 319 GLU A O 1
ATOM 2367 N N . SER A 1 320 ? 15.250 -10.594 -11.361 1.00 98.56 320 SER A N 1
ATOM 2368 C CA . SER A 1 320 ? 15.348 -11.782 -12.212 1.00 98.56 320 SER A CA 1
ATOM 2369 C C . SER A 1 320 ? 15.548 -11.394 -13.683 1.00 98.56 320 SER A C 1
ATOM 2371 O O . SER A 1 320 ? 16.277 -12.076 -14.403 1.00 98.56 320 SER A O 1
ATOM 2373 N N . ALA A 1 321 ? 14.926 -10.297 -14.129 1.00 98.75 321 ALA A N 1
ATOM 2374 C CA . ALA A 1 321 ? 15.084 -9.763 -15.481 1.00 98.75 321 ALA A CA 1
ATOM 2375 C C . ALA A 1 321 ? 15.050 -8.230 -15.517 1.00 98.75 321 ALA A C 1
ATOM 2377 O O . ALA A 1 321 ? 14.349 -7.606 -14.719 1.00 98.75 321 ALA A O 1
ATOM 2378 N N . LYS A 1 322 ? 15.736 -7.651 -16.505 1.00 98.81 322 LYS A N 1
ATOM 2379 C CA . LYS A 1 322 ? 15.668 -6.232 -16.877 1.00 98.81 322 LYS A CA 1
ATOM 2380 C C . LYS A 1 322 ? 14.911 -6.102 -18.201 1.00 98.81 322 LYS A C 1
ATOM 2382 O O . LYS A 1 322 ? 15.189 -6.834 -19.146 1.00 98.81 322 LYS A O 1
ATOM 2387 N N . LEU A 1 323 ? 13.944 -5.200 -18.267 1.00 98.88 323 LEU A N 1
ATOM 2388 C CA . LEU A 1 323 ? 13.124 -4.908 -19.439 1.00 98.88 323 LEU A CA 1
ATOM 2389 C C . LEU A 1 323 ? 13.558 -3.563 -20.017 1.00 98.88 323 LEU A C 1
ATOM 2391 O O . LEU A 1 323 ? 13.566 -2.562 -19.296 1.00 98.88 323 LEU A O 1
ATOM 2395 N N . VAL A 1 324 ? 13.895 -3.554 -21.303 1.00 98.69 324 VAL A N 1
ATOM 2396 C CA . VAL A 1 324 ? 14.320 -2.362 -22.051 1.00 98.69 324 VAL A CA 1
ATOM 2397 C C . VAL A 1 324 ? 13.564 -2.284 -23.376 1.00 98.69 324 VAL A C 1
ATOM 2399 O O . VAL A 1 324 ? 13.131 -3.310 -23.896 1.00 98.69 324 VAL A O 1
ATOM 2402 N N . ALA A 1 325 ? 13.404 -1.083 -23.922 1.00 98.25 325 ALA A N 1
ATOM 2403 C CA . ALA A 1 325 ? 12.850 -0.884 -25.258 1.00 98.25 325 ALA A CA 1
ATOM 2404 C C . ALA A 1 325 ? 13.935 -1.156 -26.308 1.00 98.25 325 ALA A C 1
ATOM 2406 O O . ALA A 1 325 ? 15.051 -0.642 -26.177 1.00 98.25 325 ALA A O 1
ATOM 2407 N N . SER A 1 326 ? 13.636 -1.959 -27.332 1.00 97.69 326 SER A N 1
ATOM 2408 C CA . SER A 1 326 ? 14.611 -2.293 -28.382 1.00 97.69 326 SER A CA 1
ATOM 2409 C C . SER A 1 326 ? 15.012 -1.094 -29.247 1.00 97.69 326 SER A C 1
ATOM 2411 O O . SER A 1 326 ? 16.133 -1.054 -29.755 1.00 97.69 326 SER A O 1
ATOM 2413 N N . ASP A 1 327 ? 14.116 -0.119 -29.377 1.00 97.25 327 ASP A N 1
ATOM 2414 C CA . ASP A 1 327 ? 14.298 1.154 -30.071 1.00 97.25 327 ASP A CA 1
ATOM 2415 C C . ASP A 1 327 ? 14.502 2.334 -29.113 1.00 97.25 327 ASP A C 1
ATOM 2417 O O . ASP A 1 327 ? 14.500 3.474 -29.566 1.00 97.25 327 ASP A O 1
ATOM 2421 N N . GLY A 1 328 ? 14.702 2.073 -27.817 1.00 96.69 328 GLY A N 1
ATOM 2422 C CA . GLY A 1 328 ? 14.791 3.149 -26.842 1.00 96.69 328 GLY A CA 1
ATOM 2423 C C . GLY A 1 328 ? 1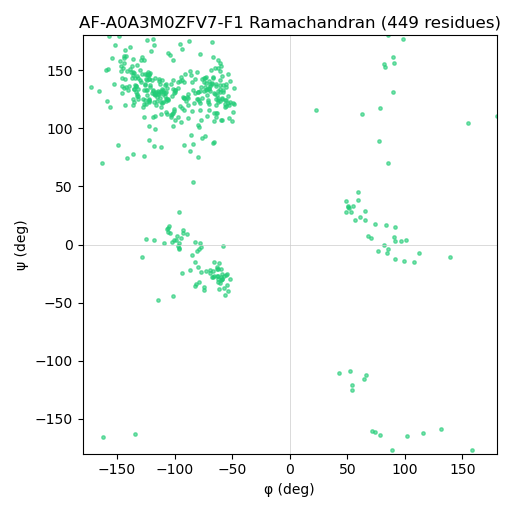6.002 4.061 -27.067 1.00 96.69 328 GLY A C 1
ATOM 2424 O O . GLY A 1 328 ? 17.117 3.604 -27.348 1.00 96.69 328 GLY A O 1
ATOM 2425 N N . ALA A 1 329 ? 15.760 5.354 -26.911 1.00 98.19 329 ALA A N 1
ATOM 2426 C CA . ALA A 1 329 ? 16.697 6.451 -27.055 1.00 98.19 329 ALA A CA 1
ATOM 2427 C C . ALA A 1 329 ? 16.852 7.220 -25.734 1.00 98.19 329 ALA A C 1
ATOM 2429 O O . ALA A 1 329 ? 16.237 6.906 -24.713 1.00 98.19 329 ALA A O 1
ATOM 2430 N N . SER A 1 330 ? 17.746 8.209 -25.735 1.00 98.31 330 SER A N 1
ATOM 2431 C CA . SER A 1 330 ? 17.937 9.070 -24.571 1.00 98.31 330 SER A CA 1
ATOM 2432 C C . SER A 1 330 ? 16.652 9.824 -24.232 1.00 98.31 330 SER A C 1
ATOM 2434 O O . SER A 1 330 ? 16.043 10.405 -25.124 1.00 98.31 330 SER A O 1
ATOM 2436 N N . TYR A 1 331 ? 16.321 9.895 -22.944 1.00 98.06 331 TYR A N 1
ATOM 2437 C CA . TYR A 1 331 ? 15.155 10.584 -22.378 1.00 98.06 331 TYR A CA 1
ATOM 2438 C C . TYR A 1 331 ? 13.777 9.953 -22.641 1.00 98.06 331 TYR A C 1
ATOM 2440 O O . TYR A 1 331 ? 12.779 10.510 -22.173 1.00 98.06 331 TYR A O 1
ATOM 2448 N N . ASP A 1 332 ? 13.704 8.769 -23.256 1.00 98.31 332 ASP A N 1
ATOM 2449 C CA . ASP A 1 332 ? 12.436 8.056 -23.489 1.00 98.31 332 ASP A CA 1
ATOM 2450 C C . ASP A 1 332 ? 11.708 7.670 -22.189 1.00 98.31 332 ASP A C 1
ATOM 2452 O O . ASP A 1 332 ? 10.473 7.607 -22.135 1.00 98.31 332 ASP A O 1
ATOM 2456 N N . GLN A 1 333 ? 12.471 7.440 -21.117 1.00 98.50 333 GLN A N 1
ATOM 2457 C CA . GLN A 1 333 ? 11.981 7.181 -19.765 1.00 98.50 333 GLN A CA 1
ATOM 2458 C C . GLN A 1 333 ? 11.074 5.948 -19.619 1.00 98.50 333 GLN A C 1
ATOM 2460 O O . GLN A 1 333 ? 10.032 5.992 -18.948 1.00 98.50 333 GLN A O 1
ATOM 2465 N N . LEU A 1 334 ? 11.454 4.816 -20.219 1.00 98.81 334 LEU A N 1
ATOM 2466 C CA . LEU A 1 334 ? 10.755 3.546 -20.013 1.00 98.81 334 LEU A CA 1
ATOM 2467 C C . LEU A 1 334 ? 10.679 3.188 -18.520 1.00 98.81 334 LEU A C 1
ATOM 2469 O O . LEU A 1 334 ? 11.659 3.253 -17.787 1.00 98.81 334 LEU A O 1
ATOM 2473 N N . GLY A 1 335 ? 9.506 2.750 -18.065 1.00 98.56 335 GLY A N 1
ATOM 2474 C CA . GLY A 1 335 ? 9.279 2.428 -16.653 1.00 98.56 335 GLY A CA 1
ATOM 2475 C C . GLY A 1 335 ? 8.767 3.619 -15.843 1.00 98.56 335 GLY A C 1
ATOM 2476 O O . GLY A 1 335 ? 8.574 3.495 -14.631 1.00 98.56 335 GLY A O 1
ATOM 2477 N N . ASN A 1 336 ? 8.455 4.743 -16.500 1.00 98.50 336 ASN A N 1
ATOM 2478 C CA . ASN A 1 336 ? 7.732 5.857 -15.886 1.00 98.50 336 ASN A CA 1
ATOM 2479 C C . ASN A 1 336 ? 6.416 5.385 -15.245 1.00 98.50 336 ASN A C 1
ATOM 2481 O O . ASN A 1 336 ? 6.088 5.752 -14.117 1.00 98.50 336 ASN A O 1
ATOM 2485 N N . SER A 1 337 ? 5.718 4.469 -15.919 1.00 98.69 337 SER A N 1
ATOM 2486 C CA . SER A 1 337 ? 4.606 3.716 -15.349 1.00 98.69 337 SER A CA 1
ATOM 2487 C C . SER A 1 337 ? 4.704 2.238 -15.733 1.00 98.69 337 SER A C 1
ATOM 2489 O O . SER A 1 337 ? 5.176 1.907 -16.820 1.00 98.69 337 SER A O 1
ATOM 2491 N N . VAL A 1 338 ? 4.274 1.338 -14.843 1.00 98.75 338 VAL A N 1
ATOM 2492 C CA . VAL A 1 338 ? 4.292 -0.116 -15.075 1.00 98.75 338 VAL A CA 1
ATOM 2493 C C . VAL A 1 338 ? 2.989 -0.766 -14.621 1.00 98.75 338 VAL A C 1
ATOM 2495 O O . VAL A 1 338 ? 2.361 -0.327 -13.658 1.00 98.75 338 VAL A O 1
ATOM 2498 N N . ALA A 1 339 ? 2.588 -1.843 -15.294 1.00 98.50 339 ALA A N 1
ATOM 2499 C CA . ALA A 1 339 ? 1.501 -2.713 -14.855 1.00 98.50 339 ALA A CA 1
ATOM 2500 C C . ALA A 1 339 ? 1.776 -4.170 -15.250 1.00 98.50 339 ALA A C 1
ATOM 2502 O O . ALA A 1 339 ? 2.381 -4.440 -16.284 1.00 98.50 339 ALA A O 1
ATOM 2503 N N . ILE A 1 340 ? 1.292 -5.116 -14.444 1.00 98.06 340 ILE A N 1
ATOM 2504 C CA . ILE A 1 340 ? 1.437 -6.558 -14.675 1.00 98.06 340 ILE A CA 1
ATOM 2505 C C . ILE A 1 340 ? 0.093 -7.272 -14.496 1.00 98.06 340 ILE A C 1
ATOM 2507 O O . ILE A 1 340 ? -0.739 -6.868 -13.684 1.00 98.06 340 ILE A O 1
ATOM 2511 N N . SER A 1 341 ? -0.145 -8.308 -15.299 1.00 96.38 341 SER A N 1
ATOM 2512 C CA . SER A 1 341 ? -1.269 -9.233 -15.153 1.00 96.38 341 SER A CA 1
ATOM 2513 C C . SER A 1 341 ? -0.910 -10.559 -15.815 1.00 96.38 341 SER A C 1
ATOM 2515 O O . SER A 1 341 ? -0.668 -10.623 -17.024 1.00 96.38 341 SER A O 1
ATOM 2517 N N . GLY A 1 342 ? -0.878 -11.618 -15.012 1.00 93.56 342 GLY A N 1
ATOM 2518 C CA . GLY A 1 342 ? -0.352 -12.919 -15.387 1.00 93.56 342 GLY A CA 1
ATOM 2519 C C . GLY A 1 342 ? 1.076 -12.802 -15.913 1.00 93.56 342 GLY A C 1
ATOM 2520 O O . GLY A 1 342 ? 1.955 -12.227 -15.279 1.00 93.56 342 GLY A O 1
ATOM 2521 N N . ASP A 1 343 ? 1.281 -13.323 -17.117 1.00 95.38 343 ASP A N 1
ATOM 2522 C CA . ASP A 1 343 ? 2.581 -13.365 -17.785 1.00 95.38 343 ASP A CA 1
ATOM 2523 C C . ASP A 1 343 ? 2.872 -12.120 -18.641 1.00 95.38 343 ASP A C 1
ATOM 2525 O O . ASP A 1 343 ? 3.817 -12.122 -19.424 1.00 95.38 343 ASP A O 1
ATOM 2529 N N . THR A 1 344 ? 2.054 -11.067 -18.560 1.00 97.75 344 THR A N 1
ATOM 2530 C CA . THR A 1 344 ? 2.234 -9.843 -19.357 1.00 97.75 344 THR A CA 1
ATOM 2531 C C . THR A 1 344 ? 2.586 -8.665 -18.462 1.00 97.75 344 THR A C 1
ATOM 2533 O O . THR A 1 344 ? 1.896 -8.402 -17.478 1.00 97.75 344 THR A O 1
ATOM 2536 N N . VAL A 1 345 ? 3.631 -7.935 -18.840 1.00 98.56 345 VAL A N 1
ATOM 2537 C CA . VAL A 1 345 ? 4.034 -6.650 -18.265 1.00 98.56 345 VAL A CA 1
ATOM 2538 C C . VAL A 1 345 ? 3.857 -5.582 -19.333 1.00 98.56 345 VAL A C 1
ATOM 2540 O O . VAL A 1 345 ? 4.155 -5.818 -20.502 1.00 98.56 345 VAL A O 1
ATOM 2543 N N . ILE A 1 346 ? 3.381 -4.407 -18.944 1.00 98.50 346 ILE A N 1
ATOM 2544 C CA . ILE A 1 346 ? 3.440 -3.212 -19.783 1.00 98.50 346 ILE A CA 1
ATOM 2545 C C . ILE A 1 346 ? 4.192 -2.108 -19.055 1.00 98.50 346 ILE A C 1
ATOM 2547 O O . ILE A 1 346 ? 4.040 -1.959 -17.840 1.00 98.50 346 ILE A O 1
ATOM 2551 N N . ALA A 1 347 ? 4.981 -1.344 -19.801 1.00 98.75 347 ALA A N 1
ATOM 2552 C CA . ALA A 1 347 ? 5.737 -0.208 -19.297 1.00 98.75 347 ALA A CA 1
ATOM 2553 C C . ALA A 1 347 ? 5.568 0.990 -20.238 1.00 98.75 347 ALA A C 1
ATOM 2555 O O . ALA A 1 347 ? 5.675 0.848 -21.456 1.00 98.75 347 ALA A O 1
ATOM 2556 N N . GLY A 1 348 ? 5.260 2.154 -19.675 1.00 98.56 348 GLY A N 1
ATOM 2557 C CA . GLY A 1 348 ? 5.199 3.411 -20.411 1.00 98.56 348 GLY A CA 1
ATOM 2558 C C . GLY A 1 348 ? 6.572 4.066 -20.516 1.00 98.56 348 GLY A C 1
ATOM 2559 O O . GLY A 1 348 ? 7.324 4.055 -19.538 1.00 98.56 348 GLY A O 1
ATOM 2560 N N . ALA A 1 349 ? 6.862 4.634 -21.683 1.00 98.44 349 ALA A N 1
ATOM 2561 C CA . ALA A 1 349 ? 8.007 5.493 -21.963 1.00 98.44 349 ALA A CA 1
ATOM 2562 C C . ALA A 1 349 ? 7.450 6.822 -22.478 1.00 98.44 349 ALA A C 1
ATOM 2564 O O . ALA A 1 349 ? 6.938 6.898 -23.595 1.00 98.44 349 ALA A O 1
ATOM 2565 N N . ILE A 1 350 ? 7.417 7.830 -21.611 1.00 96.75 350 ILE A N 1
ATOM 2566 C CA . ILE A 1 350 ? 6.676 9.068 -21.883 1.00 96.75 350 ILE A CA 1
ATOM 2567 C C . ILE A 1 350 ? 7.391 10.006 -22.849 1.00 96.75 350 ILE A C 1
ATOM 2569 O O . ILE A 1 350 ? 6.714 10.816 -23.473 1.00 96.75 350 ILE A O 1
ATOM 2573 N N . GLY A 1 351 ? 8.715 9.890 -22.955 1.00 97.19 351 GLY A N 1
ATOM 2574 C CA . GLY A 1 351 ? 9.546 10.687 -23.859 1.00 97.19 351 GLY A CA 1
ATOM 2575 C C . GLY A 1 351 ? 9.822 9.997 -25.192 1.00 97.19 351 GLY A C 1
ATOM 2576 O O . GLY A 1 351 ? 10.599 10.492 -25.985 1.00 97.19 351 GLY A O 1
ATOM 2577 N N . ASP A 1 352 ? 9.214 8.837 -25.449 1.00 98.12 352 ASP A N 1
ATOM 2578 C CA . ASP A 1 352 ? 9.475 8.104 -26.686 1.00 98.12 352 ASP A CA 1
ATOM 2579 C C . ASP A 1 352 ? 9.005 8.883 -27.925 1.00 98.12 352 ASP A C 1
ATOM 2581 O O . ASP A 1 352 ? 7.844 9.304 -28.027 1.00 98.12 352 ASP A O 1
ATOM 2585 N N . ASP A 1 353 ? 9.904 9.010 -28.896 1.00 96.88 353 ASP A N 1
ATOM 2586 C CA . ASP A 1 353 ? 9.622 9.605 -30.196 1.00 96.88 353 ASP A CA 1
ATOM 2587 C C . ASP A 1 353 ? 8.908 8.604 -31.118 1.00 96.88 353 ASP A C 1
ATOM 2589 O O . ASP A 1 353 ? 9.363 7.480 -31.355 1.00 96.88 353 ASP A O 1
ATOM 2593 N N . VAL A 1 354 ? 7.807 9.034 -31.742 1.00 94.88 354 VAL A N 1
ATOM 2594 C CA . VAL A 1 354 ? 7.066 8.209 -32.709 1.00 94.88 354 VAL A CA 1
ATOM 2595 C C . VAL A 1 354 ? 7.101 8.869 -34.083 1.00 94.88 354 VAL A C 1
ATOM 2597 O O . VAL A 1 354 ? 6.336 9.781 -34.406 1.00 94.88 354 VAL A O 1
ATOM 2600 N N . GLY A 1 355 ? 8.000 8.385 -34.940 1.00 92.25 355 GLY A N 1
ATOM 2601 C CA . GLY A 1 355 ? 8.197 8.948 -36.275 1.00 92.25 355 GLY A CA 1
ATOM 2602 C C . GLY A 1 355 ? 8.754 10.370 -36.204 1.00 92.25 355 GLY A C 1
ATOM 2603 O O . GLY A 1 355 ? 9.904 10.556 -35.836 1.00 92.25 355 GLY A O 1
ATOM 2604 N N . ALA A 1 356 ? 7.958 11.367 -36.600 1.00 92.69 356 ALA A N 1
ATOM 2605 C CA . ALA A 1 356 ? 8.341 12.783 -36.535 1.00 92.69 356 ALA A CA 1
ATOM 2606 C C . ALA A 1 356 ? 7.811 13.502 -35.280 1.00 92.69 356 ALA A C 1
ATOM 2608 O O . ALA A 1 356 ? 8.048 14.700 -35.121 1.00 92.69 356 ALA A O 1
ATOM 2609 N N . ASN A 1 357 ? 7.062 12.801 -34.425 1.00 94.25 357 ASN A N 1
ATOM 2610 C CA . ASN A 1 357 ? 6.455 13.381 -33.237 1.00 94.25 357 ASN A CA 1
ATOM 2611 C C . ASN A 1 357 ? 7.364 13.160 -32.028 1.00 94.25 357 ASN A C 1
ATOM 2613 O O . ASN A 1 357 ? 7.431 12.044 -31.512 1.00 94.25 357 ASN A O 1
ATOM 2617 N N . SER A 1 358 ? 8.043 14.225 -31.599 1.00 95.75 358 SER A N 1
ATOM 2618 C CA . SER A 1 358 ? 8.935 14.183 -30.442 1.00 95.75 358 SER A CA 1
ATOM 2619 C C . SER A 1 358 ? 8.161 14.004 -29.138 1.00 95.75 358 SER A C 1
ATOM 2621 O O . SER A 1 358 ? 7.141 14.676 -28.964 1.00 95.75 358 SER A O 1
ATOM 2623 N N . ASP A 1 359 ? 8.633 13.164 -28.221 1.00 95.06 359 ASP A N 1
ATOM 2624 C CA . ASP A 1 359 ? 8.003 12.911 -26.916 1.00 95.06 359 ASP A CA 1
ATOM 2625 C C . ASP A 1 359 ? 6.494 12.581 -27.025 1.00 95.06 359 ASP A C 1
ATOM 2627 O O . ASP A 1 359 ? 5.675 12.951 -26.173 1.00 95.06 359 ASP A O 1
ATOM 2631 N N . GLN A 1 360 ? 6.074 11.930 -28.119 1.00 96.00 360 GLN A N 1
ATOM 2632 C CA . GLN A 1 360 ? 4.682 11.486 -28.265 1.00 96.00 360 GLN A CA 1
ATOM 2633 C C . GLN A 1 360 ? 4.335 10.463 -27.173 1.00 96.00 360 GLN A C 1
ATOM 2635 O O . GLN A 1 360 ? 3.189 10.397 -26.714 1.00 96.00 360 GLN A O 1
ATOM 2640 N N . GLY A 1 361 ? 5.329 9.679 -26.766 1.00 97.38 361 GLY A N 1
ATOM 2641 C CA . GLY A 1 361 ? 5.232 8.610 -25.798 1.00 97.38 361 GLY A CA 1
ATOM 2642 C C . GLY A 1 361 ? 4.728 7.299 -26.403 1.00 97.38 361 GLY A C 1
ATOM 2643 O O . GLY A 1 361 ? 3.963 7.260 -27.376 1.00 97.38 361 GLY A O 1
ATOM 2644 N N . SER A 1 362 ? 5.134 6.202 -25.771 1.00 98.06 362 SER A N 1
ATOM 2645 C CA . SER A 1 362 ? 4.799 4.836 -26.164 1.00 98.06 362 SER A CA 1
ATOM 2646 C C . SER A 1 362 ? 4.556 3.930 -24.963 1.00 98.06 362 SER A C 1
ATOM 2648 O O . SER A 1 362 ? 4.958 4.203 -23.830 1.00 98.06 362 SER A O 1
ATOM 2650 N N . VAL A 1 363 ? 3.891 2.801 -25.217 1.00 98.56 363 VAL A N 1
ATOM 2651 C CA . VAL A 1 363 ? 3.740 1.719 -24.236 1.00 98.56 363 VAL A CA 1
ATOM 2652 C C . VAL A 1 363 ? 4.308 0.431 -24.800 1.00 98.56 363 VAL A C 1
ATOM 2654 O O . VAL A 1 363 ? 3.874 -0.056 -25.842 1.00 98.56 363 VAL A O 1
ATOM 2657 N N . TYR A 1 364 ? 5.234 -0.155 -24.060 1.00 98.69 364 TYR A N 1
ATOM 2658 C CA . TYR A 1 364 ? 5.938 -1.375 -24.412 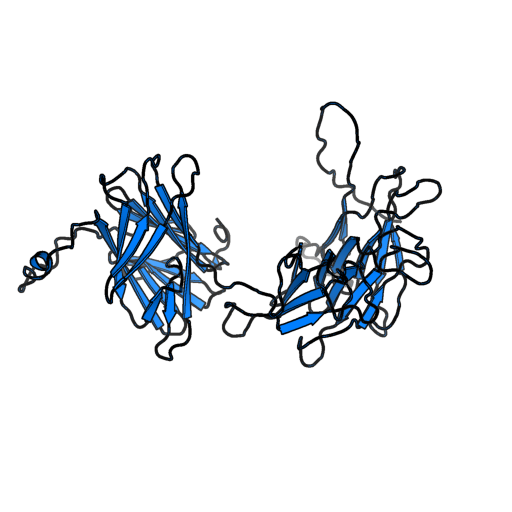1.00 98.69 364 TYR A CA 1
ATOM 2659 C C . TYR A 1 364 ? 5.322 -2.561 -23.679 1.00 98.69 364 TYR A C 1
ATOM 2661 O O . TYR A 1 364 ? 5.058 -2.493 -22.477 1.00 98.69 364 TYR A O 1
ATOM 2669 N N . VAL A 1 365 ? 5.062 -3.648 -24.402 1.00 98.69 365 VAL A N 1
ATOM 2670 C CA . VAL A 1 365 ? 4.436 -4.871 -23.890 1.00 98.69 365 VAL A CA 1
ATOM 2671 C C . VAL A 1 365 ? 5.470 -5.981 -23.861 1.00 98.69 365 VAL A C 1
ATOM 2673 O O . VAL A 1 365 ? 5.991 -6.363 -24.901 1.00 98.69 365 VAL A O 1
ATOM 2676 N N . PHE A 1 366 ? 5.708 -6.564 -22.694 1.00 98.62 366 PHE A N 1
ATOM 2677 C CA . PHE A 1 366 ? 6.625 -7.678 -22.486 1.00 98.62 366 PHE A CA 1
ATOM 2678 C C . PHE A 1 366 ? 5.830 -8.910 -22.067 1.00 98.62 366 PHE A C 1
ATOM 2680 O O . PHE A 1 366 ? 5.021 -8.857 -21.139 1.00 98.62 366 PHE A O 1
ATOM 2687 N N . VAL A 1 367 ? 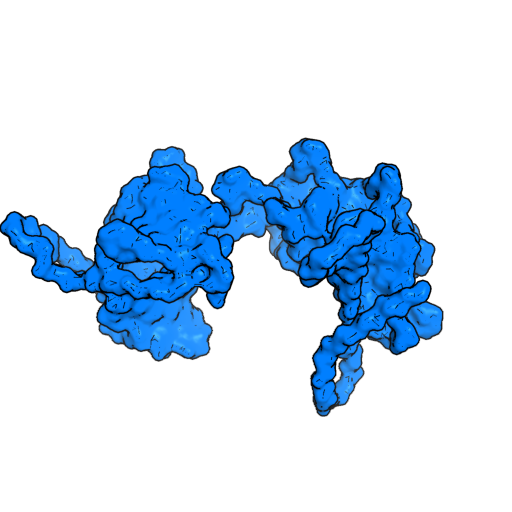6.064 -10.037 -22.735 1.00 97.81 367 VAL A N 1
ATOM 2688 C CA . VAL A 1 367 ? 5.449 -11.320 -22.381 1.00 97.81 367 VAL A CA 1
ATOM 2689 C C . VAL A 1 367 ? 6.518 -12.238 -21.814 1.00 97.81 367 VAL A C 1
ATOM 2691 O O . VAL A 1 367 ? 7.590 -12.380 -22.402 1.00 97.81 367 VAL A O 1
ATOM 2694 N N . LYS A 1 368 ? 6.216 -12.876 -20.681 1.00 97.44 368 LYS A N 1
ATOM 2695 C CA . LYS A 1 368 ? 7.115 -13.810 -20.007 1.00 97.44 368 LYS A CA 1
ATOM 2696 C C . LYS A 1 368 ? 7.586 -14.888 -20.992 1.00 97.44 368 LYS A C 1
ATOM 2698 O O . LYS A 1 368 ? 6.753 -15.639 -21.510 1.00 97.44 368 LYS A O 1
ATOM 2703 N N . PRO A 1 369 ? 8.902 -15.009 -21.232 1.00 95.25 369 PRO A N 1
ATOM 2704 C CA . PRO A 1 369 ? 9.433 -16.074 -22.069 1.00 95.25 369 PRO A CA 1
ATOM 2705 C C . PRO A 1 369 ? 9.136 -17.459 -21.482 1.00 95.25 369 PRO A C 1
ATOM 2707 O O . PRO A 1 369 ? 8.968 -17.617 -20.273 1.00 95.25 369 PRO A O 1
ATOM 2710 N N . ALA A 1 370 ? 9.161 -18.499 -22.321 1.00 94.12 370 ALA A N 1
ATOM 2711 C CA . ALA A 1 370 ? 8.972 -19.882 -21.865 1.00 94.12 370 ALA A CA 1
ATOM 2712 C C . ALA A 1 370 ? 10.013 -20.319 -20.811 1.00 94.12 370 ALA A C 1
ATOM 2714 O O . ALA A 1 370 ? 9.703 -21.130 -19.943 1.00 94.12 370 ALA A O 1
ATOM 2715 N N . GLY A 1 371 ? 11.229 -19.759 -20.868 1.00 93.94 371 GLY A N 1
ATOM 2716 C CA . GLY A 1 371 ? 12.290 -19.963 -19.873 1.00 93.94 371 GLY A CA 1
ATOM 2717 C C . GLY A 1 371 ? 12.112 -19.167 -18.573 1.00 93.94 371 GLY A C 1
ATOM 2718 O O . GLY A 1 371 ? 12.916 -19.313 -17.659 1.00 93.94 371 GLY A O 1
ATOM 2719 N N . GLY A 1 372 ? 11.061 -18.349 -18.472 1.00 96.62 372 GLY A N 1
ATOM 2720 C CA . GLY A 1 372 ? 10.835 -17.428 -17.365 1.00 96.62 372 GLY A CA 1
ATOM 2721 C C . GLY A 1 372 ? 11.476 -16.056 -17.574 1.00 96.62 372 GLY A C 1
ATOM 2722 O O . GLY A 1 372 ? 12.030 -15.749 -18.627 1.00 96.62 372 GLY A O 1
ATOM 2723 N N . TRP A 1 373 ? 11.353 -15.211 -16.551 1.00 97.88 373 TRP A N 1
ATOM 2724 C CA . TRP A 1 373 ? 11.970 -13.888 -16.512 1.00 97.88 373 TRP A CA 1
ATOM 2725 C C . TRP A 1 373 ? 13.453 -14.033 -16.162 1.00 97.88 373 TRP A C 1
ATOM 2727 O O . TRP A 1 373 ? 13.778 -14.243 -14.996 1.00 97.88 373 TRP A O 1
ATOM 2737 N N . THR A 1 374 ? 14.334 -13.948 -17.162 1.00 97.69 374 THR A N 1
ATOM 2738 C CA . THR A 1 374 ? 15.792 -14.029 -16.973 1.00 97.69 374 THR A CA 1
ATOM 2739 C C . THR A 1 374 ? 16.547 -13.100 -17.923 1.00 97.69 374 THR A C 1
ATOM 2741 O O . THR A 1 374 ? 16.287 -13.135 -19.126 1.00 97.69 374 THR A O 1
ATOM 2744 N N . GLY A 1 375 ? 17.535 -12.363 -17.409 1.00 97.25 375 GLY A N 1
ATOM 2745 C CA . GLY A 1 375 ? 18.429 -11.519 -18.215 1.00 97.25 375 GLY A CA 1
ATOM 2746 C C . GLY A 1 375 ? 17.769 -10.233 -18.726 1.00 97.25 375 GLY A C 1
ATOM 2747 O O . GLY A 1 375 ? 16.751 -9.799 -18.191 1.00 97.25 375 GLY A O 1
ATOM 2748 N N . THR A 1 376 ? 18.357 -9.618 -19.754 1.00 98.12 376 THR A N 1
ATOM 2749 C CA . THR A 1 376 ? 17.796 -8.424 -20.405 1.00 98.12 376 THR A CA 1
ATOM 2750 C C . THR A 1 376 ? 16.849 -8.831 -21.528 1.00 98.12 376 THR A C 1
ATOM 2752 O O . THR A 1 376 ? 17.233 -9.589 -22.420 1.00 98.12 376 THR A O 1
ATOM 2755 N N . LEU A 1 377 ? 15.617 -8.329 -21.491 1.00 98.50 377 LEU A N 1
ATOM 2756 C CA . LEU A 1 377 ? 14.555 -8.641 -22.442 1.00 98.50 377 LEU A CA 1
ATOM 2757 C C . LEU A 1 377 ? 14.042 -7.368 -23.112 1.00 98.50 377 LEU A C 1
ATOM 2759 O O . LEU A 1 377 ? 13.964 -6.313 -22.486 1.00 98.50 377 LEU A O 1
ATOM 2763 N N . VAL A 1 378 ? 13.643 -7.515 -24.372 1.00 98.06 378 VAL A N 1
ATOM 2764 C CA . VAL A 1 378 ? 12.974 -6.475 -25.159 1.00 98.06 378 VAL A CA 1
ATOM 2765 C C . VAL A 1 378 ? 11.486 -6.773 -25.313 1.00 98.06 378 VAL A C 1
ATOM 2767 O O . VAL A 1 378 ? 11.023 -7.888 -25.040 1.00 98.06 378 VAL A O 1
ATOM 2770 N N . GLU A 1 379 ? 10.727 -5.766 -25.719 1.00 98.31 379 GLU A N 1
ATOM 2771 C CA . GLU A 1 379 ? 9.286 -5.841 -25.885 1.00 98.31 379 GLU A CA 1
ATOM 2772 C C . GLU A 1 379 ? 8.862 -6.889 -26.924 1.00 98.31 379 GLU A C 1
ATOM 2774 O O . GLU A 1 379 ? 9.530 -7.170 -27.915 1.00 98.31 379 GLU A O 1
ATOM 2779 N N . SER A 1 380 ? 7.687 -7.466 -26.703 1.00 97.62 380 SER A N 1
ATOM 2780 C CA . SER A 1 380 ? 6.951 -8.269 -27.681 1.00 97.62 380 SER A CA 1
ATOM 2781 C C . SER A 1 380 ? 6.064 -7.409 -28.589 1.00 97.62 380 SER A C 1
ATOM 2783 O O . SER A 1 380 ? 5.673 -7.862 -29.663 1.00 97.62 380 SER A O 1
ATOM 2785 N N . ALA A 1 381 ? 5.699 -6.203 -28.146 1.00 97.62 381 ALA A N 1
ATOM 2786 C CA . ALA A 1 381 ? 4.955 -5.229 -28.937 1.00 97.62 381 ALA A CA 1
ATOM 2787 C C . ALA A 1 381 ? 5.157 -3.804 -28.403 1.00 97.62 381 ALA A C 1
ATOM 2789 O O . ALA A 1 381 ? 5.290 -3.607 -27.196 1.00 97.62 381 ALA A O 1
ATOM 2790 N N . LYS A 1 382 ? 5.072 -2.820 -29.301 1.00 97.44 382 LYS A N 1
ATOM 2791 C CA . LYS A 1 382 ? 5.001 -1.385 -28.998 1.00 97.44 382 LYS A CA 1
ATOM 2792 C C . LYS A 1 382 ? 3.610 -0.864 -29.359 1.00 97.44 382 LYS A C 1
ATOM 2794 O O . LYS A 1 382 ? 3.070 -1.193 -30.418 1.00 97.44 382 LYS A O 1
ATOM 2799 N N . LEU A 1 383 ? 3.005 -0.091 -28.464 1.00 97.25 383 LEU A N 1
ATOM 2800 C CA . LEU A 1 383 ? 1.708 0.554 -28.644 1.00 97.25 383 LEU A CA 1
ATOM 2801 C C . LEU A 1 383 ? 1.915 2.064 -28.737 1.00 97.25 383 LEU A C 1
ATOM 2803 O O . LEU A 1 383 ? 2.565 2.649 -27.873 1.00 97.25 383 LEU A O 1
ATOM 2807 N N . THR A 1 384 ? 1.291 2.683 -29.735 1.00 94.25 384 THR A N 1
ATOM 2808 C CA . THR A 1 384 ? 1.319 4.131 -29.965 1.00 94.25 384 THR A CA 1
ATOM 2809 C C . THR A 1 384 ? -0.099 4.673 -30.147 1.00 94.25 384 THR A C 1
ATOM 2811 O O . THR A 1 384 ? -1.036 3.935 -30.477 1.00 94.25 384 THR A O 1
ATOM 2814 N N . ALA A 1 385 ? -0.276 5.974 -29.923 1.00 89.31 385 ALA A N 1
ATOM 2815 C CA . ALA A 1 385 ? -1.522 6.666 -30.233 1.00 89.31 385 ALA A CA 1
ATOM 2816 C C . ALA A 1 385 ? -1.595 6.995 -31.733 1.00 89.31 385 ALA A C 1
ATOM 2818 O O . ALA A 1 385 ? -0.706 7.645 -32.278 1.00 89.31 385 ALA A O 1
ATOM 2819 N N . SER A 1 386 ? -2.668 6.574 -32.412 1.00 88.81 386 SER A N 1
ATOM 2820 C CA . SER A 1 386 ? -2.855 6.837 -33.852 1.00 88.81 386 SER A CA 1
ATOM 2821 C C . SER A 1 386 ? -3.062 8.317 -34.185 1.00 88.81 386 SER A C 1
ATOM 2823 O O . SER A 1 386 ? -2.887 8.722 -35.329 1.00 88.81 386 SER A O 1
ATOM 2825 N N . ASP A 1 387 ? -3.512 9.092 -33.203 1.00 89.06 387 ASP A N 1
ATOM 2826 C CA . ASP A 1 387 ? -3.722 10.536 -33.255 1.00 89.06 387 ASP A CA 1
ATOM 2827 C C . ASP A 1 387 ? -2.652 11.305 -32.474 1.00 89.06 387 ASP A C 1
ATOM 2829 O O . ASP A 1 387 ? -2.851 12.484 -32.190 1.00 89.06 387 ASP A O 1
ATOM 2833 N N . GLY A 1 388 ? -1.552 10.638 -32.114 1.00 88.50 388 GLY A N 1
ATOM 2834 C CA . GLY A 1 388 ? -0.546 11.246 -31.268 1.00 88.50 388 GLY A CA 1
ATOM 2835 C C . GLY A 1 388 ? 0.180 12.407 -31.942 1.00 88.50 388 GLY A C 1
ATOM 2836 O O . GLY A 1 388 ? 0.422 12.408 -33.153 1.00 88.50 388 GLY A O 1
ATOM 2837 N N . MET A 1 389 ? 0.497 13.395 -31.121 1.00 93.19 389 MET A N 1
ATOM 2838 C CA . MET A 1 389 ? 1.191 14.634 -31.441 1.00 93.19 389 MET A CA 1
ATOM 2839 C C . MET A 1 389 ? 2.476 14.737 -30.607 1.00 93.19 389 MET A C 1
ATOM 2841 O O . MET A 1 389 ? 2.650 13.984 -29.644 1.00 93.19 389 MET A O 1
ATOM 2845 N N . PRO A 1 390 ? 3.391 15.659 -30.957 1.00 94.56 390 PRO A N 1
ATOM 2846 C CA . PRO A 1 390 ? 4.544 15.930 -30.114 1.00 94.56 390 PRO A CA 1
ATOM 2847 C C . PRO A 1 390 ? 4.131 16.297 -28.681 1.00 94.56 390 PRO A C 1
ATOM 2849 O O . PRO A 1 390 ? 3.204 17.090 -28.500 1.00 94.56 390 PRO A O 1
ATOM 2852 N N . TYR A 1 391 ? 4.855 15.774 -27.690 1.00 92.56 391 TYR A N 1
ATOM 2853 C CA . TYR A 1 391 ? 4.658 16.020 -26.253 1.00 92.56 391 TYR A CA 1
ATOM 2854 C C . TYR A 1 391 ? 3.335 15.504 -25.660 1.00 92.56 391 TYR A C 1
ATOM 2856 O O . TYR A 1 391 ? 2.906 15.963 -24.599 1.00 92.56 391 TYR A O 1
ATOM 2864 N N . ASP A 1 392 ? 2.679 14.543 -26.315 1.00 89.88 392 ASP A N 1
ATOM 2865 C CA . ASP A 1 392 ? 1.437 13.939 -25.815 1.00 89.88 392 ASP A CA 1
ATOM 2866 C C . ASP A 1 392 ? 1.640 13.063 -24.565 1.00 89.88 392 ASP A C 1
ATOM 2868 O O . ASP A 1 392 ? 0.690 12.835 -23.802 1.00 89.88 392 ASP A O 1
ATOM 2872 N N . GLY A 1 393 ? 2.854 12.536 -24.359 1.00 90.50 393 GLY A N 1
ATOM 2873 C CA . GLY A 1 393 ? 3.186 11.695 -23.208 1.00 90.50 393 GLY A CA 1
ATOM 2874 C C . GLY A 1 393 ? 2.326 10.429 -23.105 1.00 90.50 393 GLY A C 1
ATOM 2875 O O . GLY A 1 393 ? 1.895 10.037 -22.012 1.00 90.50 393 GLY A O 1
ATOM 2876 N N . PHE A 1 394 ? 2.003 9.790 -24.233 1.00 94.81 394 PHE A N 1
ATOM 2877 C CA . PHE A 1 394 ? 1.286 8.518 -24.237 1.00 94.81 394 PHE A CA 1
ATOM 2878 C C . PHE A 1 394 ? 2.066 7.469 -23.431 1.00 94.81 394 PHE A C 1
ATOM 2880 O O . PHE A 1 394 ? 3.267 7.301 -23.587 1.00 94.81 394 PHE A O 1
ATOM 2887 N N . GLY A 1 395 ? 1.379 6.770 -22.524 1.00 94.75 395 GLY A N 1
ATOM 2888 C CA . GLY A 1 395 ? 2.038 5.869 -21.572 1.00 94.75 395 GLY A CA 1
ATOM 2889 C C . GLY A 1 395 ? 2.423 6.509 -20.233 1.00 94.75 395 GLY A C 1
ATOM 2890 O O . GLY A 1 395 ? 2.934 5.802 -19.368 1.00 94.75 395 GLY A O 1
ATOM 2891 N N . ALA A 1 396 ? 2.092 7.784 -19.989 1.00 94.38 396 ALA A N 1
ATOM 2892 C CA . ALA A 1 396 ? 2.290 8.424 -18.677 1.00 94.38 396 ALA A CA 1
ATOM 2893 C C . ALA A 1 396 ? 1.556 7.724 -17.529 1.00 94.38 396 ALA A C 1
ATOM 2895 O O . ALA A 1 396 ? 1.965 7.791 -16.374 1.00 94.38 396 ALA A O 1
ATOM 2896 N N . SER A 1 397 ? 0.475 7.008 -17.834 1.00 94.75 397 SER A N 1
ATOM 2897 C CA . SER A 1 397 ? -0.072 6.027 -16.905 1.00 94.75 397 SER A CA 1
ATOM 2898 C C . SER A 1 397 ? -0.660 4.838 -17.646 1.00 94.75 397 SER A C 1
ATOM 2900 O O . SER A 1 397 ? -1.384 4.971 -18.641 1.00 94.75 397 SER A O 1
ATOM 2902 N N . VAL A 1 398 ? -0.353 3.655 -17.125 1.00 95.06 398 VAL A N 1
ATOM 2903 C CA . VAL A 1 398 ? -0.807 2.377 -17.659 1.00 95.06 398 VAL A CA 1
ATOM 2904 C C . VAL A 1 398 ? -1.530 1.581 -16.581 1.00 95.06 398 VAL A C 1
ATOM 2906 O O . VAL A 1 398 ? -1.194 1.640 -15.401 1.00 95.06 398 VAL A O 1
ATOM 2909 N N . ALA A 1 399 ? -2.540 0.817 -16.985 1.00 93.88 399 ALA A N 1
ATOM 2910 C CA . ALA A 1 399 ? -3.218 -0.126 -16.110 1.00 93.88 399 ALA A CA 1
ATOM 2911 C C . ALA A 1 399 ? -3.611 -1.386 -16.882 1.00 93.88 399 ALA A C 1
ATOM 2913 O O . ALA A 1 399 ? -4.080 -1.331 -18.025 1.00 93.88 399 ALA A O 1
ATOM 2914 N N . MET A 1 400 ? -3.494 -2.533 -16.218 1.00 88.69 400 MET A N 1
ATOM 2915 C CA . MET A 1 400 ? -3.978 -3.810 -16.729 1.00 88.69 400 MET A CA 1
ATOM 2916 C C . MET A 1 400 ? -4.976 -4.429 -15.768 1.00 88.69 400 MET A C 1
ATOM 2918 O O . MET A 1 400 ? -4.867 -4.289 -14.553 1.00 88.69 400 MET A O 1
ATOM 2922 N N . PHE A 1 401 ? -5.960 -5.129 -16.323 1.00 80.12 401 PHE A N 1
ATOM 2923 C CA . PHE A 1 401 ? -6.859 -5.948 -15.524 1.00 80.12 401 PHE A CA 1
ATOM 2924 C C . PHE A 1 401 ? -7.278 -7.195 -16.294 1.00 80.12 401 PHE A C 1
ATOM 2926 O O . PHE A 1 401 ? -7.549 -7.159 -17.501 1.00 80.12 401 PHE A O 1
ATOM 2933 N N . TRP A 1 402 ? -7.407 -8.307 -15.575 1.00 64.94 402 TRP A N 1
ATOM 2934 C CA . TRP A 1 402 ? -7.941 -9.532 -16.150 1.00 64.94 402 TRP A CA 1
ATOM 2935 C C . TRP A 1 402 ? -9.467 -9.445 -16.285 1.00 64.94 402 TRP A C 1
ATOM 2937 O O . TRP A 1 402 ? -10.224 -9.506 -15.314 1.00 64.94 402 TRP A O 1
ATOM 2947 N N . GLY A 1 403 ? -9.950 -9.295 -17.518 1.00 50.69 403 GLY A N 1
ATOM 2948 C CA . GLY A 1 403 ? -11.374 -9.212 -17.830 1.00 50.69 403 GLY A CA 1
ATOM 2949 C C . GLY A 1 403 ? -12.020 -10.583 -18.030 1.00 50.69 403 GLY A C 1
ATOM 2950 O O . GLY A 1 403 ? -12.279 -10.990 -19.163 1.00 50.69 403 GLY A O 1
ATOM 2951 N N . GLY A 1 404 ? -12.370 -11.287 -16.952 1.00 43.28 404 GLY A N 1
ATOM 2952 C CA . GLY A 1 404 ? -13.232 -12.468 -17.051 1.00 43.28 404 GLY A CA 1
ATOM 2953 C C . GLY A 1 404 ? -14.644 -12.086 -17.517 1.00 43.28 404 GLY A C 1
ATOM 2954 O O . GLY A 1 404 ? -15.391 -11.435 -16.787 1.00 43.28 404 GLY A O 1
ATOM 2955 N N . ARG A 1 405 ? -15.072 -12.499 -18.722 1.00 42.50 405 ARG A N 1
ATOM 2956 C CA . ARG A 1 405 ? -16.494 -12.395 -19.104 1.00 42.50 405 ARG A CA 1
ATOM 2957 C C . ARG A 1 405 ? -17.307 -13.328 -18.196 1.00 42.50 405 ARG A C 1
ATOM 2959 O O . ARG A 1 405 ? -17.321 -14.535 -18.430 1.00 42.50 405 ARG A O 1
ATOM 2966 N N . ARG A 1 406 ? -18.062 -12.793 -17.228 1.00 40.81 406 ARG A N 1
ATOM 2967 C CA . ARG A 1 406 ? -19.222 -13.509 -16.664 1.00 40.81 406 ARG A CA 1
ATOM 2968 C C . ARG A 1 406 ? -20.277 -13.621 -17.766 1.00 40.81 406 ARG A C 1
ATOM 2970 O O . ARG A 1 406 ? -21.120 -12.746 -17.937 1.00 40.81 406 ARG A O 1
ATOM 2977 N N . GLY A 1 407 ? -20.184 -14.672 -18.577 1.00 34.38 407 GLY A N 1
ATOM 2978 C CA . GLY A 1 407 ? -21.243 -15.026 -19.512 1.00 34.38 407 GLY A CA 1
ATOM 2979 C C . GLY A 1 407 ? -22.511 -15.357 -18.729 1.00 34.38 407 GLY A C 1
ATOM 2980 O O . GLY A 1 407 ? -22.481 -16.216 -17.848 1.00 34.38 407 GLY A O 1
ATOM 2981 N N . ARG A 1 408 ? -23.629 -14.694 -19.054 1.00 38.31 408 ARG A N 1
ATOM 2982 C CA . ARG A 1 408 ? -24.962 -15.217 -18.730 1.00 38.31 408 ARG A CA 1
ATOM 2983 C C . ARG A 1 408 ? -25.002 -16.668 -19.211 1.00 38.31 408 ARG A C 1
ATOM 2985 O O . ARG A 1 408 ? -24.762 -16.926 -20.390 1.00 38.31 408 ARG A O 1
ATOM 2992 N N . ARG A 1 409 ? -25.269 -17.606 -18.299 1.00 32.19 409 ARG A N 1
ATOM 2993 C CA . ARG A 1 409 ? -25.518 -19.006 -18.647 1.00 32.19 409 ARG A CA 1
ATOM 2994 C C . ARG A 1 409 ? -26.737 -19.038 -19.571 1.00 32.19 409 ARG A C 1
ATOM 2996 O O . ARG A 1 409 ? -27.852 -18.823 -19.112 1.00 32.19 409 ARG A O 1
ATOM 3003 N N . SER A 1 410 ? -26.527 -19.286 -20.860 1.00 31.25 410 SER A N 1
ATOM 3004 C CA . SER A 1 410 ? -27.531 -19.977 -21.664 1.00 31.25 410 SER A CA 1
ATOM 3005 C C . SER A 1 410 ? -27.191 -21.461 -21.583 1.00 31.25 410 SER A C 1
ATOM 3007 O O . SER A 1 410 ? -26.043 -21.868 -21.767 1.00 31.25 410 SER A O 1
ATOM 3009 N N . LEU A 1 411 ? -28.177 -22.258 -21.185 1.00 31.98 411 LEU A N 1
ATOM 3010 C CA . LEU A 1 411 ? -28.097 -23.711 -21.208 1.00 31.98 411 LEU A CA 1
ATOM 3011 C C . LEU A 1 411 ? -27.956 -24.149 -22.671 1.00 31.98 411 LEU A C 1
ATOM 3013 O O . LEU A 1 411 ? -28.875 -23.968 -23.461 1.00 31.98 411 LEU A O 1
ATOM 3017 N N . GLY A 1 412 ? -26.804 -24.708 -23.033 1.00 25.64 412 GLY A N 1
ATOM 3018 C CA . GLY A 1 412 ? -26.568 -25.254 -24.367 1.00 25.64 412 GLY A CA 1
ATOM 3019 C C . GLY A 1 412 ? -25.161 -25.824 -24.495 1.00 25.64 412 GLY A C 1
ATOM 3020 O O . GLY A 1 412 ? -24.178 -25.091 -24.462 1.00 25.64 412 GLY A O 1
ATOM 3021 N N . ARG A 1 413 ? -25.060 -27.151 -24.594 1.00 33.59 413 ARG A N 1
ATOM 3022 C CA . ARG A 1 413 ? -23.808 -27.901 -24.762 1.00 33.59 413 ARG A CA 1
ATOM 3023 C C . ARG A 1 413 ? -23.093 -27.498 -26.057 1.00 33.59 413 ARG A C 1
ATOM 3025 O O . ARG A 1 413 ? -23.660 -27.700 -27.121 1.00 33.59 413 ARG A O 1
ATOM 3032 N N . CYS A 1 414 ? -21.837 -27.052 -25.969 1.00 20.67 414 CYS A N 1
ATOM 3033 C CA . CYS A 1 414 ? -20.782 -27.411 -26.927 1.00 20.67 414 CYS A CA 1
ATOM 3034 C C . CYS A 1 414 ? -19.390 -27.045 -26.377 1.00 20.67 414 CYS A C 1
ATOM 3036 O O . CYS A 1 414 ? -19.173 -25.939 -25.883 1.00 20.67 414 CYS A O 1
ATOM 3038 N N . TRP A 1 415 ? -18.447 -27.985 -26.467 1.00 27.70 415 TRP A N 1
ATOM 3039 C CA . TRP A 1 415 ? -17.043 -27.829 -26.084 1.00 27.70 415 TRP A CA 1
ATOM 3040 C C . TRP A 1 415 ? -16.329 -26.784 -26.954 1.00 27.70 415 TRP A C 1
ATOM 3042 O O . TRP A 1 415 ? -16.286 -26.929 -28.171 1.00 27.70 415 TRP A O 1
ATOM 3052 N N . ARG A 1 416 ? -15.710 -25.775 -26.327 1.00 24.61 416 ARG A N 1
ATOM 3053 C CA . ARG A 1 416 ? -14.538 -25.035 -26.838 1.00 24.61 416 ARG A CA 1
ATOM 3054 C C . ARG A 1 416 ? -13.838 -24.359 -25.655 1.00 24.61 416 ARG A C 1
ATOM 3056 O O . ARG A 1 416 ? -14.467 -23.576 -24.945 1.00 24.61 416 ARG A O 1
ATOM 3063 N N . LYS A 1 417 ? -12.540 -24.638 -25.458 1.00 27.02 417 LYS A N 1
ATOM 3064 C CA . LYS A 1 417 ? -11.648 -23.836 -24.599 1.00 27.02 417 LYS A CA 1
ATOM 3065 C C . LYS A 1 417 ? -11.759 -22.376 -25.057 1.00 27.02 417 LYS A C 1
ATOM 3067 O O . LYS A 1 417 ? -11.307 -22.040 -26.147 1.00 27.02 417 LYS A O 1
ATOM 3072 N N . ARG A 1 418 ? -12.397 -21.523 -24.256 1.00 27.92 418 ARG A N 1
ATOM 3073 C CA . ARG A 1 418 ? -12.352 -20.065 -24.416 1.00 27.92 418 ARG A CA 1
ATOM 3074 C C . ARG A 1 418 ? -11.334 -19.534 -23.414 1.00 27.92 418 ARG A C 1
ATOM 3076 O O . ARG A 1 418 ? -11.617 -19.533 -22.222 1.00 27.92 418 ARG A O 1
ATOM 3083 N N . GLN A 1 419 ? -10.172 -19.112 -23.902 1.00 31.34 419 GLN A N 1
ATOM 3084 C CA . GLN A 1 419 ? -9.258 -18.265 -23.136 1.00 31.34 419 GLN A CA 1
ATOM 3085 C C . GLN A 1 419 ? -9.900 -16.863 -23.035 1.00 31.34 419 GLN A C 1
ATOM 3087 O O . GLN A 1 419 ? -10.304 -16.321 -24.070 1.00 31.34 419 GLN A O 1
ATOM 3092 N N . PRO A 1 420 ? -10.109 -16.295 -21.835 1.00 36.88 420 PRO A N 1
ATOM 3093 C CA . PRO A 1 420 ? -10.532 -14.905 -21.692 1.00 36.88 420 PRO A CA 1
ATOM 3094 C C . PRO A 1 420 ? -9.408 -13.946 -22.128 1.00 36.88 420 PRO A C 1
ATOM 3096 O O . PRO A 1 420 ? -8.237 -14.294 -22.060 1.00 36.88 420 PRO A O 1
ATOM 3099 N N . GLY A 1 421 ? -9.775 -12.762 -22.630 1.00 41.38 421 GLY A N 1
ATOM 3100 C CA . GLY A 1 421 ? -8.832 -11.791 -23.199 1.00 41.38 421 GLY A CA 1
ATOM 3101 C C . GLY A 1 421 ? -8.354 -10.743 -22.192 1.00 41.38 421 GLY A C 1
ATOM 3102 O O . GLY A 1 421 ? -9.153 -10.241 -21.396 1.00 41.38 421 GLY A O 1
ATOM 3103 N N . LEU A 1 422 ? -7.068 -10.396 -22.281 1.00 42.53 422 LEU A N 1
ATOM 3104 C CA . LEU A 1 422 ? -6.433 -9.274 -21.588 1.00 42.53 422 LEU A CA 1
ATOM 3105 C C . LEU A 1 422 ? -7.083 -7.946 -22.010 1.00 42.53 422 LEU A C 1
ATOM 3107 O O . LEU A 1 422 ? -7.442 -7.761 -23.176 1.00 42.53 422 LEU A O 1
ATOM 3111 N N . ARG A 1 423 ? -7.253 -7.015 -21.066 1.00 54.34 423 ARG A N 1
ATOM 3112 C CA . ARG A 1 423 ? -7.676 -5.640 -21.355 1.00 54.34 423 ARG A CA 1
ATOM 3113 C C . ARG A 1 423 ? -6.660 -4.665 -20.780 1.00 54.34 423 ARG A C 1
ATOM 3115 O O . ARG A 1 423 ? -6.355 -4.720 -19.592 1.00 54.34 423 ARG A O 1
ATOM 3122 N N . ILE A 1 424 ? -6.206 -3.755 -21.630 1.00 54.53 424 ILE A N 1
ATOM 3123 C CA . ILE A 1 424 ? -5.271 -2.687 -21.286 1.00 54.53 424 ILE A CA 1
ATOM 3124 C C . ILE A 1 424 ? -6.056 -1.369 -21.259 1.00 54.53 424 ILE A C 1
ATOM 3126 O O . ILE A 1 424 ? -6.889 -1.126 -22.138 1.00 54.53 424 ILE A O 1
ATOM 3130 N N . ARG A 1 425 ? -5.836 -0.541 -20.233 1.00 56.12 425 ARG A N 1
ATOM 3131 C CA . ARG A 1 425 ? -6.286 0.859 -20.196 1.00 56.12 425 ARG A CA 1
ATOM 3132 C C . ARG A 1 425 ? -5.062 1.761 -20.155 1.00 56.12 425 ARG A C 1
ATOM 3134 O O . ARG A 1 425 ? -4.176 1.544 -19.336 1.00 56.12 425 ARG A O 1
ATOM 3141 N N . LEU A 1 426 ? -5.059 2.762 -21.023 1.00 57.88 426 LEU A N 1
ATOM 3142 C CA . LEU A 1 426 ? -3.991 3.743 -21.175 1.00 57.88 426 LEU A CA 1
ATOM 3143 C C . LEU A 1 426 ? -4.620 5.131 -21.045 1.00 57.88 426 LEU A C 1
ATOM 3145 O O . LEU A 1 426 ? -5.711 5.349 -21.580 1.00 57.88 426 LEU A O 1
ATOM 3149 N N . CYS A 1 427 ? -3.961 6.037 -20.330 1.00 46.06 427 CYS A N 1
ATOM 3150 C CA . CYS A 1 427 ? -4.369 7.437 -20.235 1.00 46.06 427 CYS A CA 1
ATOM 3151 C C . CYS A 1 427 ? -3.278 8.334 -20.837 1.00 46.06 427 CYS A C 1
ATOM 3153 O O . CYS A 1 427 ? -2.090 8.064 -20.673 1.00 46.06 427 CYS A O 1
ATOM 3155 N N . GLN A 1 428 ? -3.702 9.404 -21.511 1.00 43.34 428 GLN A N 1
ATOM 3156 C CA . GLN A 1 428 ? -2.848 10.477 -22.033 1.00 43.34 428 GLN A CA 1
ATOM 3157 C C . GLN A 1 428 ? -2.933 11.691 -21.106 1.00 43.34 428 GLN A C 1
ATOM 3159 O O . GLN A 1 428 ? -4.017 11.999 -20.594 1.00 43.34 428 GLN A O 1
ATOM 3164 N N . ALA A 1 429 ? -1.816 12.384 -20.893 1.00 37.34 429 ALA A N 1
ATOM 3165 C CA . ALA A 1 429 ? -1.797 13.634 -20.148 1.00 37.34 429 ALA A CA 1
ATOM 3166 C C . ALA A 1 429 ? -2.058 14.801 -21.113 1.00 37.34 429 ALA A C 1
ATOM 3168 O O . ALA A 1 429 ? -1.207 15.155 -21.914 1.00 37.34 429 ALA A O 1
ATOM 3169 N N . THR A 1 430 ? -3.230 15.437 -21.047 1.00 36.81 430 THR A N 1
ATOM 3170 C CA . THR A 1 430 ? -3.481 16.665 -21.821 1.00 36.81 430 THR A CA 1
ATOM 3171 C C . THR A 1 430 ? -2.932 17.871 -21.056 1.00 36.81 430 THR A C 1
ATOM 3173 O O . THR A 1 430 ? -3.654 18.481 -20.264 1.00 36.81 430 THR A O 1
ATOM 3176 N N . GLY A 1 431 ? -1.649 18.189 -21.242 1.00 34.91 431 GLY A N 1
ATOM 3177 C CA . GLY A 1 431 ? -0.972 19.317 -20.595 1.00 34.91 431 GLY A CA 1
ATOM 3178 C C . GLY A 1 431 ? -0.592 20.421 -21.582 1.00 34.91 431 GLY A C 1
ATOM 3179 O O . GLY A 1 431 ? 0.542 20.477 -22.033 1.00 34.91 431 GLY A O 1
ATOM 3180 N N . GLY A 1 432 ? -1.519 21.330 -21.900 1.00 29.25 432 GLY A N 1
ATOM 3181 C CA . GLY A 1 432 ? -1.196 22.568 -22.615 1.00 29.25 432 GLY A CA 1
ATOM 3182 C C . GLY A 1 432 ? -0.732 23.661 -21.647 1.00 29.25 432 GLY A C 1
ATOM 3183 O O . GLY A 1 432 ? -1.520 24.135 -20.828 1.00 29.25 432 GLY A O 1
ATOM 3184 N N . LEU A 1 433 ? 0.526 24.097 -21.750 1.00 37.00 433 LEU A N 1
ATOM 3185 C CA . LEU A 1 433 ? 0.998 25.340 -21.132 1.00 37.00 433 LEU A CA 1
ATOM 3186 C C . LEU A 1 433 ? 0.441 26.535 -21.923 1.00 37.00 433 LEU A C 1
ATOM 3188 O O . LEU A 1 433 ? 1.035 26.972 -22.905 1.00 37.00 433 LEU A O 1
ATOM 3192 N N . GLY A 1 434 ? -0.707 27.069 -21.498 1.00 28.80 434 GLY A N 1
ATOM 3193 C CA . GLY A 1 434 ? -1.202 28.358 -21.991 1.00 28.80 434 GLY A CA 1
ATOM 3194 C C . GLY A 1 434 ? -2.715 28.555 -21.903 1.00 28.80 434 GLY A C 1
ATOM 3195 O O . GLY A 1 434 ? -3.450 28.053 -22.738 1.00 28.80 434 GLY A O 1
ATOM 3196 N N . GLY A 1 435 ? -3.145 29.365 -20.930 1.00 31.62 435 GLY A N 1
ATOM 3197 C CA . GLY A 1 435 ? -4.238 30.340 -21.063 1.00 31.62 435 GLY A CA 1
ATOM 3198 C C . GLY A 1 435 ? -5.670 29.866 -21.370 1.00 31.62 435 GLY A C 1
ATOM 3199 O O . GLY A 1 435 ? -6.010 29.569 -22.506 1.00 31.62 435 GLY A O 1
ATOM 3200 N N . HIS A 1 436 ? -6.537 30.059 -20.369 1.00 29.27 436 HIS A N 1
ATOM 3201 C CA . HIS A 1 436 ? -8.007 30.147 -20.405 1.00 29.27 436 HIS A CA 1
ATOM 3202 C C . HIS A 1 436 ? -8.843 28.858 -20.512 1.00 29.27 436 HIS A C 1
ATOM 3204 O O . HIS A 1 436 ? -8.869 28.141 -21.505 1.00 29.27 436 HIS A O 1
ATOM 3210 N N . GLU A 1 437 ? -9.637 28.652 -19.455 1.00 38.22 437 GLU A N 1
ATOM 3211 C CA . GLU A 1 437 ? -10.723 27.681 -19.338 1.00 38.22 437 GLU A CA 1
ATOM 3212 C C . GLU A 1 437 ? -11.692 27.702 -20.532 1.00 38.22 437 GLU A C 1
ATOM 3214 O O . GLU A 1 437 ? -12.220 28.757 -20.895 1.00 38.22 437 GLU A O 1
ATOM 3219 N N . ARG A 1 438 ? -12.048 26.508 -21.032 1.00 30.89 438 ARG A N 1
ATOM 3220 C CA . ARG A 1 438 ? -13.441 26.015 -21.095 1.00 30.89 438 ARG A CA 1
ATOM 3221 C C . ARG A 1 438 ? -13.503 24.547 -21.541 1.00 30.89 438 ARG A C 1
ATOM 3223 O O . ARG A 1 438 ? -12.933 24.163 -22.553 1.00 30.89 438 ARG A O 1
ATOM 3230 N N . ASN A 1 439 ? -14.335 23.794 -20.819 1.00 30.20 439 ASN A N 1
ATOM 3231 C CA . ASN A 1 439 ? -14.879 22.459 -21.103 1.00 30.20 439 ASN A CA 1
ATOM 3232 C C . ASN A 1 439 ? -13.956 21.252 -20.882 1.00 30.20 439 ASN A C 1
ATOM 3234 O O . ASN A 1 439 ? -13.355 20.706 -21.805 1.00 30.20 439 ASN A O 1
ATOM 3238 N N . GLY A 1 440 ? -14.000 20.739 -19.648 1.00 32.88 440 GLY A N 1
ATOM 3239 C CA . GLY A 1 440 ? -13.595 19.376 -19.329 1.00 32.88 440 GLY A CA 1
ATOM 3240 C C . GLY A 1 440 ? -14.371 18.355 -20.165 1.00 32.88 440 GLY A C 1
ATOM 3241 O O . GLY A 1 440 ? -15.594 18.243 -20.069 1.00 32.88 440 GLY A O 1
ATOM 3242 N N . LYS A 1 441 ? -13.645 17.588 -20.980 1.00 27.17 441 LYS A N 1
ATOM 3243 C CA . LYS A 1 441 ? -14.128 16.324 -21.533 1.00 27.17 441 LYS A CA 1
ATOM 3244 C C . LYS A 1 441 ? -13.519 15.194 -20.720 1.00 27.17 441 LYS A C 1
ATOM 3246 O O . LYS A 1 441 ? -12.311 14.995 -20.711 1.00 27.17 441 LYS A O 1
ATOM 3251 N N . ALA A 1 442 ? -14.392 14.475 -20.026 1.00 28.45 442 ALA A N 1
ATOM 3252 C CA . ALA A 1 442 ? -14.064 13.246 -19.332 1.00 28.45 442 ALA A CA 1
ATOM 3253 C C . ALA A 1 442 ? -13.505 12.190 -20.304 1.00 28.45 442 ALA A C 1
ATOM 3255 O O . ALA A 1 442 ? -13.941 12.080 -21.452 1.00 28.45 442 ALA A O 1
ATOM 3256 N N . CYS A 1 443 ? -12.560 11.406 -19.788 1.00 27.89 443 CYS A N 1
ATOM 3257 C CA . CYS A 1 443 ? -11.900 10.276 -20.431 1.00 27.89 443 CYS A CA 1
ATOM 3258 C C . CYS A 1 443 ? -12.927 9.314 -21.072 1.00 27.89 443 CYS A C 1
ATOM 3260 O O . CYS A 1 443 ? -13.750 8.706 -20.382 1.00 27.89 443 CYS A O 1
ATOM 3262 N N . GLY A 1 444 ? -12.914 9.204 -22.403 1.00 25.41 444 GLY A N 1
ATOM 3263 C CA . GLY A 1 444 ? -13.838 8.367 -23.168 1.00 25.41 444 GLY A CA 1
ATOM 3264 C C . GLY A 1 444 ? -13.281 6.966 -23.415 1.00 25.41 444 GLY A C 1
ATOM 3265 O O . GLY A 1 444 ? -12.209 6.807 -23.988 1.00 25.41 444 GLY A O 1
ATOM 3266 N N . ILE A 1 445 ? -14.042 5.936 -23.036 1.00 26.20 445 ILE A N 1
ATOM 3267 C CA . ILE A 1 445 ? -13.759 4.529 -23.352 1.00 26.20 445 ILE A CA 1
ATOM 3268 C C . ILE A 1 445 ? -13.815 4.342 -24.877 1.00 26.20 445 ILE A C 1
ATOM 3270 O O . ILE A 1 445 ? -14.903 4.398 -25.454 1.00 26.20 445 ILE A O 1
ATOM 3274 N N . ARG A 1 446 ? -12.688 4.037 -25.532 1.00 26.56 446 ARG A N 1
ATOM 3275 C CA . ARG A 1 446 ? -12.701 3.455 -26.885 1.00 26.56 446 ARG A CA 1
ATOM 3276 C C . ARG A 1 446 ? -12.248 2.000 -26.846 1.00 26.56 446 ARG A C 1
ATOM 3278 O O . ARG A 1 446 ? -11.252 1.653 -26.222 1.00 26.56 446 ARG A O 1
ATOM 3285 N N . ARG A 1 447 ? -13.027 1.134 -27.500 1.00 24.83 447 ARG A N 1
ATOM 3286 C CA . ARG A 1 447 ? -12.603 -0.223 -27.858 1.00 24.83 447 ARG A CA 1
ATOM 3287 C C . ARG A 1 447 ? -11.559 -0.109 -28.963 1.00 24.83 447 ARG A C 1
ATOM 3289 O O . ARG A 1 447 ? -11.887 0.400 -30.029 1.00 24.83 447 ARG A O 1
ATOM 3296 N N . CYS A 1 448 ? -10.371 -0.654 -28.742 1.00 27.61 448 CYS A N 1
ATOM 3297 C CA . CYS A 1 448 ? -9.524 -1.094 -29.842 1.00 27.61 448 CYS A CA 1
ATOM 3298 C C . CYS A 1 448 ? -9.952 -2.524 -30.189 1.00 27.61 448 CYS A C 1
ATOM 3300 O O . CYS A 1 448 ? -9.551 -3.478 -29.525 1.00 27.61 448 CYS A O 1
ATOM 3302 N N . ASP A 1 449 ? -10.844 -2.667 -31.169 1.00 26.19 449 ASP A N 1
ATOM 3303 C CA . ASP A 1 449 ? -11.081 -3.958 -31.816 1.00 26.19 449 ASP A CA 1
ATOM 3304 C C . ASP A 1 449 ? -9.941 -4.149 -32.837 1.00 26.19 449 ASP A C 1
ATOM 3306 O O . ASP A 1 449 ? -9.919 -3.495 -33.878 1.00 26.19 449 ASP A O 1
ATOM 3310 N N . GLY A 1 450 ? -8.951 -4.981 -32.498 1.00 30.16 450 GLY A N 1
ATOM 3311 C CA . GLY A 1 450 ? -7.857 -5.350 -33.402 1.00 30.16 450 GLY A CA 1
ATOM 3312 C C . GLY A 1 450 ? -8.322 -6.310 -34.501 1.00 30.16 450 GLY A C 1
ATOM 3313 O O . GLY A 1 450 ? -9.170 -7.174 -34.252 1.00 30.16 450 GLY A O 1
ATOM 3314 N N . ARG A 1 451 ? -7.767 -6.149 -35.706 1.00 27.38 451 ARG A N 1
ATOM 3315 C CA . ARG A 1 451 ? -7.685 -7.210 -36.719 1.00 27.38 451 ARG A CA 1
ATOM 3316 C C . ARG A 1 451 ? -6.367 -7.945 -36.580 1.00 27.38 451 ARG A C 1
ATOM 3318 O O . ARG A 1 451 ? -5.377 -7.258 -36.251 1.00 27.38 451 ARG A O 1
#

Solvent-accessible surface area (backbone atoms only — not comparable to full-atom values): 24352 Å² total; per-residue (Å²): 122,70,35,56,90,39,75,73,18,34,51,40,80,39,92,91,61,45,35,34,35,48,32,78,86,71,57,34,36,38,39,38,34,49,80,29,40,39,38,37,44,92,92,38,31,39,34,41,22,66,56,48,74,51,47,81,85,63,68,84,59,74,69,76,69,70,69,79,62,86,83,82,99,79,82,79,78,57,66,30,67,61,45,75,60,54,18,33,38,34,31,66,54,93,58,32,36,41,36,35,42,31,24,84,72,44,65,34,49,34,37,40,32,56,56,83,89,60,94,46,50,48,29,44,34,29,38,42,46,67,62,39,46,77,42,70,44,97,85,31,43,32,38,40,24,18,41,91,88,64,48,81,72,47,52,47,21,58,56,42,28,29,25,60,84,67,50,78,35,59,58,38,57,48,80,57,97,46,37,43,31,45,39,31,54,53,79,94,53,47,61,41,35,37,37,46,30,39,34,54,61,54,55,85,42,62,84,82,68,56,92,74,18,48,73,66,70,15,70,26,66,28,94,59,36,38,38,32,8,11,20,40,23,68,51,100,84,26,52,22,18,21,26,30,35,32,35,63,59,46,96,90,45,68,49,70,41,56,49,42,19,37,40,39,63,84,80,63,44,61,53,10,24,22,12,56,12,40,23,39,37,82,60,38,38,39,35,9,13,23,42,24,65,53,94,89,24,53,24,17,17,26,30,34,34,32,63,60,46,95,91,45,70,60,51,81,40,59,54,38,18,40,40,41,59,86,84,61,41,60,51,10,16,21,9,53,13,39,26,42,52,88,60,37,38,38,31,8,14,30,36,26,64,56,92,89,23,52,24,17,14,26,32,37,31,33,63,61,47,96,90,46,68,62,52,81,42,57,53,76,44,79,46,70,61,96,84,62,42,60,63,33,22,26,20,60,37,51,43,56,49,83,50,74,76,83,69,78,85,70,93,71,94,75,94,69,96,75,80,73,58,84,44,80,49,77,46,65,56,90,79,79,94,72,87,82,93,83,81,91,76,77,90,74,92,74,84,84,82,79,131

Nearest PDB structures (foldseek):
  6s7t-assembly1_E  TM=1.715E-01  e=1.924E+00  Homo sapiens

Radius of gyration: 28.05 Å; Cα contacts (8 Å, |Δi|>4): 1161; chains: 1; bounding box: 59×58×86 Å

Foldseek 3Di:
DACLPPQLLFWDADDVGFIKGQAPLQQKIWTQALQAIWIDFPNWIKGKGFDDKDFPPDDVPCVVVPPPDDDDPDDDDGGFHWDGDTNKIWGDHDQKIWMWGGHSQGIWIKMWRADDPDPGWIKTKIWMDIQWDWDQPPPFFKIFTAHPVRHTTFIFGQWWKAAPVRDTWDWGWDDDPTMIMITTPCVVGHDGMMTTTDRHAEDEDAPPDDPQQQWQLEWEDEDQKIKTWRQQDDDPNAGSLIKIFIAGADPNGYYYDYGQEIEGAPPGHHQQRWRNEWYDYDQKIKTWRQQDDDDPAGSLIKIFIAGADPVGHHYYDHGQEIEGAPPGHHQQRWRLYWYDDDQKIKTKRQQDDDDPAGSLIKIFIDGADPVGHHYYDHGPDIDGDPPTHHNQRKRNYKYWDQDDPPDDDDDDDDDDDDDGDIDIDTDTDPDDPDDDDDDDDPDDDDDPPDD

Mean predicted aligned error: 14.67 Å

pLDDT: mean 82.61, std 22.45, range [20.67, 98.94]

Sequence (451 aa):
MLGRDAEAYHVRACAGGGFEANNPAHSLRAVFRVGGVELFARGETWLLRWVGQASAGRRSTPEIQRKAGAASLASESGAAEPIAERNRVEYRHEGVTEWYENGPLGLEQGFTVKERPTREPLRLELEQGGTLRPEIAKGGRELVLHGSDGAPVLLNSGLVAWDATGRRLPARLELSKRTLVIEVDDTDAEYPVTVDPFVQLAKLLASDGRGGDTFGWSVAVSGDTVVIGAPLKNIAGNSAQGAAYVFVRPPTGWADMTETAKLVASDGAPADGFGMSVAIDADTVVVGAPTSDVGGNIDQGSAYVFVKPSGGWAGTLTESAKLVASDGASYDQLGNSVAISGDTVIAGAIGDDVGANSDQGSVYVFVKPAGGWTGTLVESAKLTASDGMPYDGFGASVAMFWGGRRGRRSLGRCWRKRQPGLRIRLCQATGGLGGHERNGKACGIRRCDGR